Protein 2CXK (pdb70)

InterPro domains:
  IPR000048 IQ motif, EF-hand binding site [PF00612] (1594-1608)
  IPR002110 Ankyrin repeat [PF12796] (1061-1130)
  IPR002110 Ankyrin repeat [PS50088] (1064-1086)
  IPR002909 IPT domain [PF01833] (873-952)
  IPR005559 CG-1 DNA-binding domain [PF03859] (70-182)
  IPR005559 CG-1 DNA-binding domain [PS51437] (63-188)
  IPR005559 CG-1 DNA-binding domain [SM01076] (67-183)
  IPR013783 Immunoglobulin-like fold [G3DSA:2.60.40.10] (866-956)
  IPR014756 Immunoglobulin E-set [SSF81296] (872-952)
  IPR027417 P-loop containing nucleoside triphosphate hydrolase [SSF52540] (1519-1623)
  IPR036770 Ankyrin repeat-containing domain superfamily [G3DSA:1.25.40.20] (1033-1171)
  IPR036770 Ankyrin repeat-containing domain superfamily [SSF48403] (1058-1166)

Sequence (422 aa):
SSGVTDYSPEWSYPEGGVKVLITGPWQEASNNYSCLFDQISVPASLIQPGVLRCYCPAHDTGLVTLQVAFNNQIISNSVVFEYKSGGVTDYSPEWSYPEGGVKVLITGPWQEASNNYSCLFDQISVPASLIQPGVLRCYCPAHDTGLVTLQVAFNNQIISNSVVFEYKSGGVTDYSPEWSYPEGGVKVLITGPWQEASNNYSCLFDQISVPASLIQPGVLRCYCPAHDTGLVTLQVAFNNQIISNSVVFEYKSGGVTDYSPEWSYPEGGVKVLITGPWQEASNNYSCLFDQISVPASLIQPGVLRCYCPAHDTGLVTLQVAFNNQIISNSVVFEYKSSSGVTDYSPEWSYPEGGVKVLITGPWQEASNNYSCLFDQISVPASLIQPGVLRCYCPAHDTGLVTLQVAFNNQIISNSVVFEYKS

Structure (mmCIF, N/CA/C/O backbone):
data_2CXK
#
_entry.id   2CXK
#
_cell.length_a   88.882
_cell.length_b   88.882
_cell.length_c   107.538
_cell.angle_alpha   90.00
_cell.angle_beta   90.00
_cell.angle_gamma   90.00
#
_symmetry.space_group_name_H-M   'P 42 21 2'
#
loop_
_entity.id
_entity.type
_entity.pdbx_description
1 polymer 'calmodulin binding transcription activator 1'
2 non-polymer 'SULFATE ION'
3 water water
#
loop_
_atom_site.group_PDB
_atom_site.id
_atom_site.type_symbol
_atom_site.label_atom_id
_atom_site.label_alt_id
_atom_site.label_comp_id
_atom_site.label_asym_id
_atom_site.label_entity_id
_atom_site.label_seq_id
_atom_site.pdbx_PDB_ins_code
_atom_site.Cartn_x
_atom_site.Cartn_y
_atom_site.Cartn_z
_atom_site.occupancy
_atom_site.B_iso_or_equiv
_atom_site.auth_seq_id
_atom_site.auth_comp_id
_atom_site.auth_asym_id
_atom_site.auth_atom_id
_atom_site.pdbx_PDB_model_num
ATOM 1 N N . SER A 1 5 ? 38.273 81.083 41.818 1.00 43.42 869 SER A N 1
ATOM 2 C CA . SER A 1 5 ? 37.272 80.003 42.072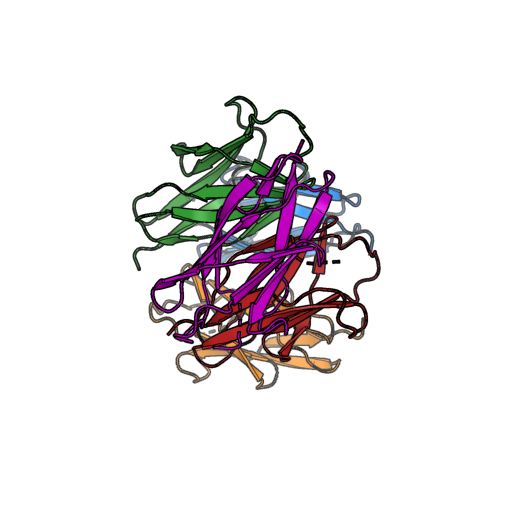 1.00 44.18 869 SER A CA 1
ATOM 3 C C . SER A 1 5 ? 36.036 80.120 41.181 1.00 43.55 869 SER A C 1
ATOM 4 O O . SER A 1 5 ? 35.136 79.282 41.242 1.00 43.49 869 SER A O 1
ATOM 7 N N . SER A 1 6 ? 35.997 81.162 40.354 1.00 43.48 870 SER A N 1
ATOM 8 C CA . SER A 1 6 ? 34.874 81.382 39.444 1.00 42.14 870 SER A CA 1
ATOM 9 C C . SER A 1 6 ? 35.126 80.625 38.136 1.00 40.45 870 SER A C 1
ATOM 10 O O . SER A 1 6 ? 36.266 80.535 37.669 1.00 39.65 870 SER A O 1
ATOM 13 N N . GLY A 1 7 ? 34.068 80.072 37.551 1.00 37.25 871 GLY A N 1
ATOM 14 C CA . GLY A 1 7 ? 34.233 79.332 36.316 1.00 32.78 871 GLY A CA 1
ATOM 15 C C . GLY A 1 7 ? 33.053 78.444 35.979 1.00 30.58 871 GLY A C 1
ATOM 16 O O . GLY A 1 7 ? 31.894 78.840 36.105 1.00 30.05 871 GLY A O 1
ATOM 25 N N . VAL A 1 9 ? 31.016 74.493 36.046 1.00 16.06 873 VAL A N 1
ATOM 26 C CA . VAL A 1 9 ? 30.756 73.198 36.654 1.00 14.64 873 VAL A CA 1
ATOM 27 C C . VAL A 1 9 ? 31.256 72.126 35.691 1.00 13.66 873 VAL A C 1
ATOM 28 O O . VAL A 1 9 ? 30.802 72.061 34.547 1.00 15.21 873 VAL A O 1
ATOM 32 N N . THR A 1 10 ? 32.182 71.288 36.147 1.00 13.25 874 THR A N 1
ATOM 33 C CA . THR A 1 10 ? 32.712 70.232 35.289 1.00 12.61 874 THR A CA 1
ATOM 34 C C . THR A 1 10 ? 31.853 68.964 35.353 1.00 13.71 874 THR A C 1
ATOM 35 O O . THR A 1 10 ? 31.748 68.236 34.371 1.00 14.14 874 THR A O 1
ATOM 39 N N . ASP A 1 11 ? 31.229 68.719 36.502 1.00 11.78 875 ASP A N 1
ATOM 40 C CA . ASP A 1 11 ? 30.357 67.557 36.680 1.00 12.43 875 ASP A CA 1
ATOM 41 C C . ASP A 1 11 ? 29.613 67.695 38.008 1.00 11.26 875 ASP A C 1
ATOM 42 O O . ASP A 1 11 ? 29.943 68.546 38.832 1.00 10.87 875 ASP A O 1
ATOM 47 N N . TYR A 1 12 ? 28.592 66.868 38.196 1.00 9.67 876 TYR A N 1
ATOM 48 C CA . TYR A 1 12 ? 27.813 66.867 39.422 1.00 10.19 876 TYR A CA 1
ATOM 49 C C . TYR A 1 12 ? 27.071 65.541 39.487 1.00 9.18 876 TYR A C 1
ATOM 50 O O . TYR A 1 12 ? 26.714 64.981 38.454 1.00 11.72 876 TYR A O 1
ATOM 59 N N . SER A 1 13 ? 26.839 65.049 40.699 1.00 10.80 877 SER A N 1
ATOM 60 C CA . SER A 1 13 ? 26.189 63.758 40.878 1.00 10.50 877 SER A CA 1
ATOM 61 C C . SER A 1 13 ? 25.540 63.639 42.253 1.00 11.72 877 SER A C 1
ATOM 62 O O . SER A 1 13 ? 26.144 64.004 43.266 1.00 13.10 877 SER A O 1
ATOM 65 N N . PRO A 1 14 ? 24.290 63.142 42.312 1.00 13.32 878 PRO A N 1
ATOM 66 C CA . PRO A 1 14 ? 23.483 62.704 41.170 1.00 12.50 878 PRO A CA 1
ATOM 67 C C . PRO A 1 14 ? 22.928 63.932 40.467 1.00 13.16 878 PRO A C 1
ATOM 68 O O . PRO A 1 14 ? 23.094 65.049 40.951 1.00 13.12 878 PRO A O 1
ATOM 72 N N . GLU A 1 15 ? 22.250 63.719 39.345 1.00 12.27 879 GLU A N 1
ATOM 73 C CA . GLU A 1 15 ? 21.662 64.810 38.569 1.00 15.69 879 GLU A CA 1
ATOM 74 C C . GLU A 1 15 ? 20.188 65.019 38.894 1.00 13.38 879 GLU A C 1
ATOM 75 O O . GLU A 1 15 ? 19.531 65.851 38.274 1.00 12.34 879 GLU A O 1
ATOM 81 N N . TRP A 1 16 ? 19.676 64.278 39.871 1.00 13.44 880 TRP A N 1
ATOM 82 C CA . TRP A 1 16 ? 18.262 64.374 40.221 1.00 14.26 880 TRP A CA 1
ATOM 83 C C . TRP A 1 16 ? 17.981 64.020 41.674 1.00 14.13 880 TRP A C 1
ATOM 84 O O . TRP A 1 16 ? 18.838 63.492 42.369 1.00 14.01 880 TRP A O 1
ATOM 95 N N . SER A 1 17 ? 16.753 64.293 42.100 1.00 15.17 881 SER A N 1
ATOM 96 C CA . SER A 1 17 ? 16.299 64.002 43.458 1.00 16.24 881 SER A CA 1
ATOM 97 C C . SER A 1 17 ? 14.784 63.861 43.467 1.00 16.95 881 SER A C 1
ATOM 98 O O . SER A 1 17 ? 14.106 64.308 42.539 1.00 17.24 881 SER A O 1
ATOM 101 N N . TYR A 1 18 ? 14.254 63.223 44.504 1.00 17.18 882 TYR A N 1
ATOM 102 C CA . TYR A 1 18 ? 12.812 63.106 44.633 1.00 18.55 882 TYR A CA 1
ATOM 103 C C . TYR A 1 18 ? 12.381 64.460 45.206 1.00 18.26 882 TYR A C 1
ATOM 104 O O . TYR A 1 18 ? 13.221 65.234 45.676 1.00 16.98 882 TYR A O 1
ATOM 113 N N . PRO A 1 19 ? 11.079 64.775 45.163 1.00 17.85 883 PRO A N 1
ATOM 114 C CA . PRO A 1 19 ? 10.545 66.047 45.664 1.00 17.72 883 PRO A CA 1
ATOM 115 C C . PRO A 1 19 ? 10.912 66.466 47.083 1.00 16.77 883 PRO A C 1
ATOM 116 O O . PRO A 1 19 ? 11.078 67.654 47.354 1.00 16.36 883 PRO A O 1
ATOM 120 N N . GLU A 1 20 ? 11.035 65.503 47.989 1.00 16.47 884 GLU A N 1
ATOM 121 C CA . GLU A 1 20 ? 11.362 65.827 49.371 1.00 16.96 884 GLU A CA 1
ATOM 122 C C . GLU A 1 20 ? 12.788 66.349 49.545 1.00 15.54 884 GLU A C 1
ATOM 123 O O . GLU A 1 20 ? 13.129 66.885 50.600 1.00 14.18 884 GLU A O 1
ATOM 129 N N . GLY A 1 21 ? 13.610 66.205 48.506 1.00 14.64 885 GLY A N 1
ATOM 130 C CA . GLY A 1 21 ? 14.988 66.667 48.580 1.00 14.22 885 GLY A CA 1
ATOM 131 C C . GLY A 1 21 ? 15.778 65.870 49.608 1.00 13.49 885 GLY A C 1
ATOM 132 O O . GLY A 1 21 ? 15.481 64.707 49.847 1.00 14.41 885 GLY A O 1
ATOM 133 N N . GLY A 1 22 ? 16.784 66.488 50.214 1.00 12.49 886 GLY A N 1
ATOM 134 C CA . GLY A 1 22 ? 17.572 65.785 51.215 1.00 10.85 886 GLY A CA 1
ATOM 135 C C . GLY A 1 22 ? 18.518 64.745 50.635 1.00 11.77 886 GLY A C 1
ATOM 136 O O . GLY A 1 22 ? 18.773 63.704 51.249 1.00 10.33 886 GLY A O 1
ATOM 137 N N . VAL A 1 23 ? 19.034 65.018 49.442 1.00 11.89 887 VAL A N 1
ATOM 138 C CA . VAL A 1 23 ? 19.973 64.113 48.793 1.00 11.39 887 VAL A CA 1
ATOM 139 C C . VAL A 1 23 ? 21.325 64.811 48.640 1.00 11.76 887 VAL A C 1
ATOM 140 O O . VAL A 1 23 ? 21.387 65.955 48.196 1.00 9.17 887 VAL A O 1
ATOM 144 N N . LYS A 1 24 ? 22.408 64.131 49.009 1.00 9.98 888 LYS A N 1
ATOM 145 C CA . LYS A 1 24 ? 23.730 64.726 48.859 1.00 10.07 888 LYS A CA 1
ATOM 146 C C . LYS A 1 24 ? 24.070 64.879 47.376 1.00 8.80 888 LYS A C 1
ATOM 147 O O . LYS A 1 24 ? 23.844 63.971 46.573 1.00 10.09 888 LYS A O 1
ATOM 153 N N . VAL A 1 25 ? 24.615 66.033 47.014 1.00 8.88 889 VAL A N 1
ATOM 154 C CA . VAL A 1 25 ? 25.014 66.278 45.639 1.00 6.79 889 VAL A CA 1
ATOM 155 C C . VAL A 1 25 ? 26.456 66.774 45.661 1.00 8.31 889 VAL A C 1
ATOM 156 O O . VAL A 1 25 ? 26.807 67.645 46.464 1.00 8.07 889 VAL A O 1
ATOM 160 N N . LEU A 1 26 ? 27.305 66.182 44.827 1.00 7.64 890 LEU A N 1
ATOM 161 C CA . LEU A 1 26 ? 28.691 66.628 44.731 1.00 8.33 890 LEU A CA 1
ATOM 162 C C . LEU A 1 26 ? 28.745 67.438 43.446 1.00 7.87 890 LEU A C 1
ATOM 163 O O . LEU A 1 26 ? 28.151 67.049 42.443 1.00 8.36 890 LEU A O 1
ATOM 168 N N . ILE A 1 27 ? 29.422 68.584 43.488 1.00 8.38 891 ILE A N 1
ATOM 169 C CA . ILE A 1 27 ? 29.548 69.445 42.316 1.00 10.91 891 ILE A CA 1
ATOM 170 C C . ILE A 1 27 ? 31.016 69.813 42.172 1.00 10.06 891 ILE A C 1
ATOM 171 O O . ILE A 1 27 ? 31.625 70.350 43.095 1.00 11.60 891 ILE A O 1
ATOM 176 N N . THR A 1 28 ? 31.578 69.518 41.011 1.00 10.11 892 THR A N 1
ATOM 177 C CA . THR A 1 28 ? 32.980 69.784 40.786 1.00 10.56 892 THR A CA 1
ATOM 178 C C . THR A 1 28 ? 33.199 70.956 39.847 1.00 11.90 892 THR A C 1
ATOM 179 O O . THR A 1 28 ? 32.361 71.273 38.999 1.00 13.59 892 THR A O 1
ATOM 183 N N . GLY A 1 29 ? 34.338 71.605 40.024 1.00 13.23 893 GLY A N 1
ATOM 184 C CA . GLY A 1 29 ? 34.672 72.754 39.219 1.00 13.22 893 GLY A CA 1
ATOM 185 C C . GLY A 1 29 ? 35.940 73.380 39.747 1.00 14.70 893 GLY A C 1
ATOM 186 O O . GLY A 1 29 ? 36.691 72.735 40.476 1.00 15.56 893 GLY A O 1
ATOM 187 N N . PRO A 1 30 ? 36.196 74.654 39.427 1.00 17.43 894 PRO A N 1
ATOM 188 C CA . PRO A 1 30 ? 37.409 75.340 39.883 1.00 19.40 894 PRO A CA 1
ATOM 189 C C . PRO A 1 30 ? 37.352 75.980 41.270 1.00 21.36 894 PRO A C 1
ATOM 190 O O . PRO A 1 30 ? 38.078 76.936 41.531 1.00 23.73 894 PRO A O 1
ATOM 194 N N . TRP A 1 31 ? 36.510 75.467 42.163 1.00 23.46 895 TRP A N 1
ATOM 195 C CA . TRP A 1 31 ? 36.407 76.057 43.500 1.00 24.77 895 TRP A CA 1
ATOM 196 C C . TRP A 1 31 ? 37.685 75.821 44.299 1.00 26.85 895 TRP A C 1
ATOM 197 O O . TRP A 1 31 ? 38.118 74.685 44.463 1.00 25.42 895 TRP A O 1
ATOM 208 N N . GLN A 1 32 ? 38.272 76.897 44.818 1.00 31.52 896 GLN A N 1
ATOM 209 C CA . GLN A 1 32 ? 39.512 76.791 45.583 1.00 36.75 896 GLN A CA 1
ATOM 210 C C . GLN A 1 32 ? 39.475 77.514 46.928 1.00 39.41 896 GLN A C 1
ATOM 211 O O . GLN A 1 32 ? 40.151 77.103 47.874 1.00 40.14 896 GLN A O 1
ATOM 217 N N . GLU A 1 33 ? 38.692 78.588 47.004 1.00 42.63 897 GLU A N 1
ATOM 218 C CA . GLU A 1 33 ? 38.579 79.391 48.226 1.00 45.62 897 GLU A CA 1
ATOM 219 C C . GLU A 1 33 ? 38.600 78.552 49.498 1.00 45.18 897 GLU A C 1
ATOM 220 O O . GLU A 1 33 ? 38.102 77.429 49.528 1.00 46.11 897 GLU A O 1
ATOM 226 N N . ALA A 1 34 ? 39.188 79.102 50.552 1.00 43.86 898 ALA A N 1
ATOM 227 C CA . ALA A 1 34 ? 39.260 78.387 51.814 1.00 42.92 898 ALA A CA 1
ATOM 228 C C . ALA A 1 34 ? 38.077 78.763 52.691 1.00 41.49 898 ALA A C 1
ATOM 229 O O . ALA A 1 34 ? 37.560 77.935 53.435 1.00 42.09 898 ALA A O 1
ATOM 231 N N . SER A 1 35 ? 37.641 80.013 52.585 1.00 39.88 899 SER A N 1
ATOM 232 C CA . SER A 1 35 ? 36.524 80.499 53.384 1.00 39.43 899 SER A CA 1
ATOM 233 C C . SER A 1 35 ? 35.272 79.638 53.218 1.00 37.07 899 SER A C 1
ATOM 234 O O . SER A 1 35 ? 34.927 79.228 52.113 1.00 36.82 899 SER A O 1
ATOM 237 N N . ASN A 1 36 ? 34.600 79.389 54.336 1.00 34.05 900 ASN A N 1
ATOM 238 C CA . ASN A 1 36 ? 33.390 78.577 54.393 1.00 31.71 900 ASN A CA 1
ATOM 239 C C . ASN A 1 36 ? 32.136 79.372 53.988 1.00 28.74 900 ASN A C 1
ATOM 240 O O . ASN A 1 36 ? 31.163 79.432 54.741 1.00 27.33 900 ASN A O 1
ATOM 245 N N . ASN A 1 37 ? 32.149 79.978 52.805 1.00 24.42 901 ASN A N 1
ATOM 246 C CA . ASN A 1 37 ? 30.997 80.766 52.370 1.00 22.14 901 ASN A CA 1
ATOM 247 C C . ASN A 1 37 ? 30.403 80.331 51.0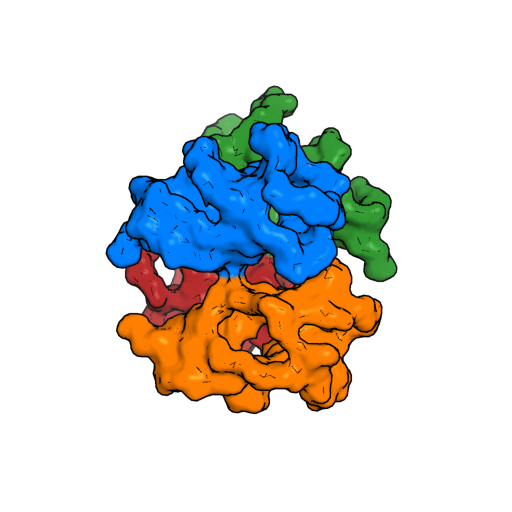39 1.00 19.36 901 ASN A C 1
ATOM 248 O O . ASN A 1 37 ? 29.778 81.130 50.338 1.00 17.13 901 ASN A O 1
ATOM 253 N N . TYR A 1 38 ? 30.608 79.065 50.694 1.00 16.46 902 TYR A N 1
ATOM 254 C CA . TYR A 1 38 ? 30.064 78.516 49.459 1.00 14.52 902 TYR A CA 1
ATOM 255 C C . TYR A 1 38 ? 28.622 78.091 49.692 1.00 13.32 902 TYR A C 1
ATOM 256 O O . TYR A 1 38 ? 28.246 77.725 50.799 1.00 13.05 902 TYR A O 1
ATOM 265 N N . SER A 1 39 ? 27.819 78.143 48.641 1.00 12.75 903 SER A N 1
ATOM 266 C CA . SER A 1 39 ? 26.431 77.714 48.723 1.00 13.54 903 SER A CA 1
ATOM 267 C C . SER A 1 39 ? 26.025 77.245 47.339 1.00 13.37 903 SER A C 1
ATOM 268 O O . SER A 1 39 ? 26.715 77.517 46.351 1.00 12.74 903 SER A O 1
ATOM 271 N N . CYS A 1 40 ? 24.919 76.514 47.272 1.00 12.67 904 CYS A N 1
ATOM 272 C CA . CYS A 1 40 ? 24.406 76.036 45.999 1.00 13.51 904 CYS A CA 1
ATOM 273 C C . CYS A 1 40 ? 22.964 76.483 45.922 1.00 12.31 904 CYS A C 1
ATOM 274 O O . CYS A 1 40 ? 22.227 76.411 46.905 1.00 13.17 904 CYS A O 1
ATOM 277 N N . LEU A 1 41 ? 22.567 76.956 44.753 1.00 13.22 905 LEU A N 1
ATOM 278 C CA . LEU A 1 41 ? 21.205 77.427 44.569 1.00 13.97 905 LEU A CA 1
ATOM 279 C C . LEU A 1 41 ? 20.470 76.527 43.596 1.00 12.39 905 LEU A C 1
ATOM 280 O O . LEU A 1 41 ? 20.910 76.344 42.460 1.00 11.80 905 LEU A O 1
ATOM 285 N N . PHE A 1 42 ? 19.366 75.950 44.060 1.00 13.47 906 PHE A N 1
ATOM 286 C CA . PHE A 1 42 ? 18.519 75.090 43.238 1.00 13.07 906 PHE A CA 1
ATOM 287 C C . PHE A 1 42 ? 17.266 75.926 42.991 1.00 15.66 906 PHE A C 1
ATOM 288 O O . PHE A 1 42 ? 16.510 76.189 43.923 1.00 15.28 906 PHE A O 1
ATOM 296 N N . ASP A 1 43 ? 17.051 76.343 41.745 1.00 17.40 907 ASP A N 1
ATOM 297 C CA . ASP A 1 43 ? 15.906 77.183 41.407 1.00 18.80 907 ASP A CA 1
ATOM 298 C C . ASP A 1 43 ? 15.882 78.356 42.387 1.00 19.61 907 ASP A C 1
ATOM 299 O O . ASP A 1 43 ? 14.842 78.699 42.948 1.00 17.96 907 ASP A O 1
ATOM 304 N N . GLN A 1 44 ? 17.051 78.952 42.602 1.00 20.86 908 GLN A N 1
ATOM 305 C CA . GLN A 1 44 ? 17.200 80.080 43.514 1.00 23.26 908 GLN A CA 1
ATOM 306 C C . GLN A 1 44 ? 17.050 79.753 45.001 1.00 22.65 908 GLN A C 1
ATOM 307 O O . GLN A 1 44 ? 17.176 80.643 45.844 1.00 22.03 908 GLN A O 1
ATOM 313 N N . ILE A 1 45 ? 16.768 78.496 45.338 1.00 20.17 909 ILE A N 1
ATOM 314 C CA . ILE A 1 45 ? 16.659 78.127 46.752 1.00 17.84 909 ILE A CA 1
ATOM 315 C C . ILE A 1 45 ? 18.068 77.777 47.212 1.00 16.99 909 ILE A C 1
ATOM 316 O O . ILE A 1 45 ? 18.682 76.842 46.699 1.00 15.15 909 ILE A O 1
ATOM 321 N N . SER A 1 46 ? 18.571 78.517 48.191 1.00 14.95 910 SER A N 1
ATOM 322 C CA . SER A 1 46 ? 19.928 78.304 48.677 1.00 15.19 910 SER A CA 1
ATOM 323 C C . SER A 1 46 ? 20.109 77.299 49.805 1.00 15.02 910 SER A C 1
ATOM 324 O O . SER A 1 46 ? 19.301 77.228 50.729 1.00 14.98 910 SER A O 1
ATOM 327 N N . VAL A 1 47 ? 21.187 76.525 49.711 1.00 13.14 911 VAL A N 1
ATOM 328 C CA . VAL A 1 47 ? 21.574 75.567 50.737 1.00 12.72 911 VAL A CA 1
ATOM 329 C C . VAL A 1 47 ? 23.084 75.739 50.889 1.00 11.92 911 VAL A C 1
ATOM 330 O O . VAL A 1 47 ? 23.779 76.070 49.928 1.00 12.63 911 VAL A O 1
ATOM 334 N N . PRO A 1 48 ? 23.610 75.548 52.105 1.00 11.90 912 PRO A N 1
ATOM 335 C CA . PRO A 1 48 ? 25.054 75.704 52.288 1.00 11.20 912 PRO A CA 1
ATOM 336 C C . PRO A 1 48 ? 25.818 74.599 51.572 1.00 11.98 912 PRO A C 1
ATOM 337 O O . PRO A 1 48 ? 25.265 73.535 51.294 1.00 12.54 912 PRO A O 1
ATOM 341 N N . ALA A 1 49 ? 27.076 74.869 51.248 1.00 11.88 913 ALA A N 1
ATOM 342 C CA . ALA A 1 49 ? 27.917 73.884 50.583 1.00 13.05 913 ALA A CA 1
ATOM 343 C C . ALA A 1 49 ? 29.248 73.830 51.322 1.00 15.59 913 ALA A C 1
ATOM 344 O O . ALA A 1 49 ? 29.677 74.825 51.914 1.00 15.51 913 ALA A O 1
ATOM 346 N N . SER A 1 50 ? 29.888 72.666 51.299 1.00 14.28 914 SER A N 1
ATOM 347 C CA . SER A 1 50 ? 31.180 72.486 51.955 1.00 16.44 914 SER A CA 1
ATOM 348 C C . SER A 1 50 ? 32.243 72.094 50.938 1.00 15.41 914 SER A C 1
ATOM 349 O O . SER A 1 50 ? 32.002 71.251 50.072 1.00 15.41 914 SER A O 1
ATOM 352 N N . LEU A 1 51 ? 33.417 72.706 51.039 1.00 15.29 915 LEU A N 1
ATOM 353 C CA . LEU A 1 51 ? 34.505 72.378 50.136 1.00 15.00 915 LEU A CA 1
ATOM 354 C C . LEU A 1 51 ? 35.193 71.127 50.687 1.00 17.17 915 LEU A C 1
ATOM 355 O O . LEU A 1 51 ? 36.013 71.215 51.595 1.00 18.00 915 LEU A O 1
ATOM 360 N N . ILE A 1 52 ? 34.832 69.968 50.142 1.00 16.32 916 ILE A N 1
ATOM 361 C CA . ILE A 1 52 ? 35.379 68.674 50.548 1.00 16.96 916 ILE A CA 1
ATOM 362 C C . ILE A 1 52 ? 36.892 68.660 50.369 1.00 16.82 916 ILE A C 1
ATOM 363 O O . ILE A 1 52 ? 37.641 68.141 51.195 1.00 18.15 916 ILE A O 1
ATOM 368 N N . GLN A 1 53 ? 37.317 69.220 49.250 1.00 16.26 917 GLN A N 1
ATOM 369 C CA . GLN A 1 53 ? 38.718 69.329 48.898 1.00 16.94 917 GLN A CA 1
ATOM 370 C C . GLN A 1 53 ? 38.722 70.251 47.698 1.00 17.10 917 GLN A C 1
ATOM 371 O O . GLN A 1 53 ? 37.675 70.513 47.111 1.00 16.53 917 GLN A O 1
ATOM 377 N N . PRO A 1 54 ? 39.893 70.772 47.318 1.00 18.70 918 PRO A N 1
ATOM 378 C CA . PRO A 1 54 ? 39.920 71.671 46.167 1.00 17.86 918 PRO A CA 1
ATOM 379 C C . PRO A 1 54 ? 39.140 71.144 44.969 1.00 16.97 918 PRO A C 1
ATOM 380 O O . PRO A 1 54 ? 39.343 70.012 44.533 1.00 17.30 918 PRO A O 1
ATOM 384 N N . GLY A 1 55 ? 38.230 71.968 44.461 1.00 14.12 919 GLY A N 1
ATOM 385 C CA . GLY A 1 55 ? 37.451 71.604 43.295 1.00 13.17 919 GLY A CA 1
ATOM 386 C C . GLY A 1 55 ? 36.213 70.767 43.537 1.00 12.84 919 GLY A C 1
ATOM 387 O O . GLY A 1 55 ? 35.500 70.445 42.586 1.00 13.41 919 GLY A O 1
ATOM 388 N N . VAL A 1 56 ? 35.940 70.431 44.795 1.00 10.90 920 VAL A N 1
ATOM 389 C CA . VAL A 1 56 ? 34.783 69.598 45.111 1.00 11.64 920 VAL A CA 1
ATOM 390 C C . VAL A 1 56 ? 33.885 70.170 46.193 1.00 9.36 920 VAL A C 1
ATOM 391 O O . VAL A 1 56 ? 34.299 70.309 47.339 1.00 12.07 920 VAL A O 1
ATOM 395 N N . LEU A 1 57 ? 32.652 70.496 45.821 1.00 10.79 921 LEU A N 1
ATOM 396 C CA . LEU A 1 57 ? 31.681 71.020 46.776 1.00 9.04 921 LEU A CA 1
ATOM 397 C C . LEU A 1 57 ? 30.606 69.975 47.063 1.00 10.06 921 LEU A C 1
ATOM 398 O O . LEU A 1 57 ? 30.195 69.237 46.166 1.00 10.52 921 LEU A O 1
ATOM 403 N N . ARG A 1 58 ? 30.157 69.930 48.313 1.00 10.05 922 ARG A N 1
ATOM 404 C CA . ARG A 1 58 ? 29.102 69.009 48.726 1.00 10.34 922 ARG A CA 1
ATOM 405 C C . ARG A 1 58 ? 27.957 69.792 49.353 1.00 9.91 922 ARG A C 1
ATOM 406 O O . ARG A 1 58 ? 28.174 70.692 50.156 1.00 8.89 922 ARG A O 1
ATOM 414 N N . CYS A 1 59 ? 26.733 69.437 48.995 1.00 10.77 923 CYS A N 1
ATOM 415 C CA . CYS A 1 59 ? 25.569 70.085 49.586 1.00 10.07 923 CYS A CA 1
ATOM 416 C C . CYS A 1 59 ? 24.463 69.043 49.616 1.00 10.66 923 CYS A C 1
ATOM 417 O O . CYS A 1 59 ? 24.595 67.984 49.015 1.00 10.72 923 CYS A O 1
ATOM 420 N N . TYR A 1 60 ? 23.395 69.333 50.344 1.00 10.40 924 TYR A N 1
ATOM 421 C CA . TYR A 1 60 ? 22.245 68.439 50.416 1.00 9.54 924 TYR A CA 1
ATOM 422 C C . TYR A 1 60 ? 21.124 69.252 49.775 1.00 10.31 924 TYR A C 1
ATOM 423 O O . TYR A 1 60 ? 20.753 70.317 50.271 1.00 10.75 924 TYR A O 1
ATOM 432 N N . CYS A 1 61 ? 20.599 68.764 48.658 1.00 11.04 925 CYS A N 1
ATOM 433 C CA . CYS A 1 61 ? 19.586 69.524 47.942 1.00 11.36 925 CYS A CA 1
ATOM 434 C C . CYS A 1 61 ? 18.326 69.763 48.752 1.00 11.72 925 CYS A C 1
ATOM 435 O O . CYS A 1 61 ? 17.992 68.989 49.644 1.00 10.55 925 CYS A O 1
ATOM 438 N N . PRO A 1 62 ? 17.631 70.873 48.471 1.00 11.54 926 PRO A N 1
ATOM 439 C CA . PRO A 1 62 ? 16.392 71.240 49.166 1.00 12.91 926 PRO A CA 1
ATOM 440 C C . PRO A 1 62 ? 15.194 70.537 48.537 1.00 15.30 926 PRO A C 1
ATOM 441 O O . PRO A 1 62 ? 15.319 69.900 47.489 1.00 13.60 926 PRO A O 1
ATOM 445 N N . ALA A 1 63 ? 14.038 70.634 49.187 1.00 16.16 927 ALA A N 1
ATOM 446 C CA . ALA A 1 63 ? 12.826 70.027 48.650 1.00 16.87 927 ALA A CA 1
ATOM 447 C C . ALA A 1 63 ? 12.367 70.938 47.515 1.00 17.81 927 ALA A C 1
ATOM 448 O O . ALA A 1 63 ? 12.642 72.138 47.537 1.00 18.18 927 ALA A O 1
ATOM 450 N N . HIS A 1 64 ? 11.672 70.381 46.531 1.00 16.83 928 HIS A N 1
ATOM 451 C CA . HIS A 1 64 ? 11.192 71.182 45.404 1.00 20.01 928 HIS A CA 1
ATOM 452 C C . HIS A 1 64 ? 10.178 70.384 44.595 1.00 20.19 928 HIS A C 1
ATOM 453 O O . HIS A 1 64 ? 10.214 69.156 44.608 1.00 21.21 928 HIS A O 1
ATOM 460 N N . ASP A 1 65 ? 9.267 71.074 43.904 1.00 21.94 929 ASP A N 1
ATOM 461 C CA . ASP A 1 65 ? 8.275 70.386 43.081 1.00 24.45 929 ASP A CA 1
ATOM 462 C C . ASP A 1 65 ? 8.992 69.653 41.973 1.00 25.10 929 ASP A C 1
ATOM 463 O O . ASP A 1 65 ? 10.114 70.001 41.618 1.00 25.40 929 ASP A O 1
ATOM 468 N N . THR A 1 66 ? 8.330 68.651 41.413 1.00 25.60 930 THR A N 1
ATOM 469 C CA . THR A 1 66 ? 8.907 67.896 40.319 1.00 26.98 930 THR A CA 1
ATOM 470 C C . THR A 1 66 ? 9.112 68.872 39.171 1.00 26.04 930 THR A C 1
ATOM 471 O O . THR A 1 66 ? 8.350 69.827 39.013 1.00 26.60 930 THR A O 1
ATOM 475 N N . GLY A 1 67 ? 10.157 68.640 38.386 1.00 26.17 931 GLY A N 1
ATOM 476 C CA . GLY A 1 67 ? 10.453 69.512 37.266 1.00 23.10 931 GLY A CA 1
ATOM 477 C C . GLY A 1 67 ? 11.939 69.786 37.177 1.00 23.32 931 GLY A C 1
ATOM 478 O O . GLY A 1 67 ? 12.704 69.394 38.055 1.00 22.18 931 GLY A O 1
ATOM 479 N N . LEU A 1 68 ? 12.351 70.461 36.114 1.00 22.63 932 LEU A N 1
ATOM 480 C CA . LEU A 1 68 ? 13.755 70.785 35.925 1.00 22.03 932 LEU A CA 1
ATOM 481 C C . LEU A 1 68 ? 14.036 72.139 36.555 1.00 22.04 932 LEU A C 1
ATOM 482 O O . LEU A 1 68 ? 13.208 73.048 36.484 1.00 23.08 932 LEU A O 1
ATOM 487 N N . VAL A 1 69 ? 15.199 72.274 37.182 1.00 18.94 933 VAL A N 1
ATOM 488 C CA . VAL A 1 69 ? 15.560 73.537 37.810 1.00 16.09 933 VAL A CA 1
ATOM 489 C C . VAL A 1 69 ? 17.018 73.859 37.552 1.00 15.88 933 VAL A C 1
ATOM 490 O O . VAL A 1 69 ? 17.788 73.005 37.125 1.00 16.32 933 VAL A O 1
ATOM 494 N N . THR A 1 70 ? 17.392 75.102 37.817 1.00 14.00 934 THR A N 1
ATOM 495 C CA . THR A 1 70 ? 18.770 75.540 37.653 1.00 13.83 934 THR A CA 1
ATOM 496 C C . THR A 1 70 ? 19.547 75.180 38.912 1.00 13.44 934 THR A C 1
ATOM 497 O O . THR A 1 70 ? 19.001 75.223 40.015 1.00 13.76 934 THR A O 1
ATOM 501 N N . LEU A 1 71 ? 20.814 74.809 38.738 1.00 12.13 935 LEU A N 1
ATOM 502 C CA . LEU A 1 71 ? 21.694 74.499 39.858 1.00 11.46 935 LEU A CA 1
ATOM 503 C C . LEU A 1 71 ? 22.911 75.390 39.637 1.00 12.94 935 LEU A C 1
ATOM 504 O O . LEU A 1 71 ? 23.563 75.311 38.594 1.00 11.94 935 LEU A O 1
ATOM 509 N N . GLN A 1 72 ? 23.198 76.258 40.604 1.00 14.73 936 GLN A N 1
ATOM 510 C CA . GLN A 1 72 ? 24.334 77.174 40.497 1.00 14.11 936 GLN A CA 1
ATOM 511 C C . GLN A 1 72 ? 25.171 77.169 41.772 1.00 14.46 936 GLN A C 1
ATOM 512 O O . GLN A 1 72 ? 24.664 76.869 42.853 1.00 14.56 936 GLN A O 1
ATOM 518 N N . VAL A 1 73 ? 26.452 77.499 41.638 1.00 11.83 937 VAL A N 1
ATOM 519 C CA . VAL A 1 73 ? 27.352 77.580 42.786 1.00 11.27 937 VAL A CA 1
ATOM 520 C C . VAL A 1 73 ? 27.586 79.066 43.083 1.00 13.16 937 VAL A C 1
ATOM 521 O O . VAL A 1 73 ? 27.793 79.858 42.165 1.00 13.89 937 VAL A O 1
ATOM 525 N N . ALA A 1 74 ? 27.536 79.436 44.358 1.00 10.79 938 ALA A N 1
ATOM 526 C CA . ALA A 1 74 ? 27.749 80.822 44.766 1.00 13.90 938 ALA A CA 1
ATOM 527 C C . ALA A 1 74 ? 28.764 80.895 45.902 1.00 15.38 938 ALA A C 1
ATOM 528 O O . ALA A 1 74 ? 28.975 79.920 46.624 1.00 15.31 938 ALA A O 1
ATOM 530 N N . PHE A 1 75 ? 29.392 82.058 46.048 1.00 15.56 939 PHE A N 1
ATOM 531 C CA . PHE A 1 75 ? 30.360 82.303 47.116 1.00 16.80 939 PHE A CA 1
ATOM 532 C C . PHE A 1 75 ? 29.931 83.657 47.671 1.00 17.58 939 PHE A C 1
ATOM 533 O O . PHE A 1 75 ? 29.844 84.630 46.919 1.00 16.73 939 PHE A O 1
ATOM 541 N N . ASN A 1 76 ? 29.659 83.711 48.972 1.00 16.83 940 ASN A N 1
ATOM 542 C CA . ASN A 1 76 ? 29.178 84.939 49.612 1.00 18.16 940 ASN A CA 1
ATOM 543 C C . ASN A 1 76 ? 27.900 85.381 48.898 1.00 17.32 940 ASN A C 1
ATOM 544 O O . ASN A 1 76 ? 27.638 86.568 48.719 1.00 16.95 940 ASN A O 1
ATOM 549 N N . ASN A 1 77 ? 27.107 84.381 48.513 1.00 16.19 941 ASN A N 1
ATOM 550 C CA . ASN A 1 77 ? 25.826 84.530 47.812 1.00 16.70 941 ASN A CA 1
ATOM 551 C C . ASN A 1 77 ? 25.942 85.122 46.420 1.00 17.98 941 ASN A C 1
ATOM 552 O O . ASN A 1 77 ? 24.937 85.484 45.812 1.00 17.56 941 ASN A O 1
ATOM 557 N N . GLN A 1 78 ? 27.166 85.231 45.918 1.00 18.21 942 GLN A N 1
ATOM 558 C CA . GLN A 1 78 ? 27.372 85.741 44.569 1.00 19.84 942 GLN A CA 1
ATOM 559 C C . GLN A 1 78 ? 27.540 84.537 43.637 1.00 18.77 942 GLN A C 1
ATOM 560 O O . GLN A 1 78 ? 28.404 83.692 43.864 1.00 16.45 942 GLN A O 1
ATOM 566 N N . ILE A 1 79 ? 26.718 84.449 42.596 1.00 19.43 943 ILE A N 1
ATOM 567 C CA . ILE A 1 79 ? 26.828 83.333 41.654 1.00 18.77 943 ILE A CA 1
ATOM 568 C C . ILE A 1 79 ? 28.209 83.346 41.001 1.00 19.82 943 ILE A C 1
ATOM 569 O O . ILE A 1 79 ? 28.627 84.363 40.438 1.00 20.23 943 ILE A O 1
ATOM 574 N N . ILE A 1 80 ? 28.915 82.219 41.068 1.00 20.02 944 ILE A N 1
ATOM 575 C CA . ILE A 1 80 ? 30.251 82.124 40.485 1.00 18.81 944 ILE A CA 1
ATOM 576 C C . ILE A 1 80 ? 30.406 80.992 39.471 1.00 20.19 944 ILE A C 1
ATOM 577 O O . ILE A 1 80 ? 31.531 80.609 39.134 1.00 21.29 944 ILE A O 1
ATOM 582 N N . SER A 1 81 ? 29.293 80.453 38.988 1.00 17.40 945 SER A N 1
ATOM 583 C CA . SER A 1 81 ? 29.360 79.366 38.018 1.00 15.31 945 SER A CA 1
ATOM 584 C C . SER A 1 81 ? 28.235 79.489 37.011 1.00 15.18 945 SER A C 1
ATOM 585 O O . SER A 1 81 ? 27.378 80.355 37.132 1.00 14.87 945 SER A O 1
ATOM 588 N N . ASN A 1 82 ? 28.254 78.619 36.004 1.00 13.59 946 ASN A N 1
ATOM 589 C CA . ASN A 1 82 ? 27.200 78.578 35.005 1.00 13.15 946 ASN A CA 1
ATOM 590 C C . ASN A 1 82 ? 26.056 77.817 35.687 1.00 13.44 946 ASN A C 1
ATOM 591 O O . ASN A 1 82 ? 26.223 77.327 36.805 1.00 12.36 946 ASN A O 1
ATOM 596 N N . SER A 1 83 ? 24.903 77.731 35.032 1.00 13.75 947 SER A N 1
ATOM 597 C CA . SER A 1 83 ? 23.768 76.991 35.588 1.00 1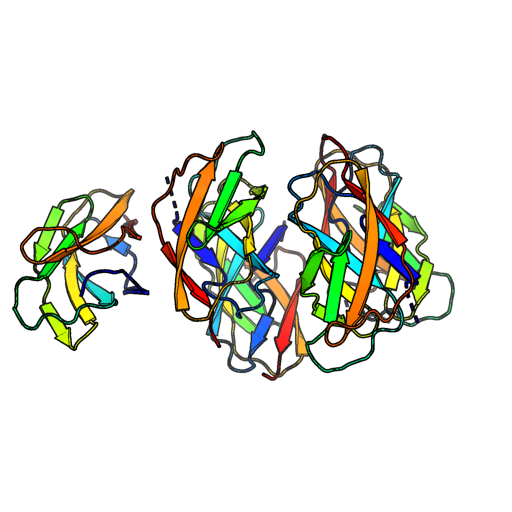3.95 947 SER A CA 1
ATOM 598 C C . SER A 1 83 ? 23.724 75.644 34.877 1.00 14.16 947 SER A C 1
ATOM 599 O O . SER A 1 83 ? 23.952 75.582 33.671 1.00 15.56 947 SER A O 1
ATOM 602 N N . VAL A 1 84 ? 23.458 74.572 35.619 1.00 13.69 948 VAL A N 1
ATOM 603 C CA . VAL A 1 84 ? 23.333 73.247 35.015 1.00 13.04 948 VAL A CA 1
ATOM 604 C C . VAL A 1 84 ? 21.973 72.714 35.422 1.00 12.68 948 VAL A C 1
ATOM 605 O O . VAL A 1 84 ? 21.421 73.109 36.448 1.00 14.12 948 VAL A O 1
ATOM 609 N N . VAL A 1 85 ? 21.423 71.816 34.621 1.00 11.83 949 VAL A N 1
ATOM 610 C CA . VAL A 1 85 ? 20.115 71.268 34.926 1.00 12.22 949 VAL A CA 1
ATOM 611 C C . VAL A 1 85 ? 20.114 70.260 36.075 1.00 14.28 949 VAL A C 1
ATOM 612 O O . VAL A 1 85 ? 20.998 69.407 36.174 1.00 14.85 949 VAL A O 1
ATOM 616 N N . PHE A 1 86 ? 19.127 70.377 36.959 1.00 13.29 950 PHE A N 1
ATOM 617 C CA . PHE A 1 86 ? 18.976 69.429 38.061 1.00 12.89 950 PHE A CA 1
ATOM 618 C C . PHE A 1 86 ? 17.508 69.053 38.010 1.00 13.17 950 PHE A C 1
ATOM 619 O O . PHE A 1 86 ? 16.646 69.919 37.877 1.00 13.44 950 PHE A O 1
ATOM 627 N N . GLU A 1 87 ? 17.216 67.768 38.123 1.00 13.95 951 GLU A N 1
ATOM 628 C CA . GLU A 1 87 ? 15.837 67.333 38.027 1.00 16.12 951 GLU A CA 1
ATOM 629 C C . GLU A 1 87 ? 15.209 66.728 39.264 1.00 17.30 951 GLU A C 1
ATOM 630 O O . GLU A 1 87 ? 15.789 65.866 39.915 1.00 17.52 951 GLU A O 1
ATOM 636 N N . TYR A 1 88 ? 14.013 67.204 39.587 1.00 17.84 952 TYR A N 1
ATOM 637 C CA . TYR A 1 88 ? 13.261 66.649 40.693 1.00 19.32 952 TYR A CA 1
ATOM 638 C C . TYR A 1 88 ? 12.244 65.734 40.017 1.00 22.80 952 TYR A C 1
ATOM 639 O O . TYR A 1 88 ? 11.386 66.189 39.252 1.00 21.74 952 TYR A O 1
ATOM 648 N N . LYS A 1 89 ? 12.387 64.435 40.262 1.00 25.45 953 LYS A N 1
ATOM 649 C CA . LYS A 1 89 ? 11.499 63.437 39.675 1.00 29.74 953 LYS A CA 1
ATOM 650 C C . LYS A 1 89 ? 10.403 63.062 40.656 1.00 33.27 953 LYS A C 1
ATOM 651 O O . LYS A 1 89 ? 10.622 63.045 41.865 1.00 32.64 953 LYS A O 1
ATOM 657 N N . SER A 1 90 ? 9.225 62.751 40.124 1.00 37.16 954 SER A N 1
ATOM 658 C CA . SER A 1 90 ? 8.088 62.364 40.949 1.00 40.80 954 SER A CA 1
ATOM 659 C C . SER A 1 90 ? 8.417 61.161 41.833 1.00 42.37 954 SER A C 1
ATOM 660 O O . SER A 1 90 ? 8.127 61.169 43.030 1.00 43.38 954 SER A O 1
ATOM 663 N N . GLY A 1 91 ? 9.019 60.132 41.240 1.00 43.99 955 GLY A N 1
ATOM 664 C CA . GLY A 1 91 ? 9.387 58.940 41.988 1.00 46.62 955 GLY A CA 1
ATOM 665 C C . GLY A 1 91 ? 8.313 58.322 42.872 1.00 48.82 955 GLY A C 1
ATOM 666 O O . GLY A 1 91 ? 7.160 58.810 42.865 1.00 49.76 955 GLY A O 1
ATOM 667 N N . GLY B 1 7 ? 45.532 56.972 48.443 1.00 29.82 871 GLY B N 1
ATOM 668 C CA . GLY B 1 7 ? 45.080 57.436 49.767 1.00 27.60 871 GLY B CA 1
ATOM 669 C C . GLY B 1 7 ? 43.669 56.975 50.067 1.00 27.80 871 GLY B C 1
ATOM 670 O O . GLY B 1 7 ? 43.319 55.820 49.840 1.00 31.59 871 GLY B O 1
ATOM 679 N N . VAL B 1 9 ? 39.281 57.626 49.977 1.00 14.33 873 VAL B N 1
ATOM 680 C CA . VAL B 1 9 ? 38.136 58.227 49.324 1.00 11.84 873 VAL B CA 1
ATOM 681 C C . VAL B 1 9 ? 37.613 59.310 50.252 1.00 10.61 873 VAL B C 1
ATOM 682 O O . VAL B 1 9 ? 37.353 59.044 51.425 1.00 12.61 873 VAL B O 1
ATOM 686 N N . THR B 1 10 ? 37.476 60.532 49.741 1.00 11.54 874 THR B N 1
ATOM 687 C CA . THR B 1 10 ? 36.967 61.624 50.566 1.00 11.59 874 THR B CA 1
ATOM 688 C C . THR B 1 10 ? 35.446 61.722 50.494 1.00 12.12 874 THR B C 1
ATOM 689 O O . THR B 1 10 ? 34.809 62.149 51.451 1.00 13.49 874 THR B O 1
ATOM 693 N N . ASP B 1 11 ? 34.876 61.318 49.364 1.00 11.56 875 ASP B N 1
ATOM 694 C CA . ASP B 1 11 ? 33.424 61.333 49.184 1.00 12.04 875 ASP B CA 1
ATOM 695 C C . ASP B 1 11 ? 33.077 60.634 47.881 1.00 11.45 875 ASP B C 1
ATOM 696 O O . ASP B 1 11 ? 33.949 60.360 47.060 1.00 11.27 875 ASP B O 1
ATOM 701 N N . TYR B 1 12 ? 31.796 60.343 47.693 1.00 10.49 876 TYR B N 1
ATOM 702 C CA . TYR B 1 12 ? 31.334 59.702 46.474 1.00 10.43 876 TYR B CA 1
ATOM 703 C C . TYR B 1 12 ? 29.827 59.872 46.404 1.00 9.68 876 TYR B C 1
ATOM 704 O O . TYR B 1 12 ? 29.160 59.952 47.432 1.00 10.34 876 TYR B O 1
ATOM 713 N N . SER B 1 13 ? 29.296 59.937 45.191 1.00 11.20 877 SER B N 1
ATOM 714 C CA . SER B 1 13 ? 27.875 60.163 45.022 1.00 11.87 877 SER B CA 1
ATOM 715 C C . SER B 1 13 ? 27.409 59.753 43.634 1.00 11.69 877 SER B C 1
ATOM 716 O O . SER B 1 13 ? 28.072 60.047 42.640 1.00 12.42 877 SER B O 1
ATOM 719 N N . PRO B 1 14 ? 26.261 59.064 43.543 1.00 12.09 878 PRO B N 1
ATOM 720 C CA . PRO B 1 14 ? 25.406 58.660 44.662 1.00 12.21 878 PRO B CA 1
ATOM 721 C C . PRO B 1 14 ? 26.053 57.469 45.353 1.00 13.68 878 PRO B C 1
ATOM 722 O O . PRO B 1 14 ? 27.083 56.971 44.900 1.00 14.45 878 PRO B O 1
ATOM 726 N N . GLU B 1 15 ? 25.441 57.005 46.435 1.00 16.18 879 GLU B N 1
ATOM 727 C CA . GLU B 1 15 ? 25.982 55.884 47.192 1.00 19.48 879 GLU B CA 1
ATOM 728 C C . GLU B 1 15 ? 25.238 54.590 46.870 1.00 19.17 879 GLU B C 1
ATOM 729 O O . GLU B 1 15 ? 25.524 53.542 47.452 1.00 18.55 879 GLU B O 1
ATOM 735 N N . TRP B 1 16 ? 24.284 54.660 45.951 1.00 18.06 880 TRP B N 1
ATOM 736 C CA . TRP B 1 16 ? 23.501 53.479 45.607 1.00 18.01 880 TRP B CA 1
ATOM 737 C C . TRP B 1 16 ? 23.084 53.438 44.137 1.00 18.85 880 TRP B C 1
ATOM 738 O O . TRP B 1 16 ? 23.207 54.421 43.400 1.00 18.15 880 TRP B O 1
ATOM 749 N N . SER B 1 17 ? 22.563 52.287 43.730 1.00 18.94 881 SER B N 1
ATOM 750 C CA . SER B 1 17 ? 22.107 52.078 42.368 1.00 18.22 881 SER B CA 1
ATOM 751 C C . SER B 1 17 ? 21.079 50.962 42.359 1.00 20.16 881 SER B C 1
ATOM 752 O O . SER B 1 17 ? 20.967 50.207 43.321 1.00 18.49 881 SER B O 1
ATOM 755 N N . TYR B 1 18 ? 20.310 50.873 41.281 1.00 21.47 882 TYR B N 1
ATOM 756 C CA . TYR B 1 18 ? 19.356 49.785 41.155 1.00 23.59 882 TYR B CA 1
ATOM 757 C C . TYR B 1 18 ? 20.182 48.637 40.577 1.00 23.23 882 TYR B C 1
ATOM 758 O O . TYR B 1 18 ? 21.263 48.866 40.030 1.00 22.86 882 TYR B O 1
ATOM 767 N N . PRO B 1 19 ? 19.695 47.391 40.690 1.00 21.88 883 PRO B N 1
ATOM 768 C CA . PRO B 1 19 ? 20.416 46.217 40.185 1.00 22.03 883 PRO B CA 1
ATOM 769 C C . PRO B 1 19 ? 20.970 46.259 38.765 1.00 21.38 883 PRO B C 1
ATOM 770 O O . PRO B 1 19 ? 22.029 45.682 38.497 1.00 21.70 883 PRO B O 1
ATOM 774 N N . GLU B 1 20 ? 20.276 46.931 37.854 1.00 20.94 884 GLU B N 1
ATOM 775 C CA . GLU B 1 20 ? 20.744 46.992 36.471 1.00 21.13 884 GLU B CA 1
ATOM 776 C C . GLU B 1 20 ? 22.017 47.813 36.315 1.00 19.04 884 GLU B C 1
ATOM 777 O O . GLU B 1 20 ? 22.688 47.739 35.283 1.00 18.75 884 GLU B O 1
ATOM 783 N N . GLY B 1 21 ? 22.347 48.598 37.335 1.00 18.73 885 GLY B N 1
ATOM 784 C CA . GLY B 1 21 ? 23.540 49.425 37.261 1.00 17.19 885 GLY B CA 1
ATOM 785 C C . GLY B 1 21 ? 23.386 50.532 36.232 1.00 15.09 885 GLY B C 1
ATOM 786 O O . GLY B 1 21 ? 22.283 51.026 35.996 1.00 15.85 885 GLY B O 1
ATOM 787 N N . GLY B 1 22 ? 24.488 50.928 35.614 1.00 14.92 886 GLY B N 1
ATOM 788 C CA . GLY B 1 22 ? 24.417 51.980 34.620 1.00 15.15 886 GLY B CA 1
ATOM 789 C C . GLY B 1 22 ? 24.166 53.358 35.218 1.00 16.06 886 GLY B C 1
ATOM 790 O O . GLY B 1 22 ? 23.501 54.196 34.608 1.00 16.48 886 GLY B O 1
ATOM 791 N N . VAL B 1 23 ? 24.708 53.597 36.408 1.00 16.29 887 VAL B N 1
ATOM 792 C CA . VAL B 1 23 ? 24.547 54.885 37.080 1.00 15.47 887 VAL B CA 1
ATOM 793 C C . VAL B 1 23 ? 25.895 55.592 37.224 1.00 14.78 887 VAL B C 1
ATOM 794 O O . VAL B 1 23 ? 26.879 54.987 37.642 1.00 13.39 887 VAL B O 1
ATOM 798 N N . LYS B 1 24 ? 25.953 56.870 36.860 1.00 13.30 888 LYS B N 1
ATOM 799 C CA . LYS B 1 24 ? 27.200 57.603 37.002 1.00 12.72 888 LYS B CA 1
ATOM 800 C C . LYS B 1 24 ? 27.520 57.799 38.476 1.00 11.53 888 LYS B C 1
ATOM 801 O O . LYS B 1 24 ? 26.649 58.149 39.271 1.00 8.97 888 LYS B O 1
ATOM 807 N N . VAL B 1 25 ? 28.777 57.570 38.834 1.00 10.80 889 VAL B N 1
ATOM 808 C CA . VAL B 1 25 ? 29.216 57.760 40.201 1.00 10.70 889 VAL B CA 1
ATOM 809 C C . VAL B 1 25 ? 30.489 58.611 40.203 1.00 10.97 889 VAL B C 1
ATOM 810 O O . VAL B 1 25 ? 31.418 58.359 39.432 1.00 11.88 889 VAL B O 1
ATOM 814 N N . LEU B 1 26 ? 30.516 59.650 41.028 1.00 9.78 890 LEU B N 1
ATOM 815 C CA . LEU B 1 26 ? 31.715 60.467 41.133 1.00 7.84 890 LEU B CA 1
ATOM 816 C C . LEU B 1 26 ? 32.378 60.040 42.430 1.00 8.32 890 LEU B C 1
ATOM 817 O O . LEU B 1 26 ? 31.705 59.867 43.440 1.00 10.31 890 LEU B O 1
ATOM 822 N N . ILE B 1 27 ? 33.694 59.851 42.401 1.00 9.63 891 ILE B N 1
ATOM 823 C CA . ILE B 1 27 ? 34.429 59.451 43.590 1.00 9.24 891 ILE B CA 1
ATOM 824 C C . ILE B 1 27 ? 35.610 60.384 43.730 1.00 10.00 891 ILE B C 1
ATOM 825 O O . ILE B 1 27 ? 36.476 60.422 42.854 1.00 10.92 891 ILE B O 1
ATOM 830 N N . THR B 1 28 ? 35.639 61.139 44.825 1.00 9.40 892 THR B N 1
ATOM 831 C CA . THR B 1 28 ? 36.707 62.101 45.062 1.00 10.79 892 THR B CA 1
ATOM 832 C C . THR B 1 28 ? 37.758 61.587 46.036 1.00 11.75 892 THR B C 1
ATOM 833 O O . THR B 1 28 ? 37.478 60.771 46.916 1.00 12.48 892 THR B O 1
ATOM 837 N N . GLY B 1 29 ? 38.978 62.072 45.860 1.00 13.16 893 GLY B N 1
ATOM 838 C CA . GLY B 1 29 ? 40.075 61.647 46.699 1.00 14.25 893 GLY B CA 1
ATOM 839 C C . GLY B 1 29 ? 41.368 62.240 46.180 1.00 16.34 893 GLY B C 1
ATOM 840 O O . GLY B 1 29 ? 41.338 63.205 45.426 1.00 15.58 893 GLY B O 1
ATOM 841 N N . PRO B 1 30 ? 42.524 61.669 46.544 1.00 19.32 894 PRO B N 1
ATOM 842 C CA . PRO B 1 30 ? 43.828 62.175 46.100 1.00 20.64 894 PRO B CA 1
ATOM 843 C C . PRO B 1 30 ? 44.297 61.736 44.708 1.00 23.14 894 PRO B C 1
ATOM 844 O O . PRO B 1 30 ? 45.498 61.634 44.469 1.00 26.34 894 PRO B O 1
ATOM 848 N N . TRP B 1 31 ? 43.362 61.502 43.792 1.00 22.93 895 TRP B N 1
ATOM 849 C CA . TRP B 1 31 ? 43.694 61.062 42.432 1.00 23.79 895 TRP B CA 1
ATOM 850 C C . TRP B 1 31 ? 44.353 62.187 41.621 1.00 26.65 895 TRP B C 1
ATOM 851 O O . TRP B 1 31 ? 43.702 63.171 41.276 1.00 25.49 895 TRP B O 1
ATOM 862 N N . GLN B 1 32 ? 45.635 62.032 41.299 1.00 30.11 896 GLN B N 1
ATOM 863 C CA . GLN B 1 32 ? 46.362 63.053 40.543 1.00 34.38 896 GLN B CA 1
ATOM 864 C C . GLN B 1 32 ? 46.940 62.555 39.214 1.00 37.00 896 GLN B C 1
ATOM 865 O O . GLN B 1 32 ? 47.120 63.335 38.276 1.00 38.25 896 GLN B O 1
ATOM 871 N N . GLU B 1 33 ? 47.230 61.258 39.147 1.00 38.83 897 GLU B N 1
ATOM 872 C CA . GLU B 1 33 ? 47.800 60.630 37.950 1.00 40.34 897 GLU B CA 1
ATOM 873 C C . GLU B 1 33 ? 47.291 61.229 36.642 1.00 41.27 897 GLU B C 1
ATOM 874 O O . GLU B 1 33 ? 46.123 61.599 36.529 1.00 41.25 897 GLU B O 1
ATOM 880 N N . ALA B 1 34 ? 48.169 61.307 35.648 1.00 40.98 898 ALA B N 1
ATOM 881 C CA . ALA B 1 34 ? 47.791 61.840 34.345 1.00 40.38 898 ALA B CA 1
ATOM 882 C C . ALA B 1 34 ? 47.356 60.684 33.452 1.00 39.10 898 ALA B C 1
ATOM 883 O O . ALA B 1 34 ? 46.419 60.807 32.666 1.00 39.21 898 ALA B O 1
ATOM 885 N N . SER B 1 35 ? 48.044 59.557 33.592 1.00 37.69 899 SER B N 1
ATOM 886 C CA . SER B 1 35 ? 47.755 58.367 32.804 1.00 35.72 899 SER B CA 1
ATOM 887 C C . SER B 1 35 ? 46.299 57.919 32.922 1.00 35.01 899 SER B C 1
ATOM 888 O O . SER B 1 35 ? 45.719 57.929 34.004 1.00 33.24 899 SER B O 1
ATOM 891 N N . ASN B 1 36 ? 45.727 57.516 31.793 1.00 33.15 900 ASN B N 1
ATOM 892 C CA . ASN B 1 36 ? 44.344 57.056 31.720 1.00 32.06 900 ASN B CA 1
ATOM 893 C C . ASN B 1 36 ? 44.224 55.585 32.134 1.00 30.16 900 ASN B C 1
ATOM 894 O O . ASN B 1 36 ? 43.806 54.741 31.339 1.00 30.47 900 ASN B O 1
ATOM 899 N N . ASN B 1 37 ? 44.590 55.270 33.371 1.00 27.49 901 ASN B N 1
ATOM 900 C CA . ASN B 1 37 ? 44.504 53.890 33.827 1.00 25.43 901 ASN B CA 1
ATOM 901 C C . ASN B 1 37 ? 43.789 53.712 35.153 1.00 23.01 901 ASN B C 1
ATOM 902 O O . ASN B 1 37 ? 44.082 52.785 35.911 1.00 22.07 901 ASN B O 1
ATOM 907 N N . TYR B 1 38 ? 42.848 54.605 35.433 1.00 19.35 902 TYR B N 1
ATOM 908 C CA . TYR B 1 38 ? 42.066 54.515 36.658 1.00 16.91 902 TYR B CA 1
ATOM 909 C C . TYR B 1 38 ? 40.875 53.616 36.399 1.00 14.43 902 TYR B C 1
ATOM 910 O O . TYR B 1 38 ? 40.369 53.548 35.280 1.00 14.17 902 TYR B O 1
ATOM 919 N N . SER B 1 39 ? 40.423 52.931 37.440 1.00 14.69 903 SER B N 1
ATOM 920 C CA . SER 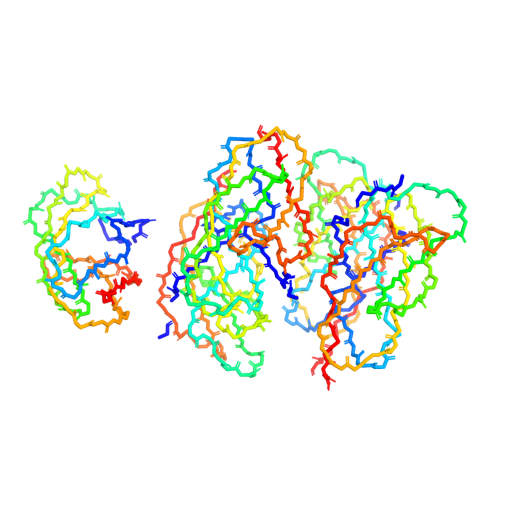B 1 39 ? 39.257 52.071 37.336 1.00 14.68 903 SER B CA 1
ATOM 921 C C . SER B 1 39 ? 38.611 52.017 38.712 1.00 15.13 903 SER B C 1
ATOM 922 O O . SER B 1 39 ? 39.202 52.440 39.703 1.00 13.16 903 SER B O 1
ATOM 925 N N . CYS B 1 40 ? 37.388 51.506 38.770 1.00 15.27 904 CYS B N 1
ATOM 926 C CA . CYS B 1 40 ? 36.692 51.371 40.037 1.00 16.39 904 CYS B CA 1
ATOM 927 C C . CYS B 1 40 ? 36.213 49.941 40.148 1.00 17.33 904 CYS B C 1
ATOM 928 O O . CYS B 1 40 ? 35.731 49.372 39.173 1.00 17.81 904 CYS B O 1
ATOM 931 N N . LEU B 1 41 ? 36.350 49.373 41.340 1.00 17.64 905 LEU B N 1
ATOM 932 C CA . LEU B 1 41 ? 35.931 48.001 41.595 1.00 18.15 905 LEU B CA 1
ATOM 933 C C . LEU B 1 41 ? 34.693 47.974 42.473 1.00 17.90 905 LEU B C 1
ATOM 934 O O . LEU B 1 41 ? 34.719 48.486 43.590 1.00 17.49 905 LEU B O 1
ATOM 939 N N . PHE B 1 42 ? 33.608 47.392 41.966 1.00 18.09 906 PHE B N 1
ATOM 940 C CA . PHE B 1 42 ? 32.376 47.259 42.737 1.00 18.74 906 PHE B CA 1
ATOM 941 C C . PHE B 1 42 ? 32.288 45.771 43.045 1.00 21.62 906 PHE B C 1
ATOM 942 O O . PHE B 1 42 ? 32.015 44.966 42.150 1.00 20.91 906 PHE B O 1
ATOM 950 N N . ASP B 1 43 ? 32.534 45.404 44.301 1.00 23.68 907 ASP B N 1
ATOM 951 C CA . ASP B 1 43 ? 32.509 44.000 44.703 1.00 26.54 907 ASP B CA 1
ATOM 952 C C . ASP B 1 43 ? 33.371 43.208 43.727 1.00 27.69 907 ASP B C 1
ATOM 953 O O . ASP B 1 43 ? 32.943 42.198 43.181 1.00 28.05 907 ASP B O 1
ATOM 958 N N . GLN B 1 44 ? 34.584 43.704 43.502 1.00 29.00 908 GLN B N 1
ATOM 959 C CA . GLN B 1 44 ? 35.559 43.090 42.601 1.00 32.83 908 GLN B CA 1
ATOM 960 C C . GLN B 1 44 ? 35.259 43.186 41.093 1.00 31.63 908 GLN B C 1
ATOM 961 O O . GLN B 1 44 ? 36.057 42.730 40.274 1.00 32.97 908 GLN B O 1
ATOM 967 N N . ILE B 1 45 ? 34.121 43.768 40.719 1.00 29.03 909 ILE B N 1
ATOM 968 C CA . ILE B 1 45 ? 33.807 43.942 39.298 1.00 26.45 909 ILE B CA 1
ATOM 969 C C . ILE B 1 45 ? 34.459 45.258 38.877 1.00 25.99 909 ILE B C 1
ATOM 970 O O . ILE B 1 45 ? 34.154 46.309 39.439 1.00 25.02 909 ILE B O 1
ATOM 975 N N . SER B 1 46 ? 35.343 45.207 37.888 1.00 24.19 910 SER B N 1
ATOM 976 C CA . SER B 1 46 ? 36.028 46.413 37.445 1.00 23.28 910 SER B CA 1
ATOM 977 C C . SER B 1 46 ? 35.352 47.149 36.293 1.00 23.06 910 SER B C 1
ATOM 978 O O . SER B 1 46 ? 34.834 46.531 35.357 1.00 22.22 910 SER B O 1
ATOM 981 N N . VAL B 1 47 ? 35.338 48.477 36.390 1.00 19.70 911 VAL B N 1
ATOM 982 C CA . VAL B 1 47 ? 34.783 49.332 35.347 1.00 18.03 911 VAL B CA 1
ATOM 983 C C . VAL B 1 47 ? 35.779 50.473 35.175 1.00 17.01 911 VAL B C 1
ATOM 984 O O . VAL B 1 47 ? 36.411 50.909 36.136 1.00 16.83 911 VAL B O 1
ATOM 988 N N . PRO B 1 48 ? 35.961 50.951 33.939 1.00 17.73 912 PRO B N 1
ATOM 989 C CA . PRO B 1 48 ? 36.913 52.042 33.744 1.00 15.30 912 PRO B CA 1
ATOM 990 C C . PRO B 1 48 ? 36.429 53.314 34.432 1.00 15.67 912 PRO B C 1
ATOM 991 O O . PRO B 1 48 ? 35.239 53.467 34.700 1.00 15.02 912 PRO B O 1
ATOM 995 N N . ALA B 1 49 ? 37.357 54.211 34.733 1.00 14.89 913 ALA B N 1
ATOM 996 C CA . ALA B 1 49 ? 37.003 55.478 35.358 1.00 16.91 913 ALA B CA 1
ATOM 997 C C . ALA B 1 49 ? 37.827 56.560 34.671 1.00 16.99 913 ALA B C 1
ATOM 998 O O . ALA B 1 49 ? 38.933 56.289 34.200 1.00 18.30 913 ALA B O 1
ATOM 1000 N N . SER B 1 50 ? 37.288 57.776 34.604 1.00 17.01 914 SER B N 1
ATOM 1001 C CA . SER B 1 50 ? 37.987 58.891 33.972 1.00 17.42 914 SER B CA 1
ATOM 1002 C C . SER B 1 50 ? 38.262 59.995 34.982 1.00 17.48 914 SER B C 1
ATOM 1003 O O . SER B 1 50 ? 37.415 60.311 35.814 1.00 14.31 914 SER B O 1
ATOM 1006 N N . LEU B 1 51 ? 39.450 60.581 34.912 1.00 15.95 915 LEU B N 1
ATOM 1007 C CA . LEU B 1 51 ? 39.785 61.665 35.818 1.00 17.86 915 LEU B CA 1
ATOM 1008 C C . LEU B 1 51 ? 39.189 62.942 35.212 1.00 18.72 915 LEU B C 1
ATOM 1009 O O . LEU B 1 51 ? 39.740 63.509 34.267 1.00 19.51 915 LEU B O 1
ATOM 1014 N N . ILE B 1 52 ? 38.049 63.375 35.742 1.00 18.23 916 ILE B N 1
ATOM 1015 C CA . ILE B 1 52 ? 37.368 64.577 35.254 1.00 18.98 916 ILE B CA 1
ATOM 1016 C C . ILE B 1 52 ? 38.288 65.776 35.424 1.00 18.04 916 ILE B C 1
ATOM 1017 O O . ILE B 1 52 ? 38.376 66.645 34.557 1.00 18.38 916 ILE B O 1
ATOM 1022 N N . GLN B 1 53 ? 38.953 65.807 36.572 1.00 17.01 917 GLN B N 1
ATOM 1023 C CA . GLN B 1 53 ? 39.906 66.844 36.931 1.00 18.35 917 GLN B CA 1
ATOM 1024 C C . GLN B 1 53 ? 40.621 66.298 38.159 1.00 18.53 917 GLN B C 1
ATOM 1025 O O . GLN B 1 53 ? 40.141 65.352 38.783 1.00 17.95 917 GLN B O 1
ATOM 1031 N N . PRO B 1 54 ? 41.771 66.882 38.528 1.00 20.29 918 PRO B N 1
ATOM 1032 C CA . PRO B 1 54 ? 42.480 66.375 39.703 1.00 20.16 918 PRO B CA 1
ATOM 1033 C C . PRO B 1 54 ? 41.549 66.115 40.883 1.00 18.54 918 PRO B C 1
ATOM 1034 O O . PRO B 1 54 ? 40.732 66.961 41.231 1.00 17.59 918 PRO B O 1
ATOM 1038 N N . GLY B 1 55 ? 41.673 64.926 41.468 1.00 15.95 919 GLY B N 1
ATOM 1039 C CA . GLY B 1 55 ? 40.872 64.554 42.623 1.00 14.95 919 GLY B CA 1
ATOM 1040 C C . GLY B 1 55 ? 39.461 64.069 42.343 1.00 12.68 919 GLY B C 1
ATOM 1041 O O . GLY B 1 55 ? 38.735 63.687 43.264 1.00 12.27 919 GLY B O 1
ATOM 1042 N N . VAL B 1 56 ? 39.067 64.064 41.080 1.00 12.06 920 VAL B N 1
ATOM 1043 C CA . VAL B 1 56 ? 37.716 63.650 40.732 1.00 11.45 920 VAL B CA 1
ATOM 1044 C C . VAL B 1 56 ? 37.645 62.568 39.669 1.00 11.39 920 VAL B C 1
ATOM 1045 O O . VAL B 1 56 ? 38.057 62.779 38.528 1.00 11.04 920 VAL B O 1
ATOM 1049 N N . LEU B 1 57 ? 37.102 61.416 40.047 1.00 12.06 921 LEU B N 1
ATOM 1050 C CA . LEU B 1 57 ? 36.942 60.301 39.117 1.00 11.80 921 LEU B CA 1
ATOM 1051 C C . LEU B 1 57 ? 35.476 60.039 38.815 1.00 10.80 921 LEU B C 1
ATOM 1052 O O . LEU B 1 57 ? 34.624 60.115 39.702 1.00 12.88 921 LEU B O 1
ATOM 1057 N N . ARG B 1 58 ? 35.187 59.727 37.558 1.00 11.11 922 ARG B N 1
ATOM 1058 C CA . ARG B 1 58 ? 33.830 59.417 37.143 1.00 12.16 922 ARG B CA 1
ATOM 1059 C C . ARG B 1 58 ? 33.814 58.013 36.553 1.00 12.11 922 ARG B C 1
ATOM 1060 O O . ARG B 1 58 ? 34.727 57.628 35.825 1.00 11.38 922 ARG B O 1
ATOM 1068 N N . CYS B 1 59 ? 32.781 57.249 36.882 1.00 13.76 923 CYS B N 1
ATOM 1069 C CA . CYS B 1 59 ? 32.630 55.903 36.341 1.00 14.37 923 CYS B CA 1
ATOM 1070 C C . CYS B 1 59 ? 31.139 55.594 36.301 1.00 14.76 923 CYS B C 1
ATOM 1071 O O . CYS B 1 59 ? 30.331 56.325 36.871 1.00 14.37 923 CYS B O 1
ATOM 1074 N N . TYR B 1 60 ? 30.769 54.533 35.595 1.00 13.54 924 TYR B N 1
ATOM 1075 C CA . TYR B 1 60 ? 29.380 54.120 35.508 1.00 13.03 924 TYR B CA 1
ATOM 1076 C C . TYR B 1 60 ? 29.357 52.731 36.143 1.00 14.10 924 TYR B C 1
ATOM 1077 O O . TYR B 1 60 ? 30.000 51.804 35.650 1.00 13.70 924 TYR B O 1
ATOM 1086 N N . CYS B 1 61 ? 28.640 52.593 37.250 1.00 15.03 925 CYS B N 1
ATOM 1087 C CA . CYS B 1 61 ? 28.623 51.324 37.969 1.00 15.75 925 CYS B CA 1
ATOM 1088 C C . CYS B 1 61 ? 28.049 50.160 37.177 1.00 16.11 925 CYS B C 1
ATOM 1089 O O . CYS B 1 61 ? 27.162 50.334 36.346 1.00 14.25 925 CYS B O 1
ATOM 1092 N N . PRO B 1 62 ? 28.562 48.948 37.431 1.00 16.30 926 PRO B N 1
ATOM 1093 C CA . PRO B 1 62 ? 28.099 47.740 36.740 1.00 16.91 926 PRO B CA 1
ATOM 1094 C C . PRO B 1 62 ? 26.801 47.234 37.337 1.00 17.16 926 PRO B C 1
ATOM 1095 O O . PRO B 1 62 ? 26.367 47.688 38.396 1.00 15.16 926 PRO B O 1
ATOM 1099 N N . ALA B 1 63 ? 26.182 46.281 36.652 1.00 20.43 927 ALA B N 1
ATOM 1100 C CA . ALA B 1 63 ? 24.956 45.693 37.160 1.00 21.70 927 ALA B CA 1
ATOM 1101 C C . ALA B 1 63 ? 25.411 44.803 38.311 1.00 22.78 927 ALA B C 1
ATOM 1102 O O . ALA B 1 63 ? 26.570 44.379 38.356 1.00 20.87 927 ALA B O 1
ATOM 1104 N N . HIS B 1 64 ? 24.506 44.535 39.240 1.00 24.67 928 HIS B N 1
ATOM 1105 C CA . HIS B 1 64 ? 24.828 43.687 40.372 1.00 27.58 928 HIS B CA 1
ATOM 1106 C C . HIS B 1 64 ? 23.565 43.332 41.137 1.00 29.28 928 HIS B C 1
ATOM 1107 O O . HIS B 1 64 ? 22.589 44.082 41.138 1.00 29.81 928 HIS B O 1
ATOM 1114 N N . ASP B 1 65 ? 23.583 42.172 41.783 1.00 32.46 929 ASP B N 1
ATOM 1115 C CA . ASP B 1 65 ? 22.432 41.732 42.543 1.00 34.51 929 ASP B CA 1
ATOM 1116 C C . ASP B 1 65 ? 22.258 42.634 43.757 1.00 34.64 929 ASP B C 1
ATOM 1117 O O . ASP B 1 65 ? 23.225 43.209 44.263 1.00 35.49 929 ASP B O 1
ATOM 1122 N N . THR B 1 66 ? 21.018 42.770 44.208 1.00 34.10 930 THR B N 1
ATOM 1123 C CA . THR B 1 66 ? 20.705 43.613 45.352 1.00 34.45 930 THR B CA 1
ATOM 1124 C C . THR B 1 66 ? 21.610 43.301 46.544 1.00 34.01 930 THR B C 1
ATOM 1125 O O . THR B 1 66 ? 21.951 42.143 46.783 1.00 35.24 930 THR B O 1
ATOM 1129 N N . GLY B 1 67 ? 22.006 44.338 47.279 1.00 32.74 931 GLY B N 1
ATOM 1130 C CA . GLY B 1 67 ? 22.863 44.143 48.437 1.00 31.15 931 GLY B CA 1
ATOM 1131 C C . GLY B 1 67 ? 24.012 45.134 48.541 1.00 30.75 931 GLY B C 1
ATOM 1132 O O . GLY B 1 67 ? 24.229 45.957 47.645 1.00 28.81 931 GLY B O 1
ATOM 1133 N N . LEU B 1 68 ? 24.751 45.061 49.644 1.00 29.15 932 LEU B N 1
ATOM 1134 C CA . LEU B 1 68 ? 25.880 45.954 49.863 1.00 27.78 932 LEU B CA 1
ATOM 1135 C C . LEU B 1 68 ? 27.137 45.370 49.241 1.00 26.82 932 LEU B C 1
ATOM 1136 O O . LEU B 1 68 ? 27.344 44.154 49.264 1.00 28.20 932 LEU B O 1
ATOM 1141 N N . VAL B 1 69 ? 27.971 46.237 48.674 1.00 23.13 933 VAL B N 1
ATOM 1142 C CA . VAL B 1 69 ? 29.215 45.800 48.058 1.00 20.80 933 VAL B CA 1
ATOM 1143 C C . VAL B 1 69 ? 30.307 46.789 48.407 1.00 18.99 933 VAL B C 1
ATOM 1144 O O . VAL B 1 69 ? 30.027 47.888 48.892 1.00 19.32 933 VAL B O 1
ATOM 1148 N N . THR B 1 70 ? 31.550 46.391 48.163 1.00 17.82 934 THR B N 1
ATOM 1149 C CA . THR B 1 70 ? 32.681 47.267 48.411 1.00 15.68 934 THR B CA 1
ATOM 1150 C C . THR B 1 70 ? 32.947 48.066 47.142 1.00 15.83 934 THR B C 1
ATOM 1151 O O . THR B 1 70 ? 32.742 47.576 46.028 1.00 14.41 934 THR B O 1
ATOM 1155 N N . LEU B 1 71 ? 33.390 49.301 47.317 1.00 14.20 935 LEU B N 1
ATOM 1156 C CA . LEU B 1 71 ? 33.720 50.154 46.187 1.00 13.26 935 LEU B CA 1
ATOM 1157 C C . LEU B 1 71 ? 35.137 50.612 46.453 1.00 13.59 935 LEU B C 1
ATOM 1158 O O . LEU B 1 71 ? 35.433 51.155 47.518 1.00 13.06 935 LEU B O 1
ATOM 1163 N N . GLN B 1 72 ? 36.015 50.365 45.494 1.00 12.43 936 GLN B N 1
ATOM 1164 C CA . GLN B 1 72 ? 37.413 50.735 45.633 1.00 13.62 936 GLN B CA 1
ATOM 1165 C C . GLN B 1 72 ? 37.924 51.382 44.356 1.00 13.38 936 GLN B C 1
ATOM 1166 O O . GLN B 1 72 ? 37.404 51.126 43.275 1.00 13.81 936 GLN B O 1
ATOM 1172 N N . VAL B 1 73 ? 38.948 52.215 44.495 1.00 11.83 937 VAL B N 1
ATOM 1173 C CA . VAL B 1 73 ? 39.569 52.881 43.359 1.00 11.95 937 VAL B CA 1
ATOM 1174 C C . VAL B 1 73 ? 40.896 52.183 43.090 1.00 12.81 937 VAL B C 1
ATOM 1175 O O . VAL B 1 73 ? 41.627 51.852 44.023 1.00 14.23 937 VAL B O 1
ATOM 1179 N N . ALA B 1 74 ? 41.202 51.969 41.818 1.00 14.21 938 ALA B N 1
ATOM 1180 C CA . ALA B 1 74 ? 42.447 51.317 41.439 1.00 17.42 938 ALA B CA 1
ATOM 1181 C C . ALA B 1 74 ? 43.118 52.068 40.304 1.00 17.32 938 ALA B C 1
ATOM 1182 O O . ALA B 1 74 ? 42.468 52.800 39.562 1.00 17.84 938 ALA B O 1
ATOM 1184 N N . PHE B 1 75 ? 44.425 51.876 40.181 1.00 18.95 939 PHE B N 1
ATOM 1185 C CA . PHE B 1 75 ? 45.211 52.497 39.123 1.00 20.26 939 PHE B CA 1
ATOM 1186 C C . PHE B 1 75 ? 46.107 51.387 38.573 1.00 22.36 939 PHE B C 1
ATOM 1187 O O . PHE B 1 75 ? 46.852 50.755 39.330 1.00 22.40 939 PHE B O 1
ATOM 1195 N N . ASN B 1 76 ? 46.031 51.150 37.266 1.00 23.51 940 ASN B N 1
ATOM 1196 C CA . ASN B 1 76 ? 46.811 50.081 36.640 1.00 25.78 940 ASN B CA 1
ATOM 1197 C C . ASN B 1 76 ? 46.376 48.744 37.236 1.00 26.41 940 ASN B C 1
ATOM 1198 O O . ASN B 1 76 ? 47.184 47.829 37.412 1.00 26.49 940 ASN B O 1
ATOM 1203 N N . ASN B 1 77 ? 45.085 48.662 37.551 1.00 25.92 941 ASN B N 1
ATOM 1204 C CA . ASN B 1 77 ? 44.454 47.471 38.111 1.00 27.71 941 ASN B CA 1
ATOM 1205 C C . ASN B 1 77 ? 44.860 47.101 39.525 1.00 27.29 941 ASN B C 1
ATOM 1206 O O . ASN B 1 77 ? 44.545 46.012 40.005 1.00 29.78 941 ASN B O 1
ATOM 1211 N N . GLN B 1 78 ? 45.561 48.005 40.192 1.00 27.48 942 GLN B N 1
ATOM 1212 C CA . GLN B 1 78 ? 45.971 47.772 41.563 1.00 27.79 942 GLN B CA 1
ATOM 1213 C C . GLN B 1 78 ? 45.225 48.747 42.463 1.00 26.53 942 GLN B C 1
ATOM 1214 O O . GLN B 1 78 ? 45.240 49.955 42.23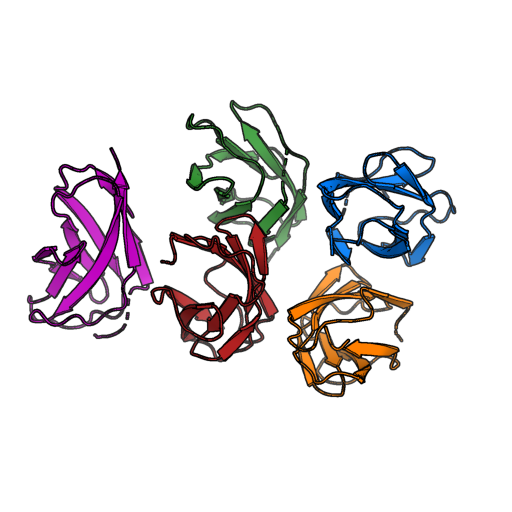4 1.00 25.04 942 GLN B O 1
ATOM 1220 N N . ILE B 1 79 ? 44.548 48.203 43.471 1.00 24.76 943 ILE B N 1
ATOM 1221 C CA . ILE B 1 79 ? 43.769 49.007 44.407 1.00 22.32 943 ILE B CA 1
ATOM 1222 C C . ILE B 1 79 ? 44.637 50.033 45.119 1.00 23.08 943 ILE B C 1
ATOM 1223 O O . ILE B 1 79 ? 45.690 49.702 45.667 1.00 23.70 943 ILE B O 1
ATOM 1228 N N . ILE B 1 80 ? 44.190 51.285 45.104 1.00 21.10 944 ILE B N 1
ATOM 1229 C CA . ILE B 1 80 ? 44.933 52.366 45.733 1.00 20.99 944 ILE B CA 1
ATOM 1230 C C . ILE B 1 80 ? 44.149 53.128 46.798 1.00 20.78 944 ILE B C 1
ATOM 1231 O O . ILE B 1 80 ? 44.629 54.140 47.312 1.00 22.67 944 ILE B O 1
ATOM 1236 N N . SER B 1 81 ? 42.953 52.657 47.134 1.00 18.05 945 SER B N 1
ATOM 1237 C CA . SER B 1 81 ? 42.149 53.349 48.136 1.00 16.05 945 SER B CA 1
ATOM 1238 C C . SER B 1 81 ? 41.572 52.391 49.154 1.00 15.55 945 SER B C 1
ATOM 1239 O O . SER B 1 81 ? 41.761 51.179 49.068 1.00 15.16 945 SER B O 1
ATOM 1242 N N . ASN B 1 82 ? 40.849 52.954 50.114 1.00 15.14 946 ASN B N 1
ATOM 1243 C CA . ASN B 1 82 ? 40.174 52.155 51.122 1.00 14.29 946 ASN B CA 1
ATOM 1244 C C . ASN B 1 82 ? 38.887 51.665 50.451 1.00 15.02 946 ASN B C 1
ATOM 1245 O O . ASN B 1 82 ? 38.619 51.987 49.295 1.00 16.13 946 ASN B O 1
ATOM 1250 N N . SER B 1 83 ? 38.095 50.886 51.173 1.00 14.21 947 SER B N 1
ATOM 1251 C CA . SER B 1 83 ? 36.840 50.384 50.643 1.00 14.55 947 SER B CA 1
ATOM 1252 C C . SER B 1 83 ? 35.709 51.190 51.256 1.00 14.83 947 SER B C 1
ATOM 1253 O O . SER B 1 83 ? 35.749 51.508 52.446 1.00 15.47 947 SER B O 1
ATOM 1256 N N . VAL B 1 84 ? 34.708 51.529 50.453 1.00 12.84 948 VAL B N 1
ATOM 1257 C CA . VAL B 1 84 ? 33.562 52.263 50.974 1.00 13.22 948 VAL B CA 1
ATOM 1258 C C . VAL B 1 84 ? 32.323 51.508 50.554 1.00 14.01 948 VAL B C 1
ATOM 1259 O O . VAL B 1 84 ? 32.318 50.832 49.526 1.00 12.54 948 VAL B O 1
ATOM 1263 N N . VAL B 1 85 ? 31.276 51.615 51.356 1.00 17.14 949 VAL B N 1
ATOM 1264 C CA . VAL B 1 85 ? 30.047 50.899 51.071 1.00 17.90 949 VAL B CA 1
ATOM 1265 C C . VAL B 1 85 ? 29.241 51.511 49.924 1.00 18.20 949 VAL B C 1
ATOM 1266 O O . VAL B 1 85 ? 29.044 52.729 49.853 1.00 16.89 949 VAL B O 1
ATOM 1270 N N . PHE B 1 86 ? 28.805 50.653 49.007 1.00 17.70 950 PHE B N 1
ATOM 1271 C CA . PHE B 1 86 ? 27.982 51.076 47.882 1.00 18.97 950 PHE B CA 1
ATOM 1272 C C . PHE B 1 86 ? 26.832 50.083 47.871 1.00 20.78 950 PHE B C 1
ATOM 1273 O O . PHE B 1 86 ? 27.049 48.877 47.985 1.00 21.89 950 PHE B O 1
ATOM 1281 N N . GLU B 1 87 ? 25.611 50.584 47.731 1.00 21.10 951 GLU B N 1
ATOM 1282 C CA . GLU B 1 87 ? 24.446 49.716 47.775 1.00 23.84 951 GLU B CA 1
ATOM 1283 C C . GLU B 1 87 ? 23.582 49.602 46.531 1.00 23.70 951 GLU B C 1
ATOM 1284 O O . GLU B 1 87 ? 23.262 50.593 45.875 1.00 23.08 951 GLU B O 1
ATOM 1290 N N . TYR B 1 88 ? 23.213 48.370 46.208 1.00 24.46 952 TYR B N 1
ATOM 1291 C CA . TYR B 1 88 ? 22.324 48.135 45.087 1.00 26.72 952 TYR B CA 1
ATOM 1292 C C . TYR B 1 88 ? 20.970 47.858 45.732 1.00 29.44 952 TYR B C 1
ATOM 1293 O O . TYR B 1 88 ? 20.793 46.840 46.400 1.00 31.96 952 TYR B O 1
ATOM 1302 N N . LYS B 1 89 ? 20.035 48.790 45.563 1.00 33.29 953 LYS B N 1
ATOM 1303 C CA . LYS B 1 89 ? 18.699 48.666 46.138 1.00 36.34 953 LYS B CA 1
ATOM 1304 C C . LYS B 1 89 ? 17.744 47.947 45.201 1.00 40.36 953 LYS B C 1
ATOM 1305 O O . LYS B 1 89 ? 17.729 48.208 43.997 1.00 41.52 953 LYS B O 1
ATOM 1311 N N . SER B 1 90 ? 16.945 47.051 45.775 1.00 43.59 954 SER B N 1
ATOM 1312 C CA . SER B 1 90 ? 15.960 46.253 45.042 1.00 46.93 954 SER B CA 1
ATOM 1313 C C . SER B 1 90 ? 15.355 46.971 43.840 1.00 48.04 954 SER B C 1
ATOM 1314 O O . SER B 1 90 ? 15.502 46.523 42.702 1.00 48.48 954 SER B O 1
ATOM 1317 N N . GLY B 1 91 ? 14.666 48.078 44.102 1.00 49.54 955 GLY B N 1
ATOM 1318 C CA . GLY B 1 91 ? 14.050 48.834 43.026 1.00 52.16 955 GLY B CA 1
ATOM 1319 C C . GLY B 1 91 ? 12.729 48.248 42.563 1.00 53.56 955 GLY B C 1
ATOM 1320 O O . GLY B 1 91 ? 12.258 47.272 43.185 1.00 54.53 955 GLY B O 1
ATOM 1321 N N . GLY C 1 7 ? 14.724 77.808 29.379 1.00 33.94 871 GLY C N 1
ATOM 1322 C CA . GLY C 1 7 ? 15.104 76.816 28.328 1.00 33.05 871 GLY C CA 1
ATOM 1323 C C . GLY C 1 7 ? 16.486 76.248 28.594 1.00 32.06 871 GLY C C 1
ATOM 1324 O O . GLY C 1 7 ? 17.490 76.806 28.147 1.00 33.98 871 GLY C O 1
ATOM 1333 N N . VAL C 1 9 ? 19.536 73.119 28.738 1.00 20.19 873 VAL C N 1
ATOM 1334 C CA . VAL C 1 9 ? 20.124 71.954 28.096 1.00 18.01 873 VAL C CA 1
ATOM 1335 C C . VAL C 1 9 ? 19.941 70.779 29.058 1.00 17.36 873 VAL C C 1
ATOM 1336 O O . VAL C 1 9 ? 20.427 70.823 30.187 1.00 20.11 873 VAL C O 1
ATOM 1340 N N . THR C 1 10 ? 19.243 69.734 28.630 1.00 16.57 874 THR C N 1
ATOM 1341 C CA . THR C 1 10 ? 19.048 68.591 29.512 1.00 15.67 874 THR C CA 1
ATOM 1342 C C . THR C 1 10 ? 20.200 67.592 29.395 1.00 14.79 874 THR C C 1
ATOM 1343 O O . THR C 1 10 ? 20.533 66.915 30.364 1.00 16.97 874 THR C O 1
ATOM 1347 N N . ASP C 1 11 ? 20.819 67.515 28.219 1.00 13.69 875 ASP C N 1
ATOM 1348 C CA . ASP C 1 11 ? 21.938 66.603 28.015 1.00 11.68 875 ASP C CA 1
ATOM 1349 C C . ASP C 1 11 ? 22.601 66.916 26.674 1.00 13.05 875 ASP C C 1
ATOM 1350 O O . ASP C 1 11 ? 22.031 67.625 25.839 1.00 12.20 875 ASP C O 1
ATOM 1355 N N . TYR C 1 12 ? 23.812 66.401 26.475 1.00 10.32 876 TYR C N 1
ATOM 1356 C CA . TYR C 1 12 ? 24.535 66.609 25.228 1.00 9.57 876 TYR C CA 1
ATOM 1357 C C . TYR C 1 12 ? 25.631 65.560 25.102 1.00 9.64 876 TYR C C 1
ATOM 1358 O O . TYR C 1 12 ? 26.182 65.115 26.105 1.00 9.30 876 TYR C O 1
ATOM 1367 N N . SER C 1 13 ? 25.940 65.171 23.869 1.00 9.88 877 SER C N 1
ATOM 1368 C CA . SER C 1 13 ? 26.941 64.140 23.634 1.00 10.47 877 SER C CA 1
ATOM 1369 C C . SER C 1 13 ? 27.558 64.232 22.236 1.00 10.21 877 SER C C 1
ATOM 1370 O O . SER C 1 13 ? 26.847 64.423 21.247 1.00 10.30 877 SER C O 1
ATOM 1373 N N . PRO C 1 14 ? 28.896 64.120 22.137 1.00 9.76 878 PRO C N 1
ATOM 1374 C CA . PRO C 1 14 ? 29.832 63.923 23.249 1.00 10.12 878 PRO C CA 1
ATOM 1375 C C . PRO C 1 14 ? 30.013 65.258 23.971 1.00 13.22 878 PRO C C 1
ATOM 1376 O O . PRO C 1 14 ? 29.427 66.263 23.567 1.00 12.52 878 PRO C O 1
ATOM 1380 N N . GLU C 1 15 ? 30.823 65.270 25.025 1.00 13.49 879 GLU C N 1
ATOM 1381 C CA . GLU C 1 15 ? 31.055 66.487 25.798 1.00 16.54 879 GLU C CA 1
ATOM 1382 C C . GLU C 1 15 ? 32.434 67.080 25.484 1.00 14.91 879 GLU C C 1
ATOM 1383 O O . GLU C 1 15 ? 32.872 68.027 26.131 1.00 14.77 879 GLU C O 1
ATOM 1389 N N . TRP C 1 16 ? 33.119 66.519 24.498 1.00 14.77 880 TRP C N 1
ATOM 1390 C CA . TRP C 1 16 ? 34.445 67.004 24.165 1.00 15.12 880 TRP C CA 1
ATOM 1391 C C . TRP C 1 16 ? 34.782 66.799 22.694 1.00 16.24 880 TRP C C 1
ATOM 1392 O O . TRP C 1 16 ? 34.072 66.111 21.961 1.00 16.45 880 TRP C O 1
ATOM 1403 N N . SER C 1 17 ? 35.896 67.389 22.286 1.00 17.20 881 SER C N 1
ATOM 1404 C CA . SER C 1 17 ? 36.374 67.296 20.918 1.00 17.63 881 SER C CA 1
ATOM 1405 C C . SER C 1 17 ? 37.860 67.605 20.895 1.00 17.51 881 SER C C 1
ATOM 1406 O O . SER C 1 17 ? 38.388 68.188 21.833 1.00 14.97 881 SER C O 1
ATOM 1409 N N . TYR C 1 18 ? 38.536 67.203 19.826 1.00 19.99 882 TYR C N 1
ATOM 1410 C CA . TYR C 1 18 ? 39.946 67.528 19.698 1.00 21.48 882 TYR C CA 1
ATOM 1411 C C . TYR C 1 18 ? 39.984 68.947 19.140 1.00 21.44 882 TYR C C 1
ATOM 1412 O O . TYR C 1 18 ? 38.968 69.463 18.668 1.00 19.05 882 TYR C O 1
ATOM 1421 N N . PRO C 1 19 ? 41.150 69.605 19.198 1.00 21.56 883 PRO C N 1
ATOM 1422 C CA . PRO C 1 19 ? 41.319 70.975 18.710 1.00 21.15 883 PRO C CA 1
ATOM 1423 C C . PRO C 1 19 ? 40.756 71.317 17.334 1.00 20.78 883 PRO C C 1
ATOM 1424 O O . PRO C 1 19 ? 40.210 72.403 17.152 1.00 19.92 883 PRO C O 1
ATOM 1428 N N . GLU C 1 20 ? 40.871 70.403 16.372 1.00 21.45 884 GLU C N 1
ATOM 1429 C CA . GLU C 1 20 ? 40.378 70.688 15.025 1.00 22.47 884 GLU C CA 1
ATOM 1430 C C . GLU C 1 20 ? 38.854 70.761 14.912 1.00 20.45 884 GLU C C 1
ATOM 1431 O O . GLU C 1 20 ? 38.325 71.229 13.902 1.00 20.46 884 GLU C O 1
ATOM 1437 N N . GLY C 1 21 ? 38.150 70.317 15.950 1.00 20.07 885 GLY C N 1
ATOM 1438 C CA . GLY C 1 21 ? 36.696 70.349 15.930 1.00 16.47 885 GLY C CA 1
ATOM 1439 C C . GLY C 1 21 ? 36.102 69.420 14.885 1.00 15.64 885 GLY C C 1
ATOM 1440 O O . GLY C 1 21 ? 36.646 68.349 14.622 1.00 16.60 885 GLY C O 1
ATOM 1441 N N . GLY C 1 22 ? 34.983 69.824 14.292 1.00 15.22 886 GLY C N 1
ATOM 1442 C CA . GLY C 1 22 ? 34.346 69.002 13.278 1.00 13.63 886 GLY C CA 1
ATOM 1443 C C . GLY C 1 22 ? 33.729 67.731 13.838 1.00 14.86 886 GLY C C 1
ATOM 1444 O O . GLY C 1 22 ? 33.696 66.704 13.162 1.00 16.31 886 GLY C O 1
ATOM 1445 N N . VAL C 1 23 ? 33.243 67.799 15.076 1.00 15.01 887 VAL C N 1
ATOM 1446 C CA . VAL C 1 23 ? 32.612 66.652 15.732 1.00 14.34 887 VAL C CA 1
ATOM 1447 C C . VAL C 1 23 ? 31.115 66.893 15.902 1.00 13.51 887 VAL C C 1
ATOM 1448 O O . VAL C 1 23 ? 30.707 67.948 16.378 1.00 13.03 887 VAL C O 1
ATOM 1452 N N . LYS C 1 24 ? 30.296 65.919 15.517 1.00 11.38 888 LYS C N 1
ATOM 1453 C CA . LYS C 1 24 ? 28.855 66.062 15.671 1.00 10.82 888 LYS C CA 1
ATOM 1454 C C . LYS C 1 24 ? 28.492 66.054 17.159 1.00 11.64 888 LYS C C 1
ATOM 1455 O O . LYS C 1 24 ? 28.963 65.211 17.917 1.00 9.88 888 LYS C O 1
ATOM 1461 N N . VAL C 1 25 ? 27.658 67.001 17.575 1.00 10.55 889 VAL C N 1
ATOM 1462 C CA . VAL C 1 25 ? 27.219 67.076 18.967 1.00 10.40 889 VAL C CA 1
ATOM 1463 C C . VAL C 1 25 ? 25.693 67.127 18.987 1.00 10.91 889 VAL C C 1
ATOM 1464 O O . VAL C 1 25 ? 25.091 67.926 18.276 1.00 12.33 889 VAL C O 1
ATOM 1468 N N . LEU C 1 26 ? 25.065 66.238 19.755 1.00 8.44 890 LEU C N 1
ATOM 1469 C CA . LEU C 1 26 ? 23.615 66.254 19.872 1.00 8.37 890 LEU C CA 1
ATOM 1470 C C . LEU C 1 26 ? 23.340 66.951 21.195 1.00 11.15 890 LEU C C 1
ATOM 1471 O O . LEU C 1 26 ? 23.985 66.667 22.198 1.00 10.95 890 LEU C O 1
ATOM 1476 N N . ILE C 1 27 ? 22.396 67.885 21.191 1.00 11.53 891 ILE C N 1
ATOM 1477 C CA . ILE C 1 27 ? 22.074 68.631 22.402 1.00 12.72 891 ILE C CA 1
ATOM 1478 C C . ILE C 1 27 ? 20.578 68.553 22.622 1.00 12.46 891 ILE C C 1
ATOM 1479 O O . ILE C 1 27 ? 19.807 68.977 21.772 1.00 12.80 891 ILE C O 1
ATOM 1484 N N . THR C 1 28 ? 20.171 68.001 23.760 1.00 13.55 892 THR C N 1
ATOM 1485 C CA . THR C 1 28 ? 18.754 67.872 24.054 1.00 13.12 892 THR C CA 1
ATOM 1486 C C . THR C 1 28 ? 18.255 68.986 24.965 1.00 14.28 892 THR C C 1
ATOM 1487 O O . THR C 1 28 ? 19.003 69.525 25.785 1.00 13.45 892 THR C O 1
ATOM 1491 N N . GLY C 1 29 ? 16.984 69.332 24.805 1.00 13.57 893 GLY C N 1
ATOM 1492 C CA . GLY C 1 29 ? 16.405 70.400 25.591 1.00 16.43 893 GLY C CA 1
ATOM 1493 C C . GLY C 1 29 ? 14.962 70.641 25.192 1.00 17.67 893 GLY C C 1
ATOM 1494 O O . GLY C 1 29 ? 14.331 69.763 24.603 1.00 18.79 893 GLY C O 1
ATOM 1495 N N . PRO C 1 30 ? 14.412 71.826 25.487 1.00 18.13 894 PRO C N 1
ATOM 1496 C CA . PRO C 1 30 ? 13.022 72.157 25.156 1.00 21.49 894 PRO C CA 1
ATOM 1497 C C . PRO C 1 30 ? 12.787 72.686 23.741 1.00 24.45 894 PRO C C 1
ATOM 1498 O O . PRO C 1 30 ? 11.692 73.142 23.421 1.00 26.78 894 PRO C O 1
ATOM 1502 N N . TRP C 1 31 ? 13.815 72.606 22.902 1.00 25.46 895 TRP C N 1
ATOM 1503 C CA . TRP C 1 31 ? 13.757 73.085 21.521 1.00 26.72 895 TRP C CA 1
ATOM 1504 C C . TRP C 1 31 ? 12.532 72.598 20.744 1.00 28.55 895 TRP C C 1
ATOM 1505 O O . TRP C 1 31 ? 12.397 71.407 20.466 1.00 27.90 895 TRP C O 1
ATOM 1516 N N . GLN C 1 32 ? 11.655 73.527 20.371 1.00 31.02 896 GLN C N 1
ATOM 1517 C CA . GLN C 1 32 ? 10.446 73.172 19.629 1.00 34.02 896 GLN C CA 1
ATOM 1518 C C . GLN C 1 32 ? 10.233 74.014 18.363 1.00 34.60 896 GLN C C 1
ATOM 1519 O O . GLN C 1 32 ? 9.545 73.585 17.437 1.00 34.40 896 GLN C O 1
ATOM 1525 N N . GLU C 1 33 ? 10.822 75.208 18.331 1.00 36.83 897 GLU C N 1
ATOM 1526 C CA . GLU C 1 33 ? 10.699 76.119 17.189 1.00 37.47 897 GLU C CA 1
ATOM 1527 C C . GLU C 1 33 ? 10.738 75.387 15.848 1.00 38.12 897 GLU C C 1
ATOM 1528 O O . GLU C 1 33 ? 11.473 74.416 15.682 1.00 37.85 897 GLU C O 1
ATOM 1534 N N . ALA C 1 34 ? 9.946 75.859 14.891 1.00 38.90 898 ALA C N 1
ATOM 1535 C CA . ALA C 1 34 ? 9.909 75.246 13.567 1.00 39.03 898 ALA C CA 1
ATOM 1536 C C . ALA C 1 34 ? 10.906 75.945 12.649 1.00 38.62 898 ALA C C 1
ATOM 1537 O O . ALA C 1 34 ? 11.529 75.317 11.796 1.00 38.51 898 ALA C O 1
ATOM 1539 N N . SER C 1 35 ? 11.055 77.251 12.841 1.00 38.65 899 SER C N 1
ATOM 1540 C CA . SER C 1 35 ? 11.969 78.058 12.042 1.00 39.26 899 SER C CA 1
ATOM 1541 C C . SER C 1 35 ? 13.402 77.533 12.128 1.00 38.22 899 SER C C 1
ATOM 1542 O O . SER C 1 35 ? 13.879 77.173 13.204 1.00 37.32 899 SER C O 1
ATOM 1545 N N . ASN C 1 36 ? 14.082 77.501 10.984 1.00 36.83 900 ASN C N 1
ATOM 1546 C CA . ASN C 1 36 ? 15.455 77.014 10.899 1.00 34.88 900 ASN C CA 1
ATOM 1547 C C . ASN C 1 36 ? 16.457 78.103 11.284 1.00 32.73 900 ASN C C 1
ATOM 1548 O O . ASN C 1 36 ? 17.309 78.492 10.482 1.00 32.80 900 ASN C O 1
ATOM 1553 N N . ASN C 1 37 ? 16.367 78.579 12.521 1.00 28.99 901 ASN C N 1
ATOM 1554 C CA . ASN C 1 37 ? 17.254 79.635 12.985 1.00 26.42 901 ASN C CA 1
ATOM 1555 C C . ASN C 1 37 ? 18.048 79.304 14.239 1.00 24.05 901 ASN C C 1
ATOM 1556 O O . ASN C 1 37 ? 18.468 80.201 14.969 1.00 21.62 901 ASN C O 1
ATOM 1561 N N . TYR C 1 38 ? 18.258 78.014 14.480 1.00 23.27 902 TYR C N 1
ATOM 1562 C CA . TYR C 1 38 ? 19.027 77.572 15.634 1.00 20.16 902 TYR C CA 1
ATOM 1563 C C . TYR C 1 38 ? 20.520 77.593 15.348 1.00 20.83 902 TYR C C 1
ATOM 1564 O O . TYR C 1 38 ? 20.960 77.357 14.221 1.00 19.99 902 TYR C O 1
ATOM 1573 N N . SER C 1 39 ? 21.297 77.893 16.374 1.00 18.94 903 SER C N 1
ATOM 1574 C CA . SER C 1 39 ? 22.747 77.903 16.258 1.00 18.88 903 SER C CA 1
ATOM 1575 C C . SER C 1 39 ? 23.309 77.542 17.623 1.00 19.38 903 SER C C 1
ATOM 1576 O O . SER C 1 39 ? 22.597 77.584 18.627 1.00 19.06 903 SER C O 1
ATOM 1579 N N . CYS C 1 40 ? 24.578 77.161 17.656 1.00 19.21 904 CYS C N 1
ATOM 1580 C CA . CYS C 1 40 ? 25.222 76.808 18.906 1.00 19.21 904 CYS C CA 1
ATOM 1581 C C . CYS C 1 40 ? 26.521 77.572 18.983 1.00 18.94 904 CYS C C 1
ATOM 1582 O O . CYS C 1 40 ? 27.245 77.695 17.991 1.00 18.96 904 CYS C O 1
ATOM 1585 N N . LEU C 1 41 ? 26.808 78.091 20.168 1.00 17.33 905 LEU C N 1
ATOM 1586 C CA . LEU C 1 41 ? 28.004 78.867 20.396 1.00 18.58 905 LEU C CA 1
ATOM 1587 C C . LEU C 1 41 ? 28.981 78.138 21.306 1.00 18.43 905 LEU C C 1
ATOM 1588 O O . LEU C 1 41 ? 28.654 77.807 22.446 1.00 19.21 905 LEU C O 1
ATOM 1593 N N . PHE C 1 42 ? 30.177 77.889 20.790 1.00 16.56 906 PHE C N 1
ATOM 1594 C CA . PHE C 1 42 ? 31.235 77.238 21.544 1.00 17.27 906 PHE C CA 1
ATOM 1595 C C . PHE C 1 42 ? 32.229 78.363 21.830 1.00 19.59 906 PHE C C 1
ATOM 1596 O O . PHE C 1 42 ? 32.948 78.808 20.934 1.00 19.25 90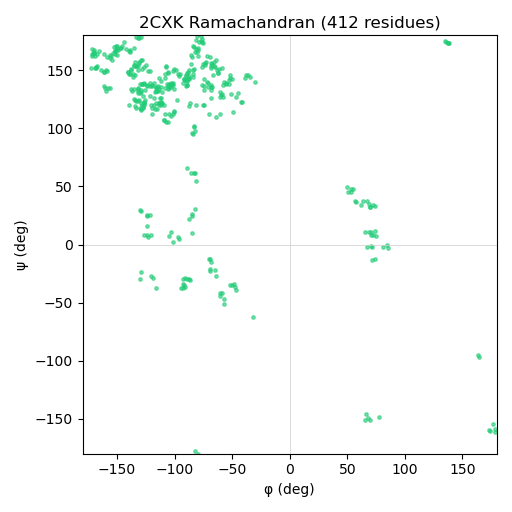6 PHE C O 1
ATOM 1604 N N . ASP C 1 43 ? 32.252 78.835 23.075 1.00 21.69 907 ASP C N 1
ATOM 1605 C CA . ASP C 1 43 ? 33.131 79.937 23.459 1.00 24.11 907 ASP C CA 1
ATOM 1606 C C . ASP C 1 43 ? 32.862 81.085 22.494 1.00 26.31 907 ASP C C 1
ATOM 1607 O O . ASP C 1 43 ? 33.785 81.694 21.950 1.00 28.33 907 ASP C O 1
ATOM 1612 N N . GLN C 1 44 ? 31.580 81.343 22.268 1.00 26.89 908 GLN C N 1
ATOM 1613 C CA . GLN C 1 44 ? 31.126 82.410 21.387 1.00 28.85 908 GLN C CA 1
ATOM 1614 C C . GLN C 1 44 ? 31.289 82.161 19.884 1.00 28.93 908 GLN C C 1
ATOM 1615 O O . GLN C 1 44 ? 30.740 82.910 19.077 1.00 29.28 908 GLN C O 1
ATOM 1621 N N . ILE C 1 45 ? 32.048 81.136 19.499 1.00 25.81 909 ILE C N 1
ATOM 1622 C CA . ILE C 1 45 ? 32.201 80.820 18.077 1.00 23.72 909 ILE C CA 1
ATOM 1623 C C . ILE C 1 45 ? 30.885 80.163 17.675 1.00 22.12 909 ILE C C 1
ATOM 1624 O O . ILE C 1 45 ? 30.511 79.129 18.226 1.00 21.16 909 ILE C O 1
ATOM 1629 N N . SER C 1 46 ? 30.182 80.756 16.717 1.00 21.38 910 SER C N 1
ATOM 1630 C CA . SER C 1 46 ? 28.893 80.229 16.292 1.00 19.49 910 SER C CA 1
ATOM 1631 C C . SER C 1 46 ? 28.927 79.240 15.127 1.00 19.20 910 SER C C 1
ATOM 1632 O O . SER C 1 46 ? 29.718 79.387 14.193 1.00 19.27 910 SER C O 1
ATOM 1635 N N . VAL C 1 47 ? 28.063 78.229 15.204 1.00 17.87 911 VAL C N 1
ATOM 1636 C CA . VAL C 1 47 ? 27.922 77.223 14.151 1.00 16.26 911 VAL C CA 1
ATOM 1637 C C . VAL C 1 47 ? 26.430 76.951 14.032 1.00 14.54 911 VAL C C 1
ATOM 1638 O O . VAL C 1 47 ? 25.704 77.016 15.019 1.00 16.07 911 VAL C O 1
ATOM 1642 N N . PRO C 1 48 ? 25.948 76.658 12.818 1.00 14.81 912 PRO C N 1
ATOM 1643 C CA . PRO C 1 48 ? 24.522 76.383 12.619 1.00 14.59 912 PRO C CA 1
ATOM 1644 C C . PRO C 1 48 ? 24.084 75.081 13.293 1.00 17.16 912 PRO C C 1
ATOM 1645 O O . PRO C 1 48 ? 24.902 74.201 13.549 1.00 15.08 912 PRO C O 1
ATOM 1649 N N . ALA C 1 49 ? 22.801 74.976 13.612 1.00 16.58 913 ALA C N 1
ATOM 1650 C CA . ALA C 1 49 ? 22.281 73.765 14.236 1.00 17.72 913 ALA C CA 1
ATOM 1651 C C . ALA C 1 49 ? 20.945 73.410 13.601 1.00 19.70 913 ALA C C 1
ATOM 1652 O O . ALA C 1 49 ? 20.224 74.285 13.129 1.00 20.71 913 ALA C O 1
ATOM 1654 N N . SER C 1 50 ? 20.626 72.121 13.576 1.00 18.18 914 SER C N 1
ATOM 1655 C CA . SER C 1 50 ? 19.377 71.653 13.001 1.00 19.39 914 SER C CA 1
ATOM 1656 C C . SER C 1 50 ? 18.568 70.896 14.040 1.00 20.29 914 SER C C 1
ATOM 1657 O O . SER C 1 50 ? 19.105 70.090 14.792 1.00 17.90 914 SER C O 1
ATOM 1660 N N . LEU C 1 51 ? 17.270 71.166 14.092 1.00 20.90 915 LEU C N 1
ATOM 1661 C CA . LEU C 1 51 ? 16.404 70.466 15.027 1.00 22.35 915 LEU C CA 1
ATOM 1662 C C . LEU C 1 51 ? 16.039 69.159 14.320 1.00 23.14 915 LEU C C 1
ATOM 1663 O O . LEU C 1 51 ? 15.112 69.132 13.515 1.00 25.60 915 LEU C O 1
ATOM 1668 N N . ILE C 1 52 ? 16.766 68.078 14.597 1.00 22.71 916 ILE C N 1
ATOM 1669 C CA . ILE C 1 52 ? 16.472 66.816 13.922 1.00 21.91 916 ILE C CA 1
ATOM 1670 C C . ILE C 1 52 ? 15.147 66.192 14.352 1.00 22.83 916 ILE C C 1
ATOM 1671 O O . ILE C 1 52 ? 14.574 65.374 13.631 1.00 21.84 916 ILE C O 1
ATOM 1676 N N . GLN C 1 53 ? 14.671 66.584 15.527 1.00 21.52 917 GLN C N 1
ATOM 1677 C CA . GLN C 1 53 ? 13.380 66.147 16.040 1.00 21.30 917 GLN C CA 1
ATOM 1678 C C . GLN C 1 53 ? 13.093 66.949 17.302 1.00 20.65 917 GLN C C 1
ATOM 1679 O O . GLN C 1 53 ? 13.989 67.585 17.848 1.00 21.31 917 GLN C O 1
ATOM 1685 N N . PRO C 1 54 ? 11.834 66.966 17.757 1.00 20.45 918 PRO C N 1
ATOM 1686 C CA . PRO C 1 54 ? 11.463 67.720 18.958 1.00 19.52 918 PRO C CA 1
ATOM 1687 C C . PRO C 1 54 ? 12.462 67.579 20.093 1.00 17.69 918 PRO C C 1
ATOM 1688 O O . PRO C 1 54 ? 12.749 66.468 20.528 1.00 19.47 918 PRO C O 1
ATOM 1692 N N . GLY C 1 55 ? 12.996 68.701 20.559 1.00 17.60 919 GLY C N 1
ATOM 1693 C CA . GLY C 1 55 ? 13.933 68.669 21.666 1.00 16.64 919 GLY C CA 1
ATOM 1694 C C . GLY C 1 55 ? 15.338 68.180 21.383 1.00 15.95 919 GLY C C 1
ATOM 1695 O O . GLY C 1 55 ? 16.118 68.012 22.318 1.00 18.18 919 GLY C O 1
ATOM 1696 N N . VAL C 1 56 ? 15.673 67.943 20.118 1.00 16.72 920 VAL C N 1
ATOM 1697 C CA . VAL C 1 56 ? 17.016 67.473 19.780 1.00 15.96 920 VAL C CA 1
ATOM 1698 C C . VAL C 1 56 ? 17.665 68.305 18.680 1.00 14.46 920 VAL C C 1
ATOM 1699 O O . VAL C 1 56 ? 17.185 68.347 17.547 1.00 16.26 920 VAL C O 1
ATOM 1703 N N . LEU C 1 57 ? 18.757 68.970 19.030 1.00 14.27 921 LEU C N 1
ATOM 1704 C CA . LEU C 1 57 ? 19.504 69.789 18.089 1.00 12.23 921 LEU C CA 1
ATOM 1705 C C . LEU C 1 57 ? 20.785 69.056 17.713 1.00 13.99 921 LEU C C 1
ATOM 1706 O O . LEU C 1 57 ? 21.348 68.329 18.531 1.00 12.82 921 LEU C O 1
ATOM 1711 N N . ARG C 1 58 ? 21.233 69.254 16.477 1.00 13.41 922 ARG C N 1
ATOM 1712 C CA . ARG C 1 58 ? 22.462 68.649 15.982 1.00 11.53 922 ARG C CA 1
ATOM 1713 C C . ARG C 1 58 ? 23.314 69.746 15.363 1.00 12.41 922 ARG C C 1
ATOM 1714 O O . ARG C 1 58 ? 22.820 70.566 14.586 1.00 14.00 922 ARG C O 1
ATOM 1722 N N . CYS C 1 59 ? 24.591 69.767 15.718 1.00 11.39 923 CYS C N 1
ATOM 1723 C CA . CYS C 1 59 ? 25.513 70.741 15.160 1.00 11.92 923 CYS C CA 1
ATOM 1724 C C . CYS C 1 59 ? 26.878 70.077 15.066 1.00 12.75 923 CYS C C 1
ATOM 1725 O O . CYS C 1 59 ? 27.084 68.983 15.596 1.00 11.64 923 CYS C O 1
ATOM 1728 N N . TYR C 1 60 ? 27.799 70.727 14.369 1.00 11.17 924 TYR C N 1
ATOM 1729 C CA . TYR C 1 60 ? 29.147 70.207 14.228 1.00 12.08 924 TYR C CA 1
ATOM 1730 C C . TYR C 1 60 ? 30.010 71.294 14.857 1.00 14.25 924 TYR C C 1
ATOM 1731 O O . TYR C 1 60 ? 30.030 72.436 14.394 1.00 13.80 924 TYR C O 1
ATOM 1740 N N . CYS C 1 61 ? 30.700 70.946 15.933 1.00 13.81 925 CYS C N 1
ATOM 1741 C CA . CYS C 1 61 ? 31.500 71.923 16.653 1.00 15.66 925 CYS C CA 1
ATOM 1742 C C . CYS C 1 61 ? 32.645 72.525 15.841 1.00 17.52 925 CYS C C 1
ATOM 1743 O O . CYS C 1 61 ? 33.183 71.890 14.935 1.00 17.10 925 CYS C O 1
ATOM 1746 N N . PRO C 1 62 ? 33.012 73.781 16.151 1.00 17.23 926 PRO C N 1
ATOM 1747 C CA . PRO C 1 62 ? 34.090 74.505 15.474 1.00 18.69 926 PRO C CA 1
ATOM 1748 C C . PRO C 1 62 ? 35.433 74.095 16.051 1.00 20.02 926 PRO C C 1
ATOM 1749 O O . PRO C 1 62 ? 35.489 73.426 17.084 1.00 20.35 926 PRO C O 1
ATOM 1753 N N . ALA C 1 63 ? 36.513 74.480 15.383 1.00 20.29 927 ALA C N 1
ATOM 1754 C CA . ALA C 1 63 ? 37.843 74.162 15.882 1.00 21.30 927 ALA C CA 1
ATOM 1755 C C . ALA C 1 63 ? 38.100 75.121 17.040 1.00 21.49 927 ALA C C 1
ATOM 1756 O O . ALA C 1 63 ? 37.510 76.204 17.095 1.00 20.73 927 ALA C O 1
ATOM 1758 N N . HIS C 1 64 ? 38.968 74.734 17.966 1.00 21.23 928 HIS C N 1
ATOM 1759 C CA . HIS C 1 64 ? 39.265 75.599 19.100 1.00 22.92 928 HIS C CA 1
ATOM 1760 C C . HIS C 1 64 ? 40.483 75.097 19.860 1.00 23.26 928 HIS C C 1
ATOM 1761 O O . HIS C 1 64 ? 40.792 73.904 19.837 1.00 22.68 928 HIS C O 1
ATOM 1768 N N . ASP C 1 65 ? 41.188 76.014 20.518 1.00 25.07 929 ASP C N 1
ATOM 1769 C CA . ASP C 1 65 ? 42.372 75.642 21.280 1.00 27.41 929 ASP C CA 1
ATOM 1770 C C . ASP C 1 65 ? 41.986 74.749 22.448 1.00 26.67 929 ASP C C 1
ATOM 1771 O O . ASP C 1 65 ? 40.867 74.827 22.955 1.00 25.55 929 ASP C O 1
ATOM 1776 N N . THR C 1 66 ? 42.923 73.907 22.872 1.00 26.50 930 THR C N 1
ATOM 1777 C CA . THR C 1 66 ? 42.692 73.008 23.991 1.00 26.06 930 THR C CA 1
ATOM 1778 C C . THR C 1 66 ? 42.188 73.812 25.182 1.00 25.54 930 THR C C 1
ATOM 1779 O O . THR C 1 66 ? 42.641 74.936 25.406 1.00 23.90 930 THR C O 1
ATOM 1783 N N . GLY C 1 67 ? 41.243 73.238 25.928 1.00 24.46 931 GLY C N 1
ATOM 1784 C CA . GLY C 1 67 ? 40.693 73.908 27.097 1.00 23.53 931 GLY C CA 1
ATOM 1785 C C . GLY C 1 67 ? 39.185 73.780 27.248 1.00 23.48 931 GLY C C 1
ATOM 1786 O O . GLY C 1 67 ? 38.504 73.258 26.365 1.00 21.55 931 GLY C O 1
ATOM 1787 N N . LEU C 1 68 ? 38.659 74.255 28.374 1.00 22.14 932 LEU C N 1
ATOM 1788 C CA . LEU C 1 68 ? 37.221 74.204 28.624 1.00 22.58 932 LEU C CA 1
ATOM 1789 C C . LEU C 1 68 ? 36.563 75.460 28.085 1.00 22.12 932 LEU C C 1
ATOM 1790 O O . LEU C 1 68 ? 37.086 76.555 28.262 1.00 22.73 932 LEU C O 1
ATOM 1795 N N . VAL C 1 69 ? 35.416 75.299 27.432 1.00 20.08 933 VAL C N 1
ATOM 1796 C CA . VAL C 1 69 ? 34.689 76.434 26.875 1.00 19.19 933 VAL C CA 1
ATOM 1797 C C . VAL C 1 69 ? 33.211 76.318 27.183 1.00 18.13 933 VAL C C 1
ATOM 1798 O O . VAL C 1 69 ? 32.739 75.279 27.640 1.00 20.00 933 VAL C O 1
ATOM 1802 N N . THR C 1 70 ? 32.480 77.393 26.931 1.00 16.21 934 THR C N 1
ATOM 1803 C CA . THR C 1 70 ? 31.048 77.384 27.156 1.00 16.14 934 THR C CA 1
ATOM 1804 C C . THR C 1 70 ? 30.348 76.895 25.893 1.00 16.09 934 THR C C 1
ATOM 1805 O O . THR C 1 70 ? 30.824 77.113 24.782 1.00 16.81 934 THR C O 1
ATOM 1809 N N . LEU C 1 71 ? 29.230 76.211 26.080 1.00 16.36 935 LEU C N 1
ATOM 1810 C CA . LEU C 1 71 ? 28.422 75.731 24.975 1.00 15.35 935 LEU C CA 1
ATOM 1811 C C . LEU C 1 71 ? 27.029 76.261 25.264 1.00 15.80 935 LEU C C 1
ATOM 1812 O O . LEU C 1 71 ? 26.461 75.997 26.326 1.00 17.70 935 LEU C O 1
ATOM 1817 N N . GLN C 1 72 ? 26.490 77.030 24.326 1.00 16.06 936 GLN C N 1
ATOM 1818 C CA . GLN C 1 72 ? 25.167 77.625 24.483 1.00 17.29 936 GLN C CA 1
ATOM 1819 C C . GLN C 1 72 ? 24.338 77.445 23.226 1.00 16.94 936 GLN C C 1
ATOM 1820 O O . GLN C 1 72 ? 24.877 77.323 22.127 1.00 20.74 936 GLN C O 1
ATOM 1826 N N . VAL C 1 73 ? 23.025 77.435 23.395 1.00 17.82 937 VAL C N 1
ATOM 1827 C CA . VAL C 1 73 ? 22.111 77.309 22.276 1.00 17.20 937 VAL C CA 1
ATOM 1828 C C . VAL C 1 73 ? 21.515 78.690 22.034 1.00 19.50 937 VAL C C 1
ATOM 1829 O O . VAL C 1 73 ? 21.174 79.406 22.977 1.00 18.09 937 VAL C O 1
ATOM 1833 N N . ALA C 1 74 ? 21.412 79.065 20.767 1.00 18.64 938 ALA C N 1
ATOM 1834 C CA . ALA C 1 74 ? 20.855 80.361 20.408 1.00 20.04 938 ALA C CA 1
ATOM 1835 C C . ALA C 1 74 ? 19.785 80.168 19.359 1.00 19.09 938 ALA C C 1
ATOM 1836 O O . ALA C 1 74 ? 19.745 79.151 18.666 1.00 19.99 938 ALA C O 1
ATOM 1838 N N . PHE C 1 75 ? 18.910 81.154 19.252 1.00 21.35 939 PHE C N 1
ATOM 1839 C CA . PHE C 1 75 ? 17.838 81.126 18.276 1.00 20.98 939 PHE C CA 1
ATOM 1840 C C . PHE C 1 75 ? 17.761 82.554 17.749 1.00 22.67 939 PHE C C 1
ATOM 1841 O O . PHE C 1 75 ? 17.547 83.498 18.517 1.00 21.10 939 PHE C O 1
ATOM 1849 N N . ASN C 1 76 ? 17.961 82.704 16.444 1.00 21.33 940 ASN C N 1
ATOM 1850 C CA . ASN C 1 76 ? 17.956 84.012 15.816 1.00 23.04 940 ASN C CA 1
ATOM 1851 C C . ASN C 1 76 ? 19.102 84.842 16.373 1.00 24.35 940 ASN C C 1
ATOM 1852 O O . ASN C 1 76 ? 18.977 86.050 16.591 1.00 24.30 940 ASN C O 1
ATOM 1857 N N . ASN C 1 77 ? 20.219 84.167 16.615 1.00 24.37 941 ASN C N 1
ATOM 1858 C CA . ASN C 1 77 ? 21.429 84.804 17.113 1.00 26.05 941 ASN C CA 1
ATOM 1859 C C . ASN C 1 77 ? 21.325 85.274 18.563 1.00 25.63 941 ASN C C 1
ATOM 1860 O O . ASN C 1 77 ? 22.210 85.978 19.056 1.00 25.68 941 ASN C O 1
ATOM 1865 N N . GLN C 1 78 ? 20.244 84.908 19.242 1.00 24.21 942 GLN C N 1
ATOM 1866 C CA . GLN C 1 78 ? 20.094 85.281 20.646 1.00 23.84 942 GLN C CA 1
ATOM 1867 C C . GLN C 1 78 ? 20.175 84.040 21.542 1.00 22.90 942 GLN C C 1
ATOM 1868 O O . GLN C 1 78 ? 19.382 83.108 21.401 1.00 23.57 942 GLN C O 1
ATOM 1874 N N . ILE C 1 79 ? 21.135 84.043 22.463 1.00 23.68 943 ILE C N 1
ATOM 1875 C CA . ILE C 1 79 ? 21.328 82.928 23.387 1.00 22.69 943 ILE C CA 1
ATOM 1876 C C . ILE C 1 79 ? 20.047 82.697 24.184 1.00 22.58 943 ILE C C 1
ATOM 1877 O O . ILE C 1 79 ? 19.511 83.627 24.793 1.00 23.40 943 ILE C O 1
ATOM 1882 N N . ILE C 1 80 ? 19.555 81.461 24.177 1.00 21.49 944 ILE C N 1
ATOM 1883 C CA . ILE C 1 80 ? 18.322 81.128 24.884 1.00 21.07 944 ILE C CA 1
ATOM 1884 C C . ILE C 1 80 ? 18.460 79.995 25.902 1.00 20.63 944 ILE C C 1
ATOM 1885 O O . ILE C 1 80 ? 17.462 79.526 26.445 1.00 22.45 944 ILE C O 1
ATOM 1890 N N . SER C 1 81 ? 19.686 79.557 26.159 1.00 19.96 945 SER C N 1
ATOM 1891 C CA . SER C 1 81 ? 19.915 78.474 27.113 1.00 19.45 945 SER C CA 1
ATOM 1892 C C . SER C 1 81 ? 20.996 78.848 28.106 1.00 18.94 945 SER C C 1
ATOM 1893 O O . SER C 1 81 ? 21.591 79.922 28.030 1.00 17.64 945 SER C O 1
ATOM 1896 N N . ASN C 1 82 ? 21.246 77.940 29.042 1.00 18.89 946 ASN C N 1
ATOM 1897 C CA . ASN C 1 82 ? 22.288 78.126 30.037 1.00 18.20 946 ASN C CA 1
ATOM 1898 C C . ASN C 1 82 ? 23.568 77.721 29.316 1.00 18.14 946 ASN C C 1
ATOM 1899 O O . ASN C 1 82 ? 23.523 77.279 28.170 1.00 19.26 946 ASN C O 1
ATOM 1904 N N . SER C 1 83 ? 24.705 77.877 29.975 1.00 18.23 947 SER C N 1
ATOM 1905 C CA . SER C 1 83 ? 25.966 77.463 29.376 1.00 19.37 947 SER C CA 1
ATOM 1906 C C . SER C 1 83 ? 26.348 76.138 30.009 1.00 17.02 947 SER C C 1
ATOM 1907 O O . SER C 1 83 ? 26.177 75.951 31.211 1.00 17.98 947 SER C O 1
ATOM 1910 N N . VAL C 1 84 ? 26.837 75.208 29.198 1.00 17.56 948 VAL C N 1
ATOM 1911 C CA . VAL C 1 84 ? 27.281 73.920 29.713 1.00 15.74 948 VAL C CA 1
ATOM 1912 C C . VAL C 1 84 ? 28.725 73.771 29.281 1.00 15.95 948 VAL C C 1
ATOM 1913 O O . VAL C 1 84 ? 29.128 74.297 28.243 1.00 16.97 948 VAL C O 1
ATOM 1917 N N . VAL C 1 85 ? 29.512 73.069 30.080 1.00 14.62 949 VAL C N 1
ATOM 1918 C CA . VAL C 1 85 ? 30.912 72.896 29.761 1.00 14.01 949 VAL C CA 1
ATOM 1919 C C . VAL C 1 85 ? 31.115 71.965 28.570 1.00 15.32 949 VAL C C 1
ATOM 1920 O O . VAL C 1 85 ? 30.420 70.960 28.421 1.00 14.68 949 VAL C O 1
ATOM 1924 N N . PHE C 1 86 ? 32.050 72.334 27.705 1.00 12.59 950 PHE C N 1
ATOM 1925 C CA . PHE C 1 86 ? 32.409 71.513 26.556 1.00 14.51 950 PHE C CA 1
ATOM 1926 C C . PHE C 1 86 ? 33.922 71.597 26.537 1.00 15.93 950 PHE C C 1
ATOM 1927 O O . PHE C 1 86 ? 34.488 72.686 26.643 1.00 18.42 950 PHE C O 1
ATOM 1935 N N . GLU C 1 87 ? 34.581 70.457 26.409 1.00 16.15 951 GLU C N 1
ATOM 1936 C CA . GLU C 1 87 ? 36.030 70.448 26.455 1.00 16.40 951 GLU C CA 1
ATOM 1937 C C . GLU C 1 87 ? 36.761 70.105 25.176 1.00 18.39 951 GLU C C 1
ATOM 1938 O O . GLU C 1 87 ? 36.403 69.166 24.467 1.00 18.03 951 GLU C O 1
ATOM 1944 N N . TYR C 1 88 ? 37.794 70.887 24.889 1.00 18.53 952 TYR C N 1
ATOM 1945 C CA . TYR C 1 88 ? 38.629 70.628 23.737 1.00 20.66 952 TYR C CA 1
ATOM 1946 C C . TYR C 1 88 ? 39.896 70.035 24.330 1.00 23.14 952 TYR C C 1
ATOM 1947 O O . TYR C 1 88 ? 40.627 70.707 25.053 1.00 23.50 952 TYR C O 1
ATOM 1956 N N . LYS C 1 89 ? 40.118 68.755 24.055 1.00 27.00 953 LYS C N 1
ATOM 1957 C CA . LYS C 1 89 ? 41.282 68.044 24.558 1.00 30.97 953 LYS C CA 1
ATOM 1958 C C . LYS C 1 89 ? 42.369 68.049 23.498 1.00 35.14 953 LYS C C 1
ATOM 1959 O O . LYS C 1 89 ? 42.079 67.964 22.306 1.00 36.99 953 LYS C O 1
ATOM 1965 N N . SER C 1 90 ? 43.621 68.134 23.937 1.00 39.57 954 SER C N 1
ATOM 1966 C CA . SER C 1 90 ? 44.760 68.149 23.028 1.00 42.75 954 SER C CA 1
ATOM 1967 C C . SER C 1 90 ? 44.804 66.923 22.115 1.00 44.61 954 SER C C 1
ATOM 1968 O O . SER C 1 90 ? 44.923 67.054 20.895 1.00 46.03 954 SER C O 1
ATOM 1971 N N . GLY C 1 91 ? 44.712 65.735 22.705 1.00 46.35 955 GLY C N 1
ATOM 1972 C CA . GLY C 1 91 ? 44.738 64.512 21.917 1.00 49.41 955 GLY C CA 1
ATOM 1973 C C . GLY C 1 91 ? 45.873 64.397 20.907 1.00 51.23 955 GLY C C 1
ATOM 1974 O O . GLY C 1 91 ? 46.807 65.231 20.945 1.00 51.99 955 GLY C O 1
ATOM 1975 N N . GLY D 1 7 ? 10.254 51.526 14.278 1.00 31.09 871 GLY D N 1
ATOM 1976 C CA . GLY D 1 7 ? 10.984 52.271 15.347 1.00 29.78 871 GLY D CA 1
ATOM 1977 C C . GLY D 1 7 ? 12.466 52.368 15.034 1.00 29.44 871 GLY D C 1
ATOM 1978 O O . GLY D 1 7 ? 13.299 51.768 15.719 1.00 31.53 871 GLY D O 1
ATOM 1987 N N . VAL D 1 9 ? 16.258 54.115 14.476 1.00 18.75 873 VAL D N 1
ATOM 1988 C CA . VAL D 1 9 ? 17.175 55.061 15.092 1.00 17.88 873 VAL D CA 1
ATOM 1989 C C . VAL D 1 9 ? 17.348 56.210 14.104 1.00 17.35 873 VAL D C 1
ATOM 1990 O O . VAL D 1 9 ? 17.694 55.981 12.941 1.00 17.64 873 VAL D O 1
ATOM 1994 N N . THR D 1 10 ? 17.108 57.437 14.554 1.00 15.21 874 THR D N 1
ATOM 1995 C CA . THR D 1 10 ? 17.260 58.586 13.675 1.00 16.12 874 THR D CA 1
ATOM 1996 C C . THR D 1 10 ? 18.657 59.195 13.768 1.00 15.29 874 THR D C 1
ATOM 1997 O O . THR D 1 10 ? 19.151 59.770 12.802 1.00 17.07 874 THR D O 1
ATOM 2001 N N . ASP D 1 11 ? 19.291 59.072 14.930 1.00 15.32 875 ASP D N 1
ATOM 2002 C CA . ASP D 1 11 ? 20.637 59.605 15.121 1.00 14.33 875 ASP D CA 1
ATOM 2003 C C . ASP D 1 11 ? 21.200 59.090 16.438 1.00 14.28 875 ASP D C 1
ATOM 2004 O O . ASP D 1 11 ? 20.456 58.606 17.294 1.00 14.60 875 ASP D O 1
ATOM 2009 N N . TYR D 1 12 ? 22.516 59.183 16.591 1.00 10.78 876 TYR D N 1
ATOM 2010 C CA . TYR D 1 12 ? 23.174 58.763 17.821 1.00 12.28 876 TYR D CA 1
ATOM 2011 C C . TYR D 1 12 ? 24.542 59.430 17.908 1.00 12.65 876 TYR D C 1
ATOM 2012 O O . TYR D 1 12 ? 25.156 59.718 16.887 1.00 14.34 876 TYR D O 1
ATOM 2021 N N . SER D 1 13 ? 25.017 59.675 19.124 1.00 11.61 877 SER D N 1
ATOM 2022 C CA . SER D 1 13 ? 26.285 60.372 19.298 1.00 11.04 877 SER D CA 1
ATOM 2023 C C . SER D 1 13 ? 26.904 60.132 20.668 1.00 10.99 877 SER D C 1
ATOM 2024 O O . SER D 1 13 ? 26.225 60.227 21.682 1.00 12.12 877 SER D O 1
ATOM 2027 N N . PRO D 1 14 ? 28.203 59.799 20.715 1.00 11.77 878 PRO D N 1
ATOM 2028 C CA . PRO D 1 14 ? 29.108 59.631 19.574 1.00 13.07 878 PRO D CA 1
ATOM 2029 C C . PRO D 1 14 ? 28.831 58.296 18.893 1.00 14.06 878 PRO D C 1
ATOM 2030 O O . PRO D 1 14 ? 28.028 57.503 19.384 1.00 13.82 878 PRO D O 1
ATOM 2034 N N . GLU D 1 15 ? 29.492 58.046 17.767 1.00 13.29 879 GLU D N 1
ATOM 2035 C CA . GLU D 1 15 ? 29.280 56.800 17.045 1.00 16.10 879 GLU D CA 1
ATOM 2036 C C . GLU D 1 15 ? 30.439 55.836 17.279 1.00 16.02 879 GLU D C 1
ATOM 2037 O O . GLU D 1 15 ? 30.541 54.803 16.610 1.00 15.79 879 GLU D O 1
ATOM 2043 N N . TRP D 1 16 ? 31.299 56.169 18.236 1.00 14.69 880 TRP D N 1
ATOM 2044 C CA . TRP D 1 16 ? 32.452 55.323 18.527 1.00 18.09 880 TRP D CA 1
ATOM 2045 C C . TRP D 1 16 ? 32.885 55.396 19.984 1.00 19.02 880 TRP D C 1
ATOM 2046 O O . TRP D 1 16 ? 32.422 56.243 20.748 1.00 19.90 880 TRP D O 1
ATOM 2057 N N . SER D 1 17 ? 33.805 54.510 20.348 1.00 19.88 881 SER D N 1
ATOM 2058 C CA . SER D 1 17 ? 34.337 54.445 21.699 1.00 21.29 881 SER D CA 1
ATOM 2059 C C . SER D 1 17 ? 35.654 53.690 21.687 1.00 23.54 881 SER D C 1
ATOM 2060 O O . SER D 1 17 ? 35.966 53.000 20.718 1.00 21.93 881 SER D O 1
ATOM 2063 N N . TYR D 1 18 ? 36.431 53.824 22.755 1.00 24.76 882 TYR D N 1
ATOM 2064 C CA . TYR D 1 18 ? 37.681 53.083 22.844 1.00 26.70 882 TYR D CA 1
ATOM 2065 C C . TYR D 1 18 ? 37.297 51.727 23.428 1.00 26.49 882 TYR D C 1
ATOM 2066 O O . TYR D 1 18 ? 36.207 51.575 23.986 1.00 25.07 882 TYR D O 1
ATOM 2075 N N . PRO D 1 19 ? 38.177 50.721 23.301 1.00 26.71 883 PRO D N 1
ATOM 2076 C CA . PRO D 1 19 ? 37.917 49.371 23.808 1.00 27.00 883 PRO D CA 1
ATOM 2077 C C . PRO D 1 19 ? 37.379 49.241 25.231 1.00 26.41 883 PRO D C 1
ATOM 2078 O O . PRO D 1 19 ? 36.555 48.365 25.500 1.00 27.29 883 PRO D O 1
ATOM 2082 N N . GLU D 1 20 ? 37.836 50.098 26.138 1.00 26.30 884 GLU D N 1
ATOM 2083 C CA . GLU D 1 20 ? 37.381 50.035 27.525 1.00 27.67 884 GLU D CA 1
ATOM 2084 C C . GLU D 1 20 ? 35.892 50.335 27.673 1.00 25.78 884 GLU D C 1
ATOM 2085 O O . GLU D 1 20 ? 35.252 49.868 28.610 1.00 25.25 884 GLU D O 1
ATOM 2091 N N . GLY D 1 21 ? 35.343 51.110 26.741 1.00 24.86 885 GLY D N 1
ATOM 2092 C CA . GLY D 1 21 ? 33.933 51.448 26.813 1.00 20.94 885 GLY D CA 1
ATOM 2093 C C . GLY D 1 21 ? 33.695 52.525 27.854 1.00 18.26 885 GLY D C 1
ATOM 2094 O O . GLY D 1 21 ? 34.551 53.377 28.075 1.00 18.01 885 GLY D O 1
ATOM 2095 N N . GLY D 1 22 ? 32.532 52.487 28.494 1.00 18.98 886 GLY D N 1
ATOM 2096 C CA . GLY D 1 22 ? 32.218 53.472 29.513 1.00 17.71 886 GLY D CA 1
ATOM 2097 C C . GLY D 1 22 ? 32.052 54.876 28.955 1.00 17.42 886 GLY D C 1
ATOM 2098 O O . GLY D 1 22 ? 32.457 55.853 29.587 1.00 19.40 886 GLY D O 1
ATOM 2099 N N . VAL D 1 23 ? 31.454 54.976 27.773 1.00 17.90 887 VAL D N 1
ATOM 2100 C CA . VAL D 1 23 ? 31.228 56.267 27.126 1.00 17.34 887 VAL D CA 1
ATOM 2101 C C . VAL D 1 23 ? 29.730 56.511 26.982 1.00 15.06 887 VAL D C 1
ATOM 2102 O O . VAL D 1 23 ? 28.998 55.638 26.520 1.00 15.26 887 VAL D O 1
ATOM 2106 N N . LYS D 1 24 ? 29.261 57.691 27.375 1.00 14.49 888 LYS D N 1
ATOM 2107 C CA . LYS D 1 24 ? 27.839 57.974 27.238 1.00 12.79 888 LYS D CA 1
ATOM 2108 C C . LYS D 1 24 ? 27.450 58.087 25.768 1.00 12.59 888 LYS D C 1
ATOM 2109 O O . LYS D 1 24 ? 28.163 58.690 24.975 1.00 12.81 888 LYS D O 1
ATOM 2115 N N . VAL D 1 25 ? 26.318 57.497 25.413 1.00 10.43 889 VAL D N 1
ATOM 2116 C CA . VAL D 1 25 ? 25.830 57.581 24.051 1.00 13.28 889 VAL D CA 1
ATOM 2117 C C . VAL D 1 25 ? 24.356 57.980 24.074 1.00 11.02 889 VAL D C 1
ATOM 2118 O O . VAL D 1 25 ? 23.567 57.428 24.845 1.00 12.83 889 VAL D O 1
ATOM 2122 N N . LEU D 1 26 ? 23.986 58.966 23.261 1.00 11.62 890 LEU D N 1
ATOM 2123 C CA . LEU D 1 26 ? 22.586 59.376 23.181 1.00 9.83 890 LEU D CA 1
ATOM 2124 C C . LEU D 1 26 ? 22.060 58.831 21.863 1.00 11.31 890 LEU D C 1
ATOM 2125 O O . LEU D 1 26 ? 22.717 58.943 20.831 1.00 12.65 890 LEU D O 1
ATOM 2130 N N . ILE D 1 27 ? 20.882 58.222 21.907 1.00 12.15 891 ILE D N 1
ATOM 2131 C CA . ILE D 1 27 ? 20.281 57.635 20.721 1.00 12.61 891 ILE D CA 1
ATOM 2132 C C . ILE D 1 27 ? 18.875 58.182 20.557 1.00 12.72 891 ILE D C 1
ATOM 2133 O O . ILE D 1 27 ? 18.042 58.041 21.452 1.00 13.62 891 ILE D O 1
ATOM 2138 N N . THR D 1 28 ? 18.613 58.805 19.414 1.00 13.39 892 THR D N 1
ATOM 2139 C CA . THR D 1 28 ? 17.298 59.380 19.160 1.00 13.71 892 THR D CA 1
ATOM 2140 C C . THR D 1 28 ? 16.465 58.488 18.261 1.00 14.79 892 THR D C 1
ATOM 2141 O O . THR D 1 28 ? 16.991 57.747 17.421 1.00 14.33 892 THR D O 1
ATOM 2145 N N . GLY D 1 29 ? 15.155 58.544 18.469 1.00 14.89 893 GLY D N 1
ATOM 2146 C CA . GLY D 1 29 ? 14.242 57.737 17.695 1.00 16.60 893 GLY D CA 1
ATOM 2147 C C . GLY D 1 29 ? 12.824 57.965 18.175 1.00 18.98 893 GLY D C 1
ATOM 2148 O O . GLY D 1 29 ? 12.555 58.959 18.844 1.00 18.48 893 GLY D O 1
ATOM 2149 N N . PRO D 1 30 ? 11.900 57.051 17.861 1.00 21.20 894 PRO D N 1
ATOM 2150 C CA . PRO D 1 30 ? 10.492 57.151 18.255 1.00 24.39 894 PRO D CA 1
ATOM 2151 C C . PRO D 1 30 ? 10.174 56.615 19.654 1.00 26.29 894 PRO D C 1
ATOM 2152 O O . PRO D 1 30 ? 9.039 56.235 19.929 1.00 28.35 894 PRO D O 1
ATOM 2156 N N . TRP D 1 31 ? 11.171 56.590 20.530 1.00 27.28 895 TRP D N 1
ATOM 2157 C CA . TRP D 1 31 ? 10.993 56.089 21.891 1.00 29.50 895 TRP D CA 1
ATOM 2158 C C . TRP D 1 31 ? 10.009 56.968 22.665 1.00 31.29 895 TRP D C 1
ATOM 2159 O O . TRP D 1 31 ? 10.329 58.101 23.013 1.00 29.70 895 TRP D O 1
ATOM 2170 N N . GLN D 1 32 ? 8.819 56.446 22.941 1.00 35.76 896 GLN D N 1
ATOM 2171 C CA . GLN D 1 32 ? 7.817 57.216 23.676 1.00 40.12 896 GLN D CA 1
ATOM 2172 C C . GLN D 1 32 ? 7.422 56.554 24.997 1.00 42.72 896 GLN D C 1
ATOM 2173 O O . GLN D 1 32 ? 7.049 57.236 25.954 1.00 43.91 896 GLN D O 1
ATOM 2179 N N . GLU D 1 33 ? 7.511 55.228 25.041 1.00 44.70 897 GLU D N 1
ATOM 2180 C CA . GLU D 1 33 ? 7.158 54.453 26.229 1.00 47.15 897 GLU D CA 1
ATOM 2181 C C . GLU D 1 33 ? 7.525 55.160 27.532 1.00 47.47 897 GLU D C 1
ATOM 2182 O O . GLU D 1 33 ? 8.535 55.856 27.609 1.00 47.69 897 GLU D O 1
ATOM 2188 N N . ALA D 1 34 ? 6.702 54.966 28.558 1.00 47.82 898 ALA D N 1
ATOM 2189 C CA . ALA D 1 34 ? 6.947 55.578 29.859 1.00 48.09 898 ALA D CA 1
ATOM 2190 C C . ALA D 1 34 ? 7.712 54.621 30.772 1.00 47.81 898 ALA D C 1
ATOM 2191 O O . ALA D 1 34 ? 8.579 55.038 31.543 1.00 48.68 898 ALA D O 1
ATOM 2193 N N . SER D 1 35 ? 7.387 53.336 30.682 1.00 46.76 899 SER D N 1
ATOM 2194 C CA . SER D 1 35 ? 8.042 52.323 31.504 1.00 45.84 899 SER D CA 1
ATOM 2195 C C . SER D 1 35 ? 9.555 52.342 31.288 1.00 44.92 899 SER D C 1
ATOM 2196 O O . SER D 1 35 ? 10.019 52.504 30.160 1.00 44.87 899 SER D O 1
ATOM 2199 N N . ASN D 1 36 ? 10.324 52.179 32.363 1.00 42.97 900 ASN D N 1
ATOM 2200 C CA . ASN D 1 36 ? 11.776 52.186 32.229 1.00 41.97 900 ASN D CA 1
ATOM 2201 C C . ASN D 1 36 ? 12.333 50.791 31.958 1.00 40.00 900 ASN D C 1
ATOM 2202 O O . ASN D 1 36 ? 13.054 50.208 32.770 1.00 40.07 900 ASN D O 1
ATOM 2207 N N . ASN D 1 37 ? 11.987 50.262 30.790 1.00 37.20 901 ASN D N 1
ATOM 2208 C CA . ASN D 1 37 ? 12.453 48.945 30.383 1.00 34.85 901 ASN D CA 1
ATOM 2209 C C . ASN D 1 37 ? 13.242 49.001 29.078 1.00 32.67 901 ASN D C 1
ATOM 2210 O O . ASN D 1 37 ? 13.320 48.015 28.342 1.00 31.92 901 ASN D O 1
ATOM 2215 N N . TYR D 1 38 ? 13.826 50.162 28.800 1.00 29.15 902 TYR D N 1
ATOM 2216 C CA . TYR D 1 38 ? 14.626 50.337 27.601 1.00 25.44 902 TYR D CA 1
ATOM 2217 C C . TYR D 1 38 ? 16.036 49.847 27.883 1.00 22.17 902 TYR D C 1
ATOM 2218 O O . TYR D 1 38 ? 16.514 49.904 29.018 1.00 21.03 902 TYR D O 1
ATOM 2227 N N . SER D 1 39 ? 16.698 49.365 26.841 1.00 20.59 903 SER D N 1
ATOM 2228 C CA . SER D 1 39 ? 18.059 48.875 26.950 1.00 19.12 903 SER D CA 1
ATOM 2229 C C . SER D 1 39 ? 18.703 48.992 25.574 1.00 19.08 903 SER D C 1
ATOM 2230 O O . SER D 1 39 ? 18.009 49.139 24.569 1.00 19.83 903 SER D O 1
ATOM 2233 N N . CYS D 1 40 ? 20.025 48.945 25.532 1.00 19.18 904 CYS D N 1
ATOM 2234 C CA . CYS D 1 40 ? 20.729 49.029 24.265 1.00 20.55 904 CYS D CA 1
ATOM 2235 C C . CYS D 1 40 ? 21.677 47.854 24.138 1.00 21.42 904 CYS D C 1
ATOM 2236 O O . CYS D 1 40 ? 22.329 47.449 25.102 1.00 22.23 904 CYS D O 1
ATOM 2239 N N . LEU D 1 41 ? 21.740 47.289 22.941 1.00 22.30 905 LEU D N 1
ATOM 2240 C CA . LEU D 1 41 ? 22.615 46.158 22.715 1.00 20.82 905 LEU D CA 1
ATOM 2241 C C . LEU D 1 41 ? 23.735 46.511 21.764 1.00 20.07 905 LEU D C 1
ATOM 2242 O O . LEU D 1 41 ? 23.489 46.917 20.622 1.00 19.13 905 LEU D O 1
ATOM 2247 N N . PHE D 1 42 ? 24.962 46.374 22.259 1.00 20.14 906 PHE D N 1
ATOM 2248 C CA . PHE D 1 42 ? 26.166 46.625 21.483 1.00 21.17 906 PHE D CA 1
ATOM 2249 C C . PHE D 1 42 ? 26.729 45.241 21.167 1.00 23.33 906 PHE D C 1
ATOM 2250 O O . PHE D 1 42 ? 27.297 44.579 22.046 1.00 22.80 906 PHE D O 1
ATOM 2258 N N . ASP D 1 43 ? 26.570 44.801 19.920 1.00 24.06 907 ASP D N 1
ATOM 2259 C CA . ASP D 1 43 ? 27.043 43.477 19.534 1.00 25.68 907 ASP D CA 1
ATOM 2260 C C . ASP D 1 43 ? 26.438 42.486 20.528 1.00 27.31 907 ASP D C 1
ATOM 2261 O O . ASP D 1 43 ? 27.129 41.636 21.086 1.00 27.08 907 ASP D O 1
ATOM 2266 N N . GLN D 1 44 ? 25.139 42.625 20.762 1.00 30.08 908 GLN D N 1
ATOM 2267 C CA . GLN D 1 44 ? 24.426 41.752 21.691 1.00 34.36 908 GLN D CA 1
ATOM 2268 C C . GLN D 1 44 ? 24.743 41.966 23.180 1.00 33.90 908 GLN D C 1
ATOM 2269 O O . GLN D 1 44 ? 24.035 41.439 24.037 1.00 36.21 908 GLN D O 1
ATOM 2275 N N . ILE D 1 45 ? 25.803 42.711 23.494 1.00 33.22 909 ILE D N 1
ATOM 2276 C CA . ILE D 1 45 ? 26.133 42.988 24.895 1.00 31.56 909 ILE D CA 1
ATOM 2277 C C . ILE D 1 45 ? 25.107 44.012 25.367 1.00 31.54 909 ILE D C 1
ATOM 2278 O O . ILE D 1 45 ? 25.022 45.115 24.821 1.00 30.26 909 ILE D O 1
ATOM 2283 N N . SER D 1 46 ? 24.341 43.651 26.386 1.00 30.75 910 SER D N 1
ATOM 2284 C CA . SER D 1 46 ? 23.301 44.527 26.901 1.00 30.46 910 SER D CA 1
ATOM 2285 C C . SER D 1 46 ? 23.714 45.502 28.001 1.00 28.36 910 SER D C 1
ATOM 2286 O O . SER D 1 46 ? 24.510 45.176 28.887 1.00 27.71 910 SER D O 1
ATOM 2289 N N . VAL D 1 47 ? 23.165 46.710 27.925 1.00 25.60 911 VAL D N 1
ATOM 2290 C CA . VAL D 1 47 ? 23.400 47.740 28.929 1.00 22.59 911 VAL D CA 1
ATOM 2291 C C . VAL D 1 47 ? 22.060 48.431 29.108 1.00 19.95 911 VAL D C 1
ATOM 2292 O O . VAL D 1 47 ? 21.258 48.503 28.175 1.00 20.19 911 VAL D O 1
ATOM 2296 N N . PRO D 1 48 ? 21.774 48.918 30.321 1.00 18.51 912 PRO D N 1
ATOM 2297 C CA . PRO D 1 48 ? 20.488 49.588 30.508 1.00 17.00 912 PRO D CA 1
ATOM 2298 C C . PRO D 1 48 ? 20.488 50.944 29.798 1.00 16.05 912 PRO D C 1
ATOM 2299 O O . PRO D 1 48 ? 21.547 51.466 29.445 1.00 15.94 912 PRO D O 1
ATOM 2303 N N . ALA D 1 49 ? 19.299 51.488 29.578 1.00 16.95 913 ALA D N 1
ATOM 2304 C CA . ALA D 1 49 ? 19.153 52.787 28.932 1.00 18.79 913 ALA D CA 1
ATOM 2305 C C . ALA D 1 49 ? 18.043 53.566 29.623 1.00 18.58 913 ALA D C 1
ATOM 2306 O O . ALA D 1 49 ? 17.082 52.981 30.122 1.00 20.66 913 ALA D O 1
ATOM 2308 N N . SER D 1 50 ? 18.179 54.888 29.651 1.00 18.34 914 SER D N 1
ATOM 2309 C CA . SER D 1 50 ? 17.175 55.745 30.270 1.00 17.93 914 SER D CA 1
ATOM 2310 C C . SER D 1 50 ? 16.601 56.699 29.235 1.00 18.57 914 SER D C 1
ATOM 2311 O O . SER D 1 50 ? 17.338 57.261 28.421 1.00 14.60 914 SER D O 1
ATOM 2314 N N . LEU D 1 51 ? 15.286 56.873 29.263 1.00 17.50 915 LEU D N 1
ATOM 2315 C CA . LEU D 1 51 ? 14.630 57.792 28.346 1.00 19.81 915 LEU D CA 1
ATOM 2316 C C . LEU D 1 51 ? 14.737 59.147 29.036 1.00 20.31 915 LEU D C 1
ATOM 2317 O O . LEU D 1 51 ? 13.921 59.462 29.895 1.00 22.38 915 LEU D O 1
ATOM 2322 N N . ILE D 1 52 ? 15.745 59.943 28.687 1.00 19.95 916 ILE D N 1
ATOM 2323 C CA . ILE D 1 52 ? 15.901 61.230 29.353 1.00 19.41 916 ILE D CA 1
ATOM 2324 C C . ILE D 1 52 ? 14.808 62.217 28.984 1.00 20.30 916 ILE D C 1
ATOM 2325 O O . ILE D 1 52 ? 14.522 63.148 29.738 1.00 19.00 916 ILE D O 1
ATOM 2330 N N . GLN D 1 53 ? 14.188 61.995 27.832 1.00 20.54 917 GLN D N 1
ATOM 2331 C CA . GLN D 1 53 ? 13.058 62.793 27.372 1.00 22.41 917 GLN D CA 1
ATOM 2332 C C . GLN D 1 53 ? 12.501 62.117 26.125 1.00 22.88 917 GLN D C 1
ATOM 2333 O O . GLN D 1 53 ? 13.167 61.268 25.528 1.00 21.61 917 GLN D O 1
ATOM 2339 N N . PRO D 1 54 ? 11.260 62.450 25.736 1.00 24.31 918 PRO D N 1
ATOM 2340 C CA . PRO D 1 54 ? 10.629 61.849 24.557 1.00 23.05 918 PRO D CA 1
ATOM 2341 C C . PRO D 1 54 ? 11.560 61.693 23.359 1.00 21.96 918 PRO D C 1
ATOM 2342 O O . PRO D 1 54 ? 12.142 62.662 22.890 1.00 21.26 918 PRO D O 1
ATOM 2346 N N . GLY D 1 55 ? 11.699 60.464 22.878 1.00 20.42 919 GLY D N 1
ATOM 2347 C CA . GLY D 1 55 ? 12.543 60.209 21.725 1.00 20.30 919 GLY D CA 1
ATOM 2348 C C . GLY D 1 55 ? 14.041 60.249 21.949 1.00 18.37 919 GLY D C 1
ATOM 2349 O O . GLY D 1 55 ? 14.801 60.246 20.980 1.00 18.69 919 GLY D O 1
ATOM 2350 N N . VAL D 1 56 ? 14.479 60.282 23.206 1.00 18.23 920 VAL D N 1
ATOM 2351 C CA . VAL D 1 56 ? 15.911 60.320 23.494 1.00 15.86 920 VAL D CA 1
ATOM 2352 C C . VAL D 1 56 ? 16.340 59.337 24.575 1.00 15.02 920 VAL D C 1
ATOM 2353 O O . VAL D 1 56 ? 15.913 59.432 25.722 1.00 17.47 920 VAL D O 1
ATOM 2357 N N . LEU D 1 57 ? 17.185 58.387 24.204 1.00 14.23 921 LEU D N 1
ATOM 2358 C CA . LEU D 1 57 ? 17.677 57.413 25.163 1.00 12.96 921 LEU D CA 1
ATOM 2359 C C . LEU D 1 57 ? 19.144 57.688 25.473 1.00 12.62 921 LEU D C 1
ATOM 2360 O O . LEU D 1 57 ? 19.893 58.145 24.607 1.00 13.04 921 LEU D O 1
ATOM 2365 N N . ARG D 1 58 ? 19.544 57.413 26.710 1.00 11.83 922 ARG D N 1
ATOM 2366 C CA . ARG D 1 58 ? 20.931 57.580 27.132 1.00 12.01 922 ARG D CA 1
ATOM 2367 C C . ARG D 1 58 ? 21.426 56.272 27.733 1.00 12.70 922 ARG D C 1
ATOM 2368 O O . ARG D 1 58 ? 20.740 55.671 28.559 1.00 14.44 922 ARG D O 1
ATOM 2376 N N . CYS D 1 59 ? 22.617 55.841 27.324 1.00 13.31 923 CYS D N 1
ATOM 2377 C CA . CYS D 1 59 ? 23.207 54.620 27.858 1.00 14.61 923 CYS D CA 1
ATOM 2378 C C . CYS D 1 59 ? 24.714 54.815 27.919 1.00 14.77 923 CYS D C 1
ATOM 2379 O O . CYS D 1 59 ? 25.245 55.809 27.414 1.00 13.39 923 CYS D O 1
ATOM 2382 N N . TYR D 1 60 ? 25.403 53.880 28.561 1.00 14.29 924 TYR D N 1
ATOM 2383 C CA . TYR D 1 60 ? 26.850 53.944 28.668 1.00 14.03 924 TYR D CA 1
ATOM 2384 C C . TYR D 1 60 ? 27.293 52.660 28.000 1.00 16.96 924 TYR D C 1
ATOM 2385 O O . TYR D 1 60 ? 26.902 51.572 28.424 1.00 16.15 924 TYR D O 1
ATOM 2394 N N . CYS D 1 61 ? 28.081 52.794 26.939 1.00 18.54 925 CYS D N 1
ATOM 2395 C CA . CYS D 1 61 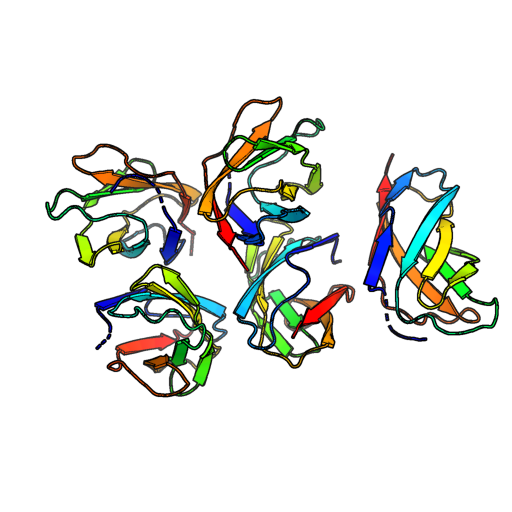? 28.512 51.631 26.180 1.00 19.67 925 CYS D CA 1
ATOM 2396 C C . CYS D 1 61 ? 29.441 50.713 26.959 1.00 21.14 925 CYS D C 1
ATOM 2397 O O . CYS D 1 61 ? 30.238 51.168 27.778 1.00 21.86 925 CYS D O 1
ATOM 2400 N N . PRO D 1 62 ? 29.332 49.397 26.714 1.00 22.41 926 PRO D N 1
ATOM 2401 C CA . PRO D 1 62 ? 30.149 48.372 27.371 1.00 21.85 926 PRO D CA 1
ATOM 2402 C C . PRO D 1 62 ? 31.522 48.292 26.722 1.00 24.19 926 PRO D C 1
ATOM 2403 O O . PRO D 1 62 ? 31.740 48.861 25.650 1.00 22.01 926 PRO D O 1
ATOM 2407 N N . ALA D 1 63 ? 32.450 47.597 27.373 1.00 23.38 927 ALA D N 1
ATOM 2408 C CA . ALA D 1 63 ? 33.785 47.436 26.819 1.00 24.61 927 ALA D CA 1
ATOM 2409 C C . ALA D 1 63 ? 33.649 46.456 25.657 1.00 23.92 927 ALA D C 1
ATOM 2410 O O . ALA D 1 63 ? 32.697 45.676 25.603 1.00 23.87 927 ALA D O 1
ATOM 2412 N N . HIS D 1 64 ? 34.591 46.502 24.724 1.00 25.78 928 HIS D N 1
ATOM 2413 C CA . HIS D 1 64 ? 34.545 45.605 23.576 1.00 27.57 928 HIS D CA 1
ATOM 2414 C C . HIS D 1 64 ? 35.829 45.732 22.766 1.00 28.24 928 HIS D C 1
ATOM 2415 O O . HIS D 1 64 ? 36.474 46.780 22.773 1.00 28.14 928 HIS D O 1
ATOM 2422 N N . ASP D 1 65 ? 36.208 44.657 22.077 1.00 29.77 929 ASP D N 1
ATOM 2423 C CA . ASP D 1 65 ? 37.417 44.677 21.260 1.00 30.74 929 ASP D CA 1
ATOM 2424 C C . ASP D 1 65 ? 37.255 45.643 20.100 1.00 30.76 929 ASP D C 1
ATOM 2425 O O . ASP D 1 65 ? 36.141 45.900 19.651 1.00 30.27 929 ASP D O 1
ATOM 2430 N N . THR D 1 66 ? 38.377 46.167 19.616 1.00 31.25 930 THR D N 1
ATOM 2431 C CA . THR D 1 66 ? 38.373 47.085 18.486 1.00 32.06 930 THR D CA 1
ATOM 2432 C C . THR D 1 66 ? 37.586 46.446 17.343 1.00 31.27 930 THR D C 1
ATOM 2433 O O . THR D 1 66 ? 37.651 45.228 17.146 1.00 30.85 930 THR D O 1
ATOM 2437 N N . GLY D 1 67 ? 36.837 47.264 16.603 1.00 28.72 931 GLY D N 1
ATOM 2438 C CA . GLY D 1 67 ? 36.054 46.754 15.489 1.00 26.94 931 GLY D CA 1
ATOM 2439 C C . GLY D 1 67 ? 34.656 47.338 15.398 1.00 26.02 931 GLY D C 1
ATOM 2440 O O . GLY D 1 67 ? 34.232 48.075 16.282 1.00 24.43 931 GLY D O 1
ATOM 2441 N N . LEU D 1 68 ? 33.939 47.011 14.326 1.00 25.41 932 LEU D N 1
ATOM 2442 C CA . LEU D 1 68 ? 32.577 47.504 14.142 1.00 25.01 932 LEU D CA 1
ATOM 2443 C C . LEU D 1 68 ? 31.590 46.535 14.769 1.00 24.43 932 LEU D C 1
ATOM 2444 O O . LEU D 1 68 ? 31.803 45.324 14.745 1.00 26.48 932 LEU D O 1
ATOM 2449 N N . VAL D 1 69 ? 30.511 47.067 15.333 1.00 20.67 933 VAL D N 1
ATOM 2450 C CA . VAL D 1 69 ? 29.492 46.243 15.963 1.00 18.74 933 VAL D CA 1
ATOM 2451 C C . VAL D 1 69 ? 28.109 46.816 15.702 1.00 18.29 933 VAL D C 1
ATOM 2452 O O . VAL D 1 69 ? 27.955 47.953 15.230 1.00 16.58 933 VAL D O 1
ATOM 2456 N N . THR D 1 70 ? 27.095 46.025 16.011 1.00 15.18 934 THR D N 1
ATOM 2457 C CA . THR D 1 70 ? 25.730 46.473 15.828 1.00 17.73 934 THR D CA 1
ATOM 2458 C C . THR D 1 70 ? 25.264 47.189 17.091 1.00 16.40 934 THR D C 1
ATOM 2459 O O . THR D 1 70 ? 25.699 46.870 18.200 1.00 15.04 934 THR D O 1
ATOM 2463 N N . LEU D 1 71 ? 24.393 48.173 16.908 1.00 16.83 935 LEU D N 1
ATOM 2464 C CA . LEU D 1 71 ? 23.819 48.903 18.026 1.00 15.49 935 LEU D CA 1
ATOM 2465 C C . LEU D 1 71 ? 22.322 48.872 17.792 1.00 15.65 935 LEU D C 1
ATOM 2466 O O . LEU D 1 71 ? 21.837 49.318 16.753 1.00 14.82 935 LEU D O 1
ATOM 2471 N N . GLN D 1 72 ? 21.593 48.326 18.758 1.00 15.13 936 GLN D N 1
ATOM 2472 C CA . GLN D 1 72 ? 20.149 48.207 18.662 1.00 16.82 936 GLN D CA 1
ATOM 2473 C C . GLN D 1 72 ? 19.487 48.656 19.953 1.00 16.82 936 GLN D C 1
ATOM 2474 O O . GLN D 1 72 ? 20.086 48.583 21.021 1.00 20.01 936 GLN D O 1
ATOM 2480 N N . VAL D 1 73 ? 18.247 49.116 19.839 1.00 18.84 937 VAL D N 1
ATOM 2481 C CA . VAL D 1 73 ? 17.467 49.571 20.986 1.00 19.18 937 VAL D CA 1
ATOM 2482 C C . VAL D 1 73 ? 16.418 48.508 21.284 1.00 21.86 937 VAL D C 1
ATOM 2483 O O . VAL D 1 73 ? 15.782 47.981 20.368 1.00 22.10 937 VAL D O 1
ATOM 2487 N N . ALA D 1 74 ? 16.240 48.192 22.561 1.00 22.85 938 ALA D N 1
ATOM 2488 C CA . ALA D 1 74 ? 15.261 47.187 22.951 1.00 24.68 938 ALA D CA 1
ATOM 2489 C C . ALA D 1 74 ? 14.378 47.688 24.077 1.00 27.04 938 ALA D C 1
ATOM 2490 O O . ALA D 1 74 ? 14.753 48.587 24.838 1.00 24.94 938 ALA D O 1
ATOM 2492 N N . PHE D 1 75 ? 13.192 47.105 24.168 1.00 28.73 939 PHE D N 1
ATOM 2493 C CA . PHE D 1 75 ? 12.242 47.455 25.210 1.00 31.98 939 PHE D CA 1
ATOM 2494 C C . PHE D 1 75 ? 11.726 46.133 25.752 1.00 33.88 939 PHE D C 1
ATOM 2495 O O . PHE D 1 75 ? 11.149 45.338 25.011 1.00 33.37 939 PHE D O 1
ATOM 2503 N N . ASN D 1 76 ? 11.957 45.893 27.039 1.00 36.35 940 ASN D N 1
ATOM 2504 C CA . ASN D 1 76 ? 11.537 44.648 27.668 1.00 37.95 940 ASN D CA 1
ATOM 2505 C C . ASN D 1 76 ? 12.380 43.504 27.138 1.00 38.29 940 ASN D C 1
ATOM 2506 O O . ASN D 1 76 ? 11.907 42.377 27.006 1.00 39.12 940 ASN D O 1
ATOM 2511 N N . ASN D 1 77 ? 13.631 43.818 26.821 1.00 38.10 941 ASN D N 1
ATOM 2512 C CA . ASN D 1 77 ? 14.573 42.826 26.333 1.00 38.38 941 ASN D CA 1
ATOM 2513 C C . ASN D 1 77 ? 14.275 42.363 24.912 1.00 37.13 941 ASN D C 1
ATOM 2514 O O . ASN D 1 77 ? 14.900 41.432 24.409 1.00 36.73 941 ASN D O 1
ATOM 2519 N N . GLN D 1 78 ? 13.326 43.035 24.270 1.00 35.94 942 GLN D N 1
ATOM 2520 C CA . GLN D 1 78 ? 12.942 42.722 22.899 1.00 34.83 942 GLN D CA 1
ATOM 2521 C C . GLN D 1 78 ? 13.376 43.855 21.959 1.00 32.06 942 GLN D C 1
ATOM 2522 O O . GLN D 1 78 ? 12.972 45.006 22.127 1.00 29.70 942 GLN D O 1
ATOM 2528 N N . ILE D 1 79 ? 14.197 43.522 20.970 1.00 30.53 943 ILE D N 1
ATOM 2529 C CA . ILE D 1 79 ? 14.681 44.518 20.021 1.00 28.53 943 ILE D CA 1
ATOM 2530 C C . ILE D 1 79 ? 13.524 45.166 19.270 1.00 27.63 943 ILE D C 1
ATOM 2531 O O . ILE D 1 79 ? 12.639 44.481 18.755 1.00 28.03 943 ILE D O 1
ATOM 2536 N N . ILE D 1 80 ? 13.529 46.494 19.219 1.00 26.57 944 ILE D N 1
ATOM 2537 C CA . ILE D 1 80 ? 12.469 47.242 18.553 1.00 25.37 944 ILE D CA 1
ATOM 2538 C C . ILE D 1 80 ? 12.987 48.225 17.508 1.00 25.54 944 ILE D C 1
ATOM 2539 O O . ILE D 1 80 ? 12.225 49.034 16.975 1.00 27.35 944 ILE D O 1
ATOM 2544 N N . SER D 1 81 ? 14.278 48.166 17.215 1.00 23.50 945 SER D N 1
ATOM 2545 C CA . SER D 1 81 ? 14.851 49.086 16.241 1.00 21.55 945 SER D CA 1
ATOM 2546 C C . SER D 1 81 ? 15.664 48.351 15.189 1.00 21.17 945 SER D C 1
ATOM 2547 O O . SER D 1 81 ? 15.817 47.131 15.228 1.00 18.70 945 SER D O 1
ATOM 2550 N N . ASN D 1 82 ? 16.193 49.123 14.248 1.00 20.30 946 ASN D N 1
ATOM 2551 C CA . ASN D 1 82 ? 17.050 48.584 13.210 1.00 19.79 946 ASN D CA 1
ATOM 2552 C C . ASN D 1 82 ? 18.415 48.513 13.884 1.00 18.72 946 ASN D C 1
ATOM 2553 O O . ASN D 1 82 ? 18.546 48.843 15.063 1.00 19.46 946 ASN D O 1
ATOM 2558 N N . SER D 1 83 ? 19.431 48.087 13.144 1.00 18.92 947 SER D N 1
ATOM 2559 C CA . SER D 1 83 ? 20.773 48.016 13.690 1.00 18.24 947 SER D CA 1
ATOM 2560 C C . SER D 1 83 ? 21.580 49.121 13.039 1.00 18.03 947 SER D C 1
ATOM 2561 O O . SER D 1 83 ? 21.497 49.314 11.830 1.00 19.16 947 SER D O 1
ATOM 2564 N N . VAL D 1 84 ? 22.340 49.860 13.836 1.00 16.93 948 VAL D N 1
ATOM 2565 C CA . VAL D 1 84 ? 23.174 50.926 13.296 1.00 15.22 948 VAL D CA 1
ATOM 2566 C C . VAL D 1 84 ? 24.613 50.626 13.686 1.00 14.34 948 VAL D C 1
ATOM 2567 O O . VAL D 1 84 ? 24.872 50.020 14.724 1.00 16.00 948 VAL D O 1
ATOM 2571 N N . VAL D 1 85 ? 25.554 51.034 12.848 1.00 13.37 949 VAL D N 1
ATOM 2572 C CA . VAL D 1 85 ? 26.953 50.763 13.127 1.00 14.20 949 VAL D CA 1
ATOM 2573 C C . VAL D 1 85 ? 27.514 51.596 14.277 1.00 15.79 949 VAL D C 1
ATOM 2574 O O . VAL D 1 85 ? 27.198 52.781 14.420 1.00 14.20 949 VAL D O 1
ATOM 2578 N N . PHE D 1 86 ? 28.329 50.957 15.111 1.00 14.08 950 PHE D N 1
ATOM 2579 C CA . PHE D 1 86 ? 28.991 51.626 16.228 1.00 15.83 950 PHE D CA 1
ATOM 2580 C C . PHE D 1 86 ? 30.411 51.080 16.214 1.00 17.43 950 PHE D C 1
ATOM 2581 O O . PHE D 1 86 ? 30.607 49.874 16.102 1.00 18.83 950 PHE D O 1
ATOM 2589 N N . GLU D 1 87 ? 31.400 51.957 16.335 1.00 17.96 951 GLU D N 1
ATOM 2590 C CA . GLU D 1 87 ? 32.776 51.506 16.261 1.00 20.55 951 GLU D CA 1
ATOM 2591 C C . GLU D 1 87 ? 33.652 51.662 17.494 1.00 21.75 951 GLU D C 1
ATOM 2592 O O . GLU D 1 87 ? 33.660 52.700 18.151 1.00 21.63 951 GLU D O 1
ATOM 2598 N N . TYR D 1 88 ? 34.392 50.604 17.801 1.00 21.30 952 TYR D N 1
ATOM 2599 C CA . TYR D 1 88 ? 35.323 50.633 18.913 1.00 23.19 952 TYR D CA 1
ATOM 2600 C C . TYR D 1 88 ? 36.677 50.828 18.244 1.00 25.48 952 TYR D C 1
ATOM 2601 O O . TYR D 1 88 ? 37.148 49.956 17.515 1.00 25.22 952 TYR D O 1
ATOM 2610 N N . LYS D 1 89 ? 37.269 51.999 18.464 1.00 28.74 953 LYS D N 1
ATOM 2611 C CA . LYS D 1 89 ? 38.552 52.353 17.874 1.00 32.58 953 LYS D CA 1
ATOM 2612 C C . LYS D 1 89 ? 39.722 52.060 18.802 1.00 35.69 953 LYS D C 1
ATOM 2613 O O . LYS D 1 89 ? 39.617 52.193 20.020 1.00 37.05 953 LYS D O 1
ATOM 2619 N N . SER D 1 90 ? 40.846 51.684 18.205 1.00 38.86 954 SER D N 1
ATOM 2620 C CA . SER D 1 90 ? 42.058 51.385 18.954 1.00 41.50 954 SER D CA 1
ATOM 2621 C C . SER D 1 90 ? 42.544 52.637 19.688 1.00 42.04 954 SER D C 1
ATOM 2622 O O . SER D 1 90 ? 42.854 52.539 20.895 1.00 43.11 954 SER D O 1
ATOM 2625 N N . SER E 1 5 ? 31.277 40.925 1.007 1.00 46.68 869 SER E N 1
ATOM 2626 C CA . SER E 1 5 ? 30.725 42.290 0.754 1.00 47.26 869 SER E CA 1
ATOM 2627 C C . SER E 1 5 ? 29.531 42.596 1.655 1.00 47.15 869 SER E C 1
ATOM 2628 O O . SER E 1 5 ? 29.099 43.746 1.759 1.00 48.47 869 SER E O 1
ATOM 2631 N N . SER E 1 6 ? 28.996 41.562 2.297 1.00 46.16 870 SER E N 1
ATOM 2632 C CA . SER E 1 6 ? 27.860 41.723 3.199 1.00 44.09 870 SER E CA 1
ATOM 2633 C C . SER E 1 6 ? 28.321 42.362 4.508 1.00 41.82 870 SER E C 1
ATOM 2634 O O . SER E 1 6 ? 29.414 42.066 5.008 1.00 40.21 870 SER E O 1
ATOM 2637 N N . GLY E 1 7 ? 27.490 43.239 5.063 1.00 38.60 871 GLY E N 1
ATOM 2638 C CA . GLY E 1 7 ? 27.858 43.888 6.302 1.00 33.55 871 GLY E CA 1
ATOM 2639 C C . GLY E 1 7 ? 27.044 45.113 6.672 1.00 30.69 871 GLY E C 1
ATOM 2640 O O . GLY E 1 7 ? 25.878 45.261 6.306 1.00 31.72 871 GLY E O 1
ATOM 2649 N N . VAL E 1 9 ? 26.303 49.270 6.865 1.00 17.53 873 VAL E N 1
ATOM 2650 C CA . VAL E 1 9 ? 26.465 50.533 6.164 1.00 14.55 873 VAL E CA 1
ATOM 2651 C C . VAL E 1 9 ? 27.279 51.387 7.140 1.00 12.71 873 VAL E C 1
ATOM 2652 O O . VAL E 1 9 ? 26.907 51.520 8.308 1.00 11.26 873 VAL E O 1
ATOM 2656 N N . THR E 1 10 ? 28.387 51.960 6.679 1.00 12.21 874 THR E N 1
ATOM 2657 C CA . THR E 1 10 ? 29.197 52.789 7.559 1.00 13.06 874 THR E CA 1
ATOM 2658 C C . THR E 1 10 ? 28.799 54.261 7.509 1.00 13.00 874 THR E C 1
ATOM 2659 O O . THR E 1 10 ? 28.970 54.978 8.487 1.00 13.74 874 THR E O 1
ATOM 2663 N N . ASP E 1 11 ? 28.272 54.700 6.369 1.00 12.21 875 ASP E N 1
ATOM 2664 C CA . ASP E 1 11 ? 27.824 56.076 6.210 1.00 11.04 875 ASP E CA 1
ATOM 2665 C C . ASP E 1 11 ? 27.074 56.223 4.887 1.00 12.48 875 ASP E C 1
ATOM 2666 O O . ASP E 1 11 ? 27.150 55.352 4.013 1.00 12.07 875 ASP E O 1
ATOM 2671 N N . TYR E 1 12 ? 26.334 57.318 4.757 1.00 10.28 876 TYR E N 1
ATOM 2672 C CA . TYR E 1 12 ? 25.594 57.612 3.543 1.00 10.60 876 TYR E CA 1
ATOM 2673 C C . TYR E 1 12 ? 25.302 59.106 3.494 1.00 10.61 876 TYR E C 1
ATOM 2674 O O . TYR E 1 12 ? 25.125 59.745 4.532 1.00 10.73 876 TYR E O 1
ATOM 2683 N N . SER E 1 13 ? 25.225 59.653 2.286 1.00 11.83 877 SER E N 1
ATOM 2684 C CA . SER E 1 13 ? 25.006 61.083 2.133 1.00 10.90 877 SER E CA 1
ATOM 2685 C C . SER E 1 13 ? 24.471 61.440 0.745 1.00 12.67 877 SER E C 1
ATOM 2686 O O . SER E 1 13 ? 24.960 60.937 -0.264 1.00 13.02 877 SER E O 1
ATOM 2689 N N . PRO E 1 14 ? 23.441 62.302 0.679 1.00 11.47 878 PRO E N 1
ATOM 2690 C CA . PRO E 1 14 ? 22.784 62.925 1.830 1.00 12.87 878 PRO E CA 1
ATOM 2691 C C . PRO E 1 14 ? 21.885 61.910 2.516 1.00 13.62 878 PRO E C 1
ATOM 2692 O O . PRO E 1 14 ? 21.697 60.807 2.007 1.00 13.96 878 PRO E O 1
ATOM 2696 N N . GLU E 1 15 ? 21.325 62.291 3.662 1.00 14.74 879 GLU E N 1
ATOM 2697 C CA . GLU E 1 15 ? 20.460 61.399 4.428 1.00 17.73 879 GLU E CA 1
ATOM 2698 C C . GLU E 1 15 ? 18.987 61.676 4.131 1.00 18.15 879 GLU E C 1
ATOM 2699 O O . GLU E 1 15 ? 18.101 61.094 4.755 1.00 18.58 879 GLU E O 1
ATOM 2705 N N . TRP E 1 16 ? 18.729 62.545 3.161 1.00 17.32 880 TRP E N 1
ATOM 2706 C CA . TRP E 1 16 ? 17.358 62.907 2.831 1.00 18.54 880 TRP E CA 1
ATOM 2707 C C . TRP E 1 16 ? 17.180 63.288 1.367 1.00 18.60 880 TRP E C 1
ATOM 2708 O O . TRP E 1 16 ? 18.143 63.533 0.647 1.00 18.28 880 TRP E O 1
ATOM 2719 N N . SER E 1 17 ? 15.926 63.372 0.949 1.00 20.77 881 SER E N 1
ATOM 2720 C CA . SER E 1 17 ? 15.591 63.730 -0.419 1.00 22.06 881 SER E CA 1
ATOM 2721 C C . SER E 1 17 ? 14.203 64.357 -0.434 1.00 23.78 881 SER E C 1
ATOM 2722 O O . SER E 1 17 ? 13.425 64.167 0.499 1.00 21.88 881 SER E O 1
ATOM 2725 N N . TYR E 1 18 ? 13.903 65.125 -1.476 1.00 26.54 882 TYR E N 1
ATOM 2726 C CA . TYR E 1 18 ? 12.581 65.715 -1.599 1.00 28.40 882 TYR E CA 1
ATOM 2727 C C . TYR E 1 18 ? 11.698 64.599 -2.134 1.00 27.54 882 TYR E C 1
ATOM 2728 O O . TYR E 1 18 ? 12.201 63.602 -2.653 1.00 25.37 882 TYR E O 1
ATOM 2737 N N . PRO E 1 19 ? 10.373 64.739 -2.005 1.00 27.30 883 PRO E N 1
ATOM 2738 C CA . PRO E 1 19 ? 9.439 63.714 -2.479 1.00 26.55 883 PRO E CA 1
ATOM 2739 C C . PRO E 1 19 ? 9.656 63.233 -3.913 1.00 25.42 883 PRO E C 1
ATOM 2740 O O . PRO E 1 19 ? 9.446 62.063 -4.215 1.00 23.49 883 PRO E O 1
ATOM 2744 N N . GLU E 1 20 ? 10.080 64.140 -4.787 1.00 26.01 884 GLU E N 1
ATOM 2745 C CA . GLU E 1 20 ? 10.306 63.821 -6.196 1.00 27.34 884 GLU E CA 1
ATOM 2746 C C . GLU E 1 20 ? 11.440 62.818 -6.414 1.00 24.33 884 GLU E C 1
ATOM 2747 O O . GLU E 1 20 ? 11.497 62.153 -7.447 1.00 25.21 884 GLU E O 1
ATOM 2753 N N . GLY E 1 21 ? 12.339 62.717 -5.441 1.00 22.18 885 GLY E N 1
ATOM 2754 C CA . GLY E 1 21 ? 13.463 61.804 -5.565 1.00 20.56 885 GLY E CA 1
ATOM 2755 C C . GLY E 1 21 ? 14.453 62.274 -6.618 1.00 19.00 885 GLY E C 1
ATOM 2756 O O . GLY E 1 21 ? 14.588 63.475 -6.859 1.00 19.48 885 GLY E O 1
ATOM 2757 N N . GLY E 1 22 ? 15.152 61.333 -7.248 1.00 18.29 886 GLY E N 1
ATOM 2758 C CA . GLY E 1 22 ? 16.119 61.699 -8.272 1.00 15.60 886 GLY E CA 1
ATOM 2759 C C .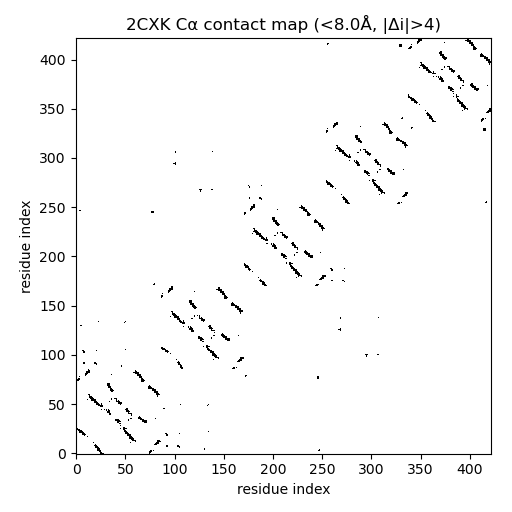 GLY E 1 22 ? 17.327 62.426 -7.704 1.00 14.48 886 GLY E C 1
ATOM 2760 O O . GLY E 1 22 ? 17.886 63.324 -8.334 1.00 13.52 886 GLY E O 1
ATOM 2761 N N . VAL E 1 23 ? 17.734 62.033 -6.503 1.00 14.86 887 VAL E N 1
ATOM 2762 C CA . VAL E 1 23 ? 18.883 62.642 -5.844 1.00 15.74 887 VAL E CA 1
ATOM 2763 C C . VAL E 1 23 ? 19.988 61.595 -5.685 1.00 15.17 887 VAL E C 1
ATOM 2764 O O . VAL E 1 23 ? 19.717 60.456 -5.314 1.00 13.21 887 VAL E O 1
ATOM 2768 N N . LYS E 1 24 ? 21.228 61.974 -5.985 1.00 14.15 888 LYS E N 1
ATOM 2769 C CA . LYS E 1 24 ? 22.328 61.031 -5.847 1.00 13.89 888 LYS E CA 1
ATOM 2770 C C . LYS E 1 24 ? 22.616 60.769 -4.384 1.00 12.20 888 LYS E C 1
ATOM 2771 O O . LYS E 1 24 ? 22.673 61.696 -3.576 1.00 11.67 888 LYS E O 1
ATOM 2777 N N . VAL E 1 25 ? 22.802 59.499 -4.043 1.00 12.35 889 VAL E N 1
ATOM 2778 C CA . VAL E 1 25 ? 23.120 59.136 -2.673 1.00 11.30 889 VAL E CA 1
ATOM 2779 C C . VAL E 1 25 ? 24.300 58.178 -2.697 1.00 10.75 889 VAL E C 1
ATOM 2780 O O . VAL E 1 25 ? 24.297 57.214 -3.466 1.00 11.03 889 VAL E O 1
ATOM 2784 N N . LEU E 1 26 ? 25.319 58.465 -1.890 1.00 11.32 890 LEU E N 1
ATOM 2785 C CA . LEU E 1 26 ? 26.467 57.566 -1.796 1.00 9.34 890 LEU E CA 1
ATOM 2786 C C . LEU E 1 26 ? 26.279 56.780 -0.512 1.00 10.61 890 LEU E C 1
ATOM 2787 O O . LEU E 1 26 ? 25.883 57.338 0.509 1.00 10.92 890 LEU E O 1
ATOM 2792 N N . ILE E 1 27 ? 26.549 55.480 -0.568 1.00 10.34 891 ILE E N 1
ATOM 2793 C CA . ILE E 1 27 ? 26.417 54.629 0.609 1.00 11.17 891 ILE E CA 1
ATOM 2794 C C . ILE E 1 27 ? 27.704 53.825 0.727 1.00 11.10 891 ILE E C 1
ATOM 2795 O O . ILE E 1 27 ? 28.120 53.155 -0.219 1.00 12.07 891 ILE E O 1
ATOM 2800 N N . THR E 1 28 ? 28.351 53.919 1.878 1.00 12.75 892 THR E N 1
ATOM 2801 C CA . THR E 1 28 ? 29.602 53.215 2.077 1.00 14.04 892 THR E CA 1
ATOM 2802 C C . THR E 1 28 ? 29.435 52.023 3.010 1.00 15.29 892 THR E C 1
ATOM 2803 O O . THR E 1 28 ? 28.528 51.975 3.848 1.00 14.14 892 THR E O 1
ATOM 2807 N N . GLY E 1 29 ? 30.314 51.047 2.826 1.00 17.55 893 GLY E N 1
ATOM 2808 C CA . GLY E 1 29 ? 30.274 49.847 3.625 1.00 18.34 893 GLY E CA 1
ATOM 2809 C C . GLY E 1 29 ? 31.339 48.880 3.148 1.00 21.31 893 GLY E C 1
ATOM 2810 O O . GLY E 1 29 ? 32.337 49.294 2.550 1.00 19.36 893 GLY E O 1
ATOM 2811 N N . PRO E 1 30 ? 31.143 47.578 3.383 1.00 22.61 894 PRO E N 1
ATOM 2812 C CA . PRO E 1 30 ? 32.098 46.544 2.980 1.00 25.27 894 PRO E CA 1
ATOM 2813 C C . PRO E 1 30 ? 31.897 46.008 1.560 1.00 28.11 894 PRO E C 1
ATOM 2814 O O . PRO E 1 30 ? 32.343 44.904 1.246 1.00 30.39 894 PRO E O 1
ATOM 2818 N N . TRP E 1 31 ? 31.238 46.788 0.707 1.00 28.64 895 TRP E N 1
ATOM 2819 C CA . TRP E 1 31 ? 30.967 46.379 -0.674 1.00 30.07 895 TRP E CA 1
ATOM 2820 C C . TRP E 1 31 ? 32.265 46.126 -1.439 1.00 31.88 895 TRP E C 1
ATOM 2821 O O . TRP E 1 31 ? 33.022 47.057 -1.704 1.00 30.96 895 TRP E O 1
ATOM 2832 N N . GLN E 1 32 ? 32.522 44.872 -1.802 1.00 34.93 896 GLN E N 1
ATOM 2833 C CA . GLN E 1 32 ? 33.746 44.544 -2.530 1.00 39.53 896 GLN E CA 1
ATOM 2834 C C . GLN E 1 32 ? 33.475 44.011 -3.935 1.00 42.09 896 GLN E C 1
ATOM 2835 O O . GLN E 1 32 ? 34.227 44.298 -4.869 1.00 42.30 896 GLN E O 1
ATOM 2841 N N . GLU E 1 33 ? 32.408 43.225 -4.069 1.00 45.35 897 GLU E N 1
ATOM 2842 C CA . GLU E 1 33 ? 32.016 42.612 -5.341 1.00 48.06 897 GLU E CA 1
ATOM 2843 C C . GLU E 1 33 ? 32.400 43.443 -6.557 1.00 48.28 897 GLU E C 1
ATOM 2844 O O . GLU E 1 33 ? 32.272 44.664 -6.552 1.00 49.82 897 GLU E O 1
ATOM 2850 N N . ALA E 1 34 ? 32.861 42.770 -7.604 1.00 47.11 898 ALA E N 1
ATOM 2851 C CA . ALA E 1 34 ? 33.249 43.448 -8.831 1.00 46.34 898 ALA E CA 1
ATOM 2852 C C . ALA E 1 34 ? 32.041 43.523 -9.756 1.00 45.01 898 ALA E C 1
ATOM 2853 O O . ALA E 1 34 ? 31.845 44.511 -10.458 1.00 45.72 898 ALA E O 1
ATOM 2855 N N . SER E 1 35 ? 31.238 42.466 -9.741 1.00 43.00 899 SER E N 1
ATOM 2856 C CA . SER E 1 35 ? 30.042 42.372 -10.566 1.00 42.65 899 SER E CA 1
ATOM 2857 C C . SER E 1 35 ? 29.135 43.590 -10.386 1.00 40.87 899 SER E C 1
ATOM 2858 O O . SER E 1 35 ? 28.930 44.065 -9.273 1.00 41.08 899 SER E O 1
ATOM 2861 N N . ASN E 1 36 ? 28.590 44.083 -11.492 1.00 40.02 900 ASN E N 1
ATOM 2862 C CA . ASN E 1 36 ? 27.709 45.245 -11.478 1.00 38.61 900 ASN E CA 1
ATOM 2863 C C . ASN E 1 36 ? 26.259 44.841 -11.201 1.00 36.55 900 ASN E C 1
ATOM 2864 O O . ASN E 1 36 ? 25.379 45.054 -12.035 1.00 34.78 900 ASN E O 1
ATOM 2869 N N . ASN E 1 37 ? 26.012 44.257 -10.028 1.00 34.69 901 ASN E N 1
ATOM 2870 C CA . ASN E 1 37 ? 24.660 43.828 -9.667 1.00 32.94 901 ASN E CA 1
ATOM 2871 C C . ASN E 1 37 ? 24.173 44.314 -8.303 1.00 30.66 901 ASN E C 1
ATOM 2872 O O . ASN E 1 37 ? 23.356 43.660 -7.652 1.00 29.97 901 ASN E O 1
ATOM 2877 N N . TYR E 1 38 ? 24.675 45.463 -7.878 1.00 28.33 902 TYR E N 1
ATOM 2878 C CA . TYR E 1 38 ? 24.271 46.046 -6.609 1.00 25.85 902 TYR E CA 1
ATOM 2879 C C . TYR E 1 38 ? 23.012 46.880 -6.819 1.00 23.54 902 TYR E C 1
ATOM 2880 O O . TYR E 1 38 ? 22.736 47.351 -7.924 1.00 23.75 902 TYR E O 1
ATOM 2889 N N . SER E 1 39 ? 22.242 47.053 -5.754 1.00 20.61 903 SER E N 1
ATOM 2890 C CA . SER E 1 39 ? 21.029 47.853 -5.814 1.00 19.70 903 SER E CA 1
ATOM 2891 C C . SER E 1 39 ? 20.750 48.404 -4.422 1.00 17.85 903 SER E C 1
ATOM 2892 O O . SER E 1 39 ? 21.334 47.949 -3.439 1.00 17.61 903 SER E O 1
ATOM 2895 N N . CYS E 1 40 ? 19.878 49.401 -4.345 1.00 19.88 904 CYS E N 1
ATOM 2896 C CA . CYS E 1 40 ? 19.504 49.996 -3.062 1.00 19.55 904 CYS E CA 1
ATOM 2897 C C . CYS E 1 40 ? 17.988 50.014 -2.961 1.00 19.24 904 CYS E C 1
ATOM 2898 O O . CYS E 1 40 ? 17.293 50.327 -3.929 1.00 18.55 904 CYS E O 1
ATOM 2901 N N . LEU E 1 41 ? 17.474 49.677 -1.785 1.00 18.11 905 LEU E N 1
ATOM 2902 C CA . LEU E 1 41 ? 16.037 49.659 -1.577 1.00 17.31 905 LEU E CA 1
ATOM 2903 C C . LEU E 1 41 ? 15.622 50.760 -0.614 1.00 17.35 905 LEU E C 1
ATOM 2904 O O . LEU E 1 41 ? 16.125 50.828 0.505 1.00 15.98 905 LEU E O 1
ATOM 2909 N N . PHE E 1 42 ? 14.724 51.632 -1.063 1.00 16.34 906 PHE E N 1
ATOM 2910 C CA . PHE E 1 42 ? 14.208 52.704 -0.217 1.00 17.77 906 PHE E CA 1
ATOM 2911 C C . PHE E 1 42 ? 12.769 52.316 0.069 1.00 19.93 906 PHE E C 1
ATOM 2912 O O . PHE E 1 42 ? 11.911 52.413 -0.808 1.00 20.54 906 PHE E O 1
ATOM 2920 N N . ASP E 1 43 ? 12.504 51.884 1.298 1.00 21.45 907 ASP E N 1
ATOM 2921 C CA . ASP E 1 43 ? 11.168 51.429 1.665 1.00 23.38 907 ASP E CA 1
ATOM 2922 C C . ASP E 1 43 ? 10.800 50.350 0.655 1.00 24.81 907 ASP E C 1
ATOM 2923 O O . ASP E 1 43 ? 9.719 50.366 0.073 1.00 26.19 907 ASP E O 1
ATOM 2928 N N . GLN E 1 44 ? 11.737 49.427 0.446 1.00 26.27 908 GLN E N 1
ATOM 2929 C CA . GLN E 1 44 ? 11.581 48.312 -0.487 1.00 29.61 908 GLN E CA 1
ATOM 2930 C C . GLN E 1 44 ? 11.509 48.662 -1.981 1.00 28.47 908 GLN E C 1
ATOM 2931 O O . GLN E 1 44 ? 11.413 47.768 -2.817 1.00 28.57 908 GLN E O 1
ATOM 2937 N N . ILE E 1 45 ? 11.549 49.951 -2.317 1.00 27.57 909 ILE E N 1
ATOM 2938 C CA . ILE E 1 45 ? 11.538 50.366 -3.723 1.00 26.25 909 ILE E CA 1
ATOM 2939 C C . ILE E 1 45 ? 12.979 50.230 -4.198 1.00 25.70 909 ILE E C 1
ATOM 2940 O O . ILE E 1 45 ? 13.877 50.877 -3.660 1.00 23.59 909 ILE E O 1
ATOM 2945 N N . SER E 1 46 ? 13.203 49.393 -5.206 1.00 23.16 910 SER E N 1
ATOM 2946 C CA . SER E 1 46 ? 14.554 49.154 -5.704 1.00 22.34 910 SER E CA 1
ATOM 2947 C C . SER E 1 46 ? 15.042 50.076 -6.820 1.00 21.94 910 SER E C 1
ATOM 2948 O O . SER E 1 46 ? 14.299 50.387 -7.756 1.00 20.93 910 SER E O 1
ATOM 2951 N N . VAL E 1 47 ? 16.292 50.524 -6.694 1.00 19.26 911 VAL E N 1
ATOM 2952 C CA . VAL E 1 47 ? 16.937 51.349 -7.717 1.00 18.16 911 VAL E CA 1
ATOM 2953 C C . VAL E 1 47 ? 18.318 50.739 -7.882 1.00 17.73 911 VAL E C 1
ATOM 2954 O O . VAL E 1 47 ? 18.900 50.237 -6.920 1.00 15.89 911 VAL E O 1
ATOM 2958 N N . PRO E 1 48 ? 18.862 50.762 -9.105 1.00 17.82 912 PRO E N 1
ATOM 2959 C CA . PRO E 1 48 ? 20.189 50.177 -9.291 1.00 16.47 912 PRO E CA 1
ATOM 2960 C C . PRO E 1 48 ? 21.265 51.009 -8.595 1.00 17.39 912 PRO E C 1
ATOM 2961 O O . PRO E 1 48 ? 21.040 52.173 -8.250 1.00 15.62 912 PRO E O 1
ATOM 2965 N N . ALA E 1 49 ? 22.423 50.401 -8.372 1.00 15.82 913 ALA E N 1
ATOM 2966 C CA . ALA E 1 49 ? 23.527 51.094 -7.730 1.00 17.78 913 ALA E CA 1
ATOM 2967 C C . ALA E 1 49 ? 24.831 50.724 -8.425 1.00 19.01 913 ALA E C 1
ATOM 2968 O O . ALA E 1 49 ? 24.991 49.604 -8.910 1.00 19.92 913 ALA E O 1
ATOM 2970 N N . SER E 1 50 ? 25.760 51.670 -8.473 1.00 18.34 914 SER E N 1
ATOM 2971 C CA . SER E 1 50 ? 27.051 51.446 -9.116 1.00 18.68 914 SER E CA 1
ATOM 2972 C C . SER E 1 50 ? 28.170 51.501 -8.096 1.00 17.88 914 SER E C 1
ATOM 2973 O O . SER E 1 50 ? 28.192 52.385 -7.240 1.00 16.15 914 SER E O 1
ATOM 2976 N N . LEU E 1 51 ? 29.103 50.559 -8.189 1.00 18.32 915 LEU E N 1
ATOM 2977 C CA . LEU E 1 51 ? 30.234 50.539 -7.281 1.00 17.70 915 LEU E CA 1
ATOM 2978 C C . LEU E 1 51 ? 31.278 51.507 -7.838 1.00 18.53 915 LEU E C 1
ATOM 2979 O O . LEU E 1 51 ? 31.989 51.194 -8.793 1.00 18.14 915 LEU E O 1
ATOM 2984 N N . ILE E 1 52 ? 31.345 52.693 -7.247 1.00 16.73 916 ILE E N 1
ATOM 2985 C CA . ILE E 1 52 ? 32.289 53.729 -7.663 1.00 18.64 916 ILE E CA 1
ATOM 2986 C C . ILE E 1 52 ? 33.701 53.201 -7.498 1.00 18.47 916 ILE E C 1
ATOM 2987 O O . ILE E 1 52 ? 34.564 53.390 -8.353 1.00 16.33 916 ILE E O 1
ATOM 2992 N N . GLN E 1 53 ? 33.915 52.555 -6.359 1.00 18.97 917 GLN E N 1
ATOM 2993 C CA . GLN E 1 53 ? 35.184 51.946 -6.003 1.00 19.46 917 GLN E CA 1
ATOM 2994 C C . GLN E 1 53 ? 34.867 51.031 -4.834 1.00 21.97 917 GLN E C 1
ATOM 2995 O O . GLN E 1 53 ? 33.772 51.100 -4.261 1.00 20.47 917 GLN E O 1
ATOM 3001 N N . PRO E 1 54 ? 35.800 50.141 -4.475 1.00 21.59 918 PRO E N 1
ATOM 3002 C CA . PRO E 1 54 ? 35.506 49.251 -3.351 1.00 21.06 918 PRO E CA 1
ATOM 3003 C C . PRO E 1 54 ? 35.022 50.006 -2.122 1.00 19.22 918 PRO E C 1
ATOM 3004 O O . PRO E 1 54 ? 35.635 50.981 -1.697 1.00 20.93 918 PRO E O 1
ATOM 3008 N N . GLY E 1 55 ? 33.901 49.549 -1.575 1.00 19.67 919 GLY E N 1
ATOM 3009 C CA . GLY E 1 55 ? 33.334 50.166 -0.390 1.00 17.40 919 GLY E CA 1
ATOM 3010 C C . GLY E 1 55 ? 32.429 51.358 -0.660 1.00 17.82 919 GLY E C 1
ATOM 3011 O O . GLY E 1 55 ? 31.846 51.915 0.274 1.00 17.62 919 GLY E O 1
ATOM 3012 N N . VAL E 1 56 ? 32.298 51.753 -1.924 1.00 15.66 920 VAL E N 1
ATOM 3013 C CA . VAL E 1 56 ? 31.473 52.912 -2.262 1.00 14.95 920 VAL E CA 1
ATOM 3014 C C . VAL E 1 56 ? 30.436 52.624 -3.332 1.00 15.71 920 VAL E C 1
ATOM 3015 O O . VAL E 1 56 ? 30.775 52.268 -4.461 1.00 16.26 920 VAL E O 1
ATOM 3019 N N . LEU E 1 57 ? 29.166 52.782 -2.971 1.00 15.46 921 LEU E N 1
ATOM 3020 C CA . LEU E 1 57 ? 28.065 52.578 -3.905 1.00 12.56 921 LEU E CA 1
ATOM 3021 C C . LEU E 1 57 ? 27.361 53.905 -4.157 1.00 11.98 921 LEU E C 1
ATOM 3022 O O . LEU E 1 57 ? 27.216 54.719 -3.248 1.00 11.20 921 LEU E O 1
ATOM 3027 N N . ARG E 1 58 ? 26.923 54.108 -5.394 1.00 11.86 922 ARG E N 1
ATOM 3028 C CA . ARG E 1 58 ? 26.206 55.318 -5.780 1.00 12.04 922 ARG E CA 1
ATOM 3029 C C . ARG E 1 58 ? 24.864 54.929 -6.376 1.00 11.01 922 ARG E C 1
ATOM 3030 O O . ARG E 1 58 ? 24.775 53.979 -7.156 1.00 11.61 922 ARG E O 1
ATOM 3038 N N . CYS E 1 59 ? 23.813 55.648 -6.006 1.00 10.79 923 CYS E N 1
ATOM 3039 C CA . CYS E 1 59 ? 22.495 55.376 -6.554 1.00 12.34 923 CYS E CA 1
ATOM 3040 C C . CYS E 1 59 ? 21.718 56.687 -6.587 1.00 12.24 923 CYS E C 1
ATOM 3041 O O . CYS E 1 59 ? 22.160 57.688 -6.029 1.00 13.52 923 CYS E O 1
ATOM 3044 N N . TYR E 1 60 ? 20.582 56.686 -7.270 1.00 14.06 924 TYR E N 1
ATOM 3045 C CA . TYR E 1 60 ? 19.730 57.872 -7.348 1.00 14.25 924 TYR E CA 1
ATOM 3046 C C . TYR E 1 60 ? 18.406 57.421 -6.741 1.00 14.52 924 TYR E C 1
ATOM 3047 O O . TYR E 1 60 ? 17.706 56.575 -7.302 1.00 15.98 924 TYR E O 1
ATOM 3056 N N . CYS E 1 61 ? 18.078 57.970 -5.580 1.00 15.64 925 CYS E N 1
ATOM 3057 C CA . CYS E 1 61 ? 16.875 57.556 -4.877 1.00 17.37 925 CYS E CA 1
ATOM 3058 C C . CYS E 1 61 ? 15.597 57.750 -5.674 1.00 18.02 925 CYS E C 1
ATOM 3059 O O . CYS E 1 61 ? 15.515 58.619 -6.543 1.00 17.87 925 CYS E O 1
ATOM 3062 N N . PRO E 1 62 ? 14.585 56.913 -5.401 1.00 19.45 926 PRO E N 1
ATOM 3063 C CA . PRO E 1 62 ? 13.296 56.987 -6.085 1.00 20.26 926 PRO E CA 1
ATOM 3064 C C . PRO E 1 62 ? 12.413 58.037 -5.427 1.00 21.71 926 PRO E C 1
ATOM 3065 O O . PRO E 1 62 ? 12.744 58.565 -4.362 1.00 22.49 926 PRO E O 1
ATOM 3069 N N . ALA E 1 63 ? 11.298 58.350 -6.073 1.00 20.63 927 ALA E N 1
ATOM 3070 C CA . ALA E 1 63 ? 10.359 59.309 -5.523 1.00 22.01 927 ALA E CA 1
ATOM 3071 C C . ALA E 1 63 ? 9.664 58.588 -4.378 1.00 21.58 927 ALA E C 1
ATOM 3072 O O . ALA E 1 63 ? 9.580 57.362 -4.374 1.00 19.33 927 ALA E O 1
ATOM 3074 N N . HIS E 1 64 ? 9.167 59.344 -3.409 1.00 23.52 928 HIS E N 1
ATOM 3075 C CA . HIS E 1 64 ? 8.476 58.737 -2.278 1.00 25.34 928 HIS E CA 1
ATOM 3076 C C . HIS E 1 64 ? 7.758 59.813 -1.480 1.00 26.12 928 HIS E C 1
ATOM 3077 O O . HIS E 1 64 ? 8.175 60.972 -1.471 1.00 24.99 928 HIS E O 1
ATOM 3084 N N . ASP E 1 65 ? 6.670 59.431 -0.819 1.00 28.37 929 ASP E N 1
ATOM 3085 C CA . ASP E 1 65 ? 5.919 60.377 -0.014 1.00 30.82 929 ASP E CA 1
ATOM 3086 C C . ASP E 1 65 ? 6.752 60.780 1.184 1.00 30.57 929 ASP E C 1
ATOM 3087 O O . ASP E 1 65 ? 7.619 60.026 1.631 1.00 29.98 929 ASP E O 1
ATOM 3092 N N . THR E 1 66 ? 6.481 61.975 1.696 1.00 31.53 930 THR E N 1
ATOM 3093 C CA . THR E 1 66 ? 7.191 62.498 2.853 1.00 32.22 930 THR E CA 1
ATOM 3094 C C . THR E 1 66 ? 7.161 61.476 3.981 1.00 30.91 930 THR E C 1
ATOM 3095 O O . THR E 1 66 ? 6.185 60.743 4.134 1.00 31.81 930 THR E O 1
ATOM 3099 N N . GLY E 1 67 ? 8.241 61.422 4.757 1.00 30.29 931 GLY E N 1
ATOM 3100 C CA . GLY E 1 67 ? 8.310 60.478 5.858 1.00 28.52 931 GLY E CA 1
ATOM 3101 C C . GLY E 1 67 ? 9.639 59.754 5.936 1.00 28.29 931 GLY E C 1
ATOM 3102 O O . GLY E 1 67 ? 10.501 59.923 5.072 1.00 26.80 931 GLY E O 1
ATOM 3103 N N . LEU E 1 68 ? 9.808 58.947 6.979 1.00 26.99 932 LEU E N 1
ATOM 3104 C CA . LEU E 1 68 ? 11.037 58.190 7.161 1.00 27.01 932 LEU E CA 1
ATOM 3105 C C . LEU E 1 68 ? 10.873 56.823 6.516 1.00 26.58 932 LEU E C 1
ATOM 3106 O O . LEU E 1 68 ? 9.796 56.228 6.571 1.00 27.83 932 LEU E O 1
ATOM 3111 N N . VAL E 1 69 ? 11.938 56.328 5.897 1.00 23.69 933 VAL E N 1
ATOM 3112 C CA . VAL E 1 69 ? 11.889 55.027 5.251 1.00 21.06 933 VAL E CA 1
ATOM 3113 C C . VAL E 1 69 ? 13.176 54.266 5.519 1.00 20.52 933 VAL E C 1
ATOM 3114 O O . VAL E 1 69 ? 14.165 54.834 5.992 1.00 20.60 933 VAL E O 1
ATOM 3118 N N . THR E 1 70 ? 13.156 52.977 5.213 1.00 18.92 934 THR E N 1
ATOM 3119 C CA . THR E 1 70 ? 14.326 52.136 5.391 1.00 18.65 934 THR E CA 1
ATOM 3120 C C . THR E 1 70 ? 15.187 52.212 4.133 1.00 17.85 934 THR E C 1
ATOM 3121 O O . THR E 1 70 ? 14.669 52.324 3.021 1.00 16.33 934 THR E O 1
ATOM 3125 N N . LEU E 1 71 ? 16.500 52.164 4.319 1.00 16.45 935 LEU E N 1
ATOM 3126 C CA . LEU E 1 71 ? 17.431 52.178 3.203 1.00 15.42 935 LEU E CA 1
ATOM 3127 C C . LEU E 1 71 ? 18.326 50.957 3.406 1.00 15.92 935 LEU E C 1
ATOM 3128 O O . LEU E 1 71 ? 18.951 50.807 4.458 1.00 15.61 935 LEU E O 1
ATOM 3133 N N . GLN E 1 72 ? 18.363 50.076 2.410 1.00 15.06 936 GLN E N 1
ATOM 3134 C CA . GLN E 1 72 ? 19.163 48.858 2.487 1.00 16.42 936 GLN E CA 1
ATOM 3135 C C . GLN E 1 72 ? 19.931 48.615 1.188 1.00 16.51 936 GLN E C 1
ATOM 3136 O O . GLN E 1 72 ? 19.507 49.042 0.119 1.00 18.08 936 GLN E O 1
ATOM 3142 N N . VAL E 1 73 ? 21.056 47.919 1.296 1.00 16.07 937 VAL E N 1
ATOM 3143 C CA . VAL E 1 73 ? 21.887 47.590 0.146 1.00 17.07 937 VAL E CA 1
ATOM 3144 C C . VAL E 1 73 ? 21.690 46.118 -0.214 1.00 18.43 937 VAL E C 1
ATOM 3145 O O . VAL E 1 73 ? 21.686 45.250 0.664 1.00 16.17 937 VAL E O 1
ATOM 3149 N N . ALA E 1 74 ? 21.523 45.840 -1.504 1.00 17.89 938 ALA E N 1
ATOM 3150 C CA . ALA E 1 74 ? 21.319 44.471 -1.960 1.00 20.57 938 ALA E CA 1
ATOM 3151 C C . ALA E 1 74 ? 22.278 44.095 -3.078 1.00 23.09 938 ALA E C 1
ATOM 3152 O O . ALA E 1 74 ? 22.837 44.957 -3.757 1.00 21.39 938 ALA E O 1
ATOM 3154 N N . PHE E 1 75 ? 22.477 42.794 -3.248 1.00 24.30 939 PHE E N 1
ATOM 3155 C CA . PHE E 1 75 ? 23.327 42.279 -4.304 1.00 25.31 939 PHE E CA 1
ATOM 3156 C C . PHE E 1 75 ? 22.548 41.119 -4.903 1.00 27.70 939 PHE E C 1
ATOM 3157 O O . PHE E 1 75 ? 22.126 40.195 -4.191 1.00 26.91 939 PHE E O 1
ATOM 3165 N N . ASN E 1 76 ? 22.347 41.180 -6.215 1.00 27.75 940 ASN E N 1
ATOM 3166 C CA . ASN E 1 76 ? 21.576 40.171 -6.923 1.00 28.39 940 ASN E CA 1
ATOM 3167 C C . ASN E 1 76 ? 20.184 40.084 -6.319 1.00 28.14 940 ASN E C 1
ATOM 3168 O O . ASN E 1 76 ? 19.602 39.006 -6.198 1.00 27.38 940 ASN E O 1
ATOM 3173 N N . ASN E 1 77 ? 19.669 41.246 -5.924 1.00 27.55 941 ASN E N 1
ATOM 3174 C CA . ASN E 1 77 ? 18.331 41.365 -5.363 1.00 27.19 941 ASN E CA 1
ATOM 3175 C C . ASN E 1 77 ? 18.126 40.779 -3.966 1.00 27.20 941 ASN E C 1
ATOM 3176 O O . ASN E 1 77 ? 16.993 40.657 -3.501 1.00 27.06 941 ASN E O 1
ATOM 3181 N N . GLN E 1 78 ? 19.219 40.416 -3.303 1.00 26.65 942 GLN E N 1
ATOM 3182 C CA . GLN E 1 78 ? 19.141 39.891 -1.942 1.00 27.48 942 GLN E CA 1
ATOM 3183 C C . GLN E 1 78 ? 19.806 40.907 -1.016 1.00 25.11 942 GLN E C 1
ATOM 3184 O O . GLN E 1 78 ? 20.971 41.250 -1.200 1.00 24.04 942 GLN E O 1
ATOM 3190 N N . ILE E 1 79 ? 19.060 41.397 -0.031 1.00 23.95 943 ILE E N 1
ATOM 3191 C CA . ILE E 1 79 ? 19.599 42.384 0.903 1.00 21.89 943 ILE E CA 1
ATOM 3192 C C . ILE E 1 79 ? 20.818 41.850 1.651 1.00 21.31 943 ILE E C 1
ATOM 3193 O O . ILE E 1 79 ? 20.792 40.753 2.220 1.00 19.90 943 ILE E O 1
ATOM 3198 N N . ILE E 1 80 ? 21.895 42.630 1.636 1.00 18.12 944 ILE E N 1
ATOM 3199 C CA . ILE E 1 80 ? 23.136 42.241 2.290 1.00 18.54 944 ILE E CA 1
ATOM 3200 C C . ILE E 1 80 ? 23.592 43.214 3.375 1.00 18.05 944 ILE E C 1
ATOM 3201 O O . ILE E 1 80 ? 24.704 43.089 3.885 1.00 20.19 944 ILE E O 1
ATOM 3206 N N . SER E 1 81 ? 22.753 44.184 3.727 1.00 16.76 945 SER E N 1
ATOM 3207 C CA . SER E 1 81 ? 23.152 45.152 4.746 1.00 15.59 945 SER E CA 1
ATOM 3208 C C . SER E 1 81 ? 22.080 45.331 5.799 1.00 15.88 945 SER E C 1
ATOM 3209 O O . SER E 1 81 ? 21.005 44.746 5.709 1.00 17.15 945 SER E O 1
ATOM 3212 N N . ASN E 1 82 ? 22.384 46.162 6.795 1.00 15.56 946 ASN E N 1
ATOM 3213 C CA . ASN E 1 82 ? 21.423 46.481 7.837 1.00 15.87 946 ASN E CA 1
ATOM 3214 C C . ASN E 1 82 ? 20.517 47.532 7.197 1.00 15.95 946 ASN E C 1
ATOM 3215 O O . ASN E 1 82 ? 20.703 47.879 6.030 1.00 18.23 946 ASN E O 1
ATOM 3220 N N . SER E 1 83 ? 19.529 48.017 7.938 1.00 16.35 947 SER E N 1
ATOM 3221 C CA . SER E 1 83 ? 18.637 49.056 7.434 1.00 15.64 947 SER E CA 1
ATOM 3222 C C . SER E 1 83 ? 19.018 50.347 8.139 1.00 16.06 947 SER E C 1
ATOM 3223 O O . SER E 1 83 ? 19.269 50.344 9.344 1.00 16.38 947 SER E O 1
ATOM 3226 N N . VAL E 1 84 ? 19.059 51.444 7.394 1.00 14.96 948 VAL E N 1
ATOM 3227 C CA . VAL E 1 84 ? 19.379 52.738 7.983 1.00 14.30 948 VAL E CA 1
ATOM 3228 C C . VAL E 1 84 ? 18.268 53.685 7.593 1.00 15.62 948 VAL E C 1
ATOM 3229 O O . VAL E 1 84 ? 17.624 53.499 6.558 1.00 15.71 948 VAL E O 1
ATOM 3233 N N . VAL E 1 85 ? 18.033 54.696 8.420 1.00 15.65 949 VAL E N 1
ATOM 3234 C CA . VAL E 1 85 ? 16.965 55.636 8.144 1.00 16.07 949 VAL E CA 1
ATOM 3235 C C . VAL E 1 85 ? 17.309 56.630 7.041 1.00 17.19 949 VAL E C 1
ATOM 3236 O O . VAL E 1 85 ? 18.430 57.142 6.968 1.00 16.88 949 VAL E O 1
ATOM 3240 N N . PHE E 1 86 ? 16.339 56.877 6.165 1.00 16.87 950 PHE E N 1
ATOM 3241 C CA . PHE E 1 86 ? 16.501 57.848 5.091 1.00 17.11 950 PHE E CA 1
ATOM 3242 C C . PHE E 1 86 ? 15.205 58.646 5.109 1.00 17.93 950 PHE E C 1
ATOM 3243 O O . PHE E 1 86 ? 14.118 58.079 5.189 1.00 18.18 950 PHE E O 1
ATOM 3251 N N . GLU E 1 87 ? 15.315 59.962 5.037 1.00 19.18 951 GLU E N 1
ATOM 3252 C CA . GLU E 1 87 ? 14.128 60.794 5.114 1.00 20.58 951 GLU E CA 1
ATOM 3253 C C . GLU E 1 87 ? 13.740 61.589 3.879 1.00 21.95 951 GLU E C 1
ATOM 3254 O O . GLU E 1 87 ? 14.569 62.237 3.247 1.00 21.58 951 GLU E O 1
ATOM 3260 N N . TYR E 1 88 ? 12.458 61.528 3.547 1.00 22.50 952 TYR E N 1
ATOM 3261 C CA . TYR E 1 88 ? 11.918 62.285 2.432 1.00 23.96 952 TYR E CA 1
ATOM 3262 C C . TYR E 1 88 ? 11.240 63.509 3.056 1.00 26.55 952 TYR E C 1
ATOM 3263 O O . TYR E 1 88 ? 10.272 63.373 3.807 1.00 28.06 952 TYR E O 1
ATOM 3272 N N . LYS E 1 89 ? 11.780 64.693 2.763 1.00 29.46 953 LYS E N 1
ATOM 3273 C CA . LYS E 1 89 ? 11.268 65.961 3.287 1.00 33.52 953 LYS E CA 1
ATOM 3274 C C . LYS E 1 89 ? 10.523 66.749 2.213 1.00 37.61 953 LYS E C 1
ATOM 3275 O O . LYS E 1 89 ? 10.879 66.689 1.038 1.00 39.02 953 LYS E O 1
ATOM 3281 N N . SER E 1 90 ? 9.516 67.517 2.626 1.00 41.71 954 SER E N 1
ATOM 3282 C CA . SER E 1 90 ? 8.729 68.324 1.693 1.00 45.26 954 SER E CA 1
ATOM 3283 C C . SER E 1 90 ? 9.498 69.545 1.195 1.00 46.46 954 SER E C 1
ATOM 3284 O O . SER E 1 90 ? 9.447 69.812 -0.023 1.00 47.00 954 SER E O 1
#

B-factor: mean 22.71, std 10.03, range [6.79, 109.71]

Foldseek 3Di:
DFEWPDKPDQEEAQQWFAKMKTFDQDDDPDQFKWKQWQHNIFGWDCPDGGIIITTTHGHDFDKTWIFMDGNNHTRYDTDIGGHHND/DWPDKPDQEAAQQWFAKMKTFDQADDPDQFKWKAWQHNIFGWGCPDGRIIITTDHGHDFDKTWIFMDGNPHTDDDTDIGGHHHD/DFPDKPDQEEAQAWQAKMKTFDQDDDPDQFKWKQWQHNIWGWDQPDGRIIITTDHGHDFDKTWIFMAGNPHTDDDTDIGGHHHD/DFPDKPPQEEAQQWFAKMKTFDQDADPDQQKWKQWQHNIWGWGCPDGRIIITTTHGHDFDKTWIFMDGNPHTDDDTDIGGHHD/DFEWPDKPDQEEAQQWQAKMKTFDQAADPDQFKWKQWLHNIFGWGPPDGRIIITTTHHHDFDKTWIFMDGNPHTRYDTDIGGHDD

Secondary structure (DSSP, 8-state):
-----EEE-SEE-TT---EEEEESS----SS-EEEEETTEEEE-EEEETTEEEEEPPP--SEEEEEEEEETTEE-S--EEEEE---/---EEE--EE-TT---EEEEESS----SS-EEEEETTEEEE-EEEETTEEEEEPPP--SEEEEEEEEETTEE-S--EEEEE---/---EEE--EE-TT---EEEEESS----SS-EEEEETTEEEEEEEEETTEEEEEPPP--SEEEEEEEEETTEE-S--EEEEE---/---EEE--EE-TT---EEEEESS----SS-EEEEETTEEEEEEEEETTEEEEEPPP--SEEEEEEEEETTEE-S--EEEEE--/-----EEE-SEE-TT---EEEEESS----SS-EEEEETTEEEEEEEEETTEEEEEPPP--SEEEEEEEEETTEE-S--EEEEE--

Solvent-accessible surface area: 18806 Å² total

GO terms:
  GO:0070886 positive regulation of calcineurin-NFAT signaling cascade (P, IMP)

Nearest PDB structures (foldseek):
  2cxk-assembly1_A  TM=1.010E+00  e=1.174E-15  Homo sapiens
  6gcu-assembly2_D  TM=8.306E-01  e=4.276E-05  Homo sapiens
  5l5g-assembly2_D  TM=8.448E-01  e=1.427E-04  Mus musculus
  5l7n-assembly1_A  TM=8.326E-01  e=3.245E-04  Mus musculus
  5l5k-assembly1_A  TM=8.319E-01  e=4.039E-04  Mus musculus

Organism: Homo sapiens (NCBI:txid9606)

Radius of gyration: 22.99 Å; Cα contacts (8 Å, |Δi|>4): 1161; chains: 5; bounding box: 42×46×66 Å

CATH classification: 2.60.40.10